Protein AF-A0A0M0K7Z6-F1 (afdb_monomer_lite)

InterPro domains:
  IPR002108 Actin-depolymerising factor homology domain [PF00241] (469-599)
  IPR002108 Actin-depolymerising factor homology domain [PS51263] (459-600)
  IPR015425 Formin, FH2 domain [PF02181] (33-412)
  IPR015425 Formin, FH2 domain [PS51444] (22-439)
  IPR015425 Formin, FH2 domain [SM00498] (22-480)
  IPR029006 ADF-H/Gelsolin-like domain superfamily [G3DSA:3.40.20.10] (464-608)
  IPR042201 Formin, FH2 domain superfamily [G3DSA:1.20.58.2220] (51-454)
  IPR051425 Formin Homology [PTHR45725] (33-463)

Secondary structure (DSSP, 8-state):
------------TTSTTTHHHHSTT--TT-EEPPP---PPPHHHHTTSHHHHHHHHHHHHHHHHHHHHHHHHHHHTEE--------GGGSS------SSS---TT-B--S-HHHHHHHHHHHHHH---HHHHHHHHHHT-TTTS-HHHHHHHGGGSPPHHHHHHHTT--S-GGGB-HHHHHHHHHTTSTTHHHHHHHHHHHHHHHHHHHHHHHHHHHHHHHHHHHHH-HHHHHHHHHHHHHHHHHTTTSTTSS-S---GGGGGGTTT-B----STTTTT-BHHHHHHHHHHHHSHHHHHHHHHHTTTHHHHTT--HHHHHHHHHHHHHHHHHHHHHHHHHHHHTTTS-S---HHHHHHHHHHHHHHHHHHHHHHHHHHHHHHHHHHHHTT--TTTT--HHHHHHHHHHHHHHHHHHHHHHHHHHHHHHHHHHHHHHHHHHHHHHHHHHHHHHHHHHHHHHHS-S-TTHHHHHHHHH-TTSS--EEEEEE-SS-TT-EEEEEEESSHHHHHHHHHHHTTTTTSEEEEEEEEEEEEEETTEEEEEEEEEEEEEE-TTS-HHHHHHHHHHHHHHHHHS-S-SEEEEESSTTS--HHHHHHHHHHHS-S---SEEE-STT-EEEGGG-

pLDDT: mean 80.2, std 18.27, range [29.61, 98.44]

Organism: NCBI:txid1460289

Radius of gyration: 56.37 Å; chains: 1; bounding box: 162×74×127 Å

Foldseek 3Di:
DDDDDDDDDPDPPPPPPVVVVVVVPPPPDKDFDDDDDDDDPPVCCCVDVNVVVVVVVVVCCVVCVVVVVVCRVVPTIDPDRPPPQPQVRQFADDDDDDQDPQHRRADDDDDNVLVVLLSVLVSVLVDDLQVVLLCLLQVPCVSCPLVSLVSCLSLDDDPVLLVRLVPDPDDLVRHDPSSNSSVSQNVPPPSNLSSLLSNLLNCLVVLLVVLVVLLVLLLLLLVLLVPQPLVVVLQVLVLVVQQVVQPPHPRHPDPADALLVLLCQQVAAFPDPDPVRVRDGSLLVSLVCCCVPVVPSSPVSLVSNVSLVVLLQHWPVVSVVSLVVLVVSLVSLVVVLVVLVVCVVPDDDRRNSNVVSVVSSVVSVVSSVVSVVSSVVSLVSVLVSCVVNVHDSVPPDTSNRVSNSVVSSSVVNVVSNVVVVVVVVVVVVVVVVVVVVVVVVVVVVVVVVVVVVVLVVLVVVAPDDPDLLVLLVLLVPPVHQWFKWKWFQDPVDNSDIDTQDIGNLFLVVVLVSCVVSPLQAAKMKMKGWKWQWAADPRDIDTDIAIEIEIRNHPNYPPVRVVVCVVCVVNVCVSSDDHQYYYYHRHSVCSDPVNVQVVSVVSDPPDHGQWMGRGNPDIGGPVHD

Sequence (624 aa):
GTKPARKDKAVDEASSSVDAADADAAEVGVERRRLFWVRVPDRLVDTTVYGTLSVRIEEVSAAASAAVEAMVTEHFVRAKEKRMLTEAERVGQEVGAIGGVLKEGSLTFLDQRRFNNLAIALTRLGLPNATLREAVLAGDERVLTPEVVELLVPCAPTADDIEAIAPYDGDPALLAQVERFFWEVHKVPHFTNRLLALRAKQTYAAQAAHAQRLLEQVNCACSAVLVSDAFEVLLALVLAAGNAINRGTARGGVRGYKLDVLVKLADVKSMAGGAKGRGATLLRLLVELAERALPESAARWTEDLECVGPASRISWDRITSELAQMKASIELCQRVHKAVKAKAKDSAAVDAFGATIGQWLEGAQRTLGMQQESLRSTQRLFRAVAQRLGEDASGGVGPETLFSLLERFRHQWCGASAALADASQQAAREVGRAQRKAERAAVIEAKRAAAHAAAAASAAALGDGDTSSTAWMRVRDHEHPNNWLLVGPSTHDANQVELIGEGAGGLSECRQRLVECGGATRVVYGGLRLVAVDTRRGIRSERPKFVFVMATGADVPIRAATRGMLERGAIAEVLQQTHISFEVEGVDELTAQTIAAKLLHSGGAHKPNAFDFGGGQVLEEEWY

Structure (mmCIF, N/CA/C/O backbone):
data_AF-A0A0M0K7Z6-F1
#
_entry.id   AF-A0A0M0K7Z6-F1
#
loop_
_atom_site.group_PDB
_atom_site.id
_atom_site.type_symbol
_atom_site.label_atom_id
_atom_site.label_alt_id
_atom_site.label_comp_id
_atom_site.label_asym_id
_atom_site.label_entity_id
_atom_site.label_seq_id
_atom_site.pdbx_PDB_ins_code
_atom_site.Cartn_x
_atom_site.Cartn_y
_atom_site.Cartn_z
_atom_site.occupancy
_atom_site.B_iso_or_equiv
_atom_site.auth_seq_id
_atom_site.auth_comp_id
_atom_site.auth_asym_id
_atom_site.auth_atom_id
_atom_site.pdbx_PDB_model_num
ATOM 1 N N . GLY A 1 1 ? -70.626 -12.394 18.111 1.00 33.72 1 GLY A N 1
ATOM 2 C CA . GLY A 1 1 ? -70.328 -13.829 18.224 1.00 33.72 1 GLY A CA 1
ATOM 3 C C . GLY A 1 1 ? -68.849 -14.007 18.472 1.00 33.72 1 GLY A C 1
ATOM 4 O O . GLY A 1 1 ? -68.067 -13.479 17.700 1.00 33.72 1 GLY A O 1
ATOM 5 N N . THR A 1 2 ? -68.526 -14.683 19.579 1.00 35.44 2 THR A N 1
ATOM 6 C CA . THR A 1 2 ? -67.291 -15.450 19.859 1.00 35.44 2 THR A CA 1
ATOM 7 C C . THR A 1 2 ? -65.922 -14.751 19.794 1.00 35.44 2 THR A C 1
ATOM 9 O O . THR A 1 2 ? -65.254 -14.721 18.765 1.00 35.44 2 THR A O 1
ATOM 12 N N . LYS A 1 3 ? -65.472 -14.306 20.981 1.00 33.16 3 LYS A N 1
ATOM 13 C CA . LYS A 1 3 ? -64.058 -14.202 21.399 1.00 33.16 3 LYS A CA 1
ATOM 14 C C . LYS A 1 3 ? -63.347 -15.565 21.303 1.00 33.16 3 LYS A C 1
ATOM 16 O O . LYS A 1 3 ? -63.999 -16.568 21.599 1.00 33.16 3 LYS A O 1
ATOM 21 N N . PRO A 1 4 ? -62.012 -15.595 21.136 1.00 35.81 4 PRO A N 1
ATOM 22 C CA . PRO A 1 4 ? -61.186 -16.654 21.691 1.00 35.81 4 PRO A CA 1
ATOM 23 C C . PRO A 1 4 ? -60.360 -16.195 22.911 1.00 35.81 4 PRO A C 1
ATOM 25 O O . PRO A 1 4 ? -59.953 -15.042 23.047 1.00 35.81 4 PRO A O 1
ATOM 28 N N . ALA A 1 5 ? -60.212 -17.175 23.799 1.00 32.59 5 ALA A N 1
ATOM 29 C CA . ALA A 1 5 ? -59.622 -17.285 25.129 1.00 32.59 5 ALA A CA 1
ATOM 30 C C . ALA A 1 5 ? -58.423 -16.400 25.541 1.00 32.59 5 ALA A C 1
ATOM 32 O O . ALA A 1 5 ? -57.430 -16.251 24.831 1.00 32.59 5 ALA A O 1
ATOM 33 N N . ARG A 1 6 ? -58.504 -15.950 26.807 1.00 31.95 6 ARG A N 1
ATOM 34 C CA . ARG A 1 6 ? -57.378 -15.639 27.704 1.00 31.95 6 ARG A CA 1
ATOM 35 C C . ARG A 1 6 ? -56.382 -16.807 27.696 1.00 31.95 6 ARG A C 1
ATOM 37 O O . ARG A 1 6 ? -56.780 -17.934 27.966 1.00 31.95 6 ARG A O 1
ATOM 44 N N . LYS A 1 7 ? -55.103 -16.523 27.446 1.00 30.34 7 LYS A N 1
ATOM 45 C CA . LYS A 1 7 ? -54.002 -17.388 27.883 1.00 30.34 7 LYS A CA 1
ATOM 46 C C . LYS A 1 7 ? -53.675 -17.021 29.324 1.00 30.34 7 LYS A C 1
ATOM 48 O O . LYS A 1 7 ? -53.222 -15.906 29.584 1.00 30.34 7 LYS A O 1
ATOM 53 N N . ASP A 1 8 ? -53.956 -17.944 30.230 1.00 29.77 8 ASP A N 1
ATOM 54 C CA . ASP A 1 8 ? -53.498 -17.883 31.607 1.00 29.77 8 ASP A CA 1
ATOM 55 C C . ASP A 1 8 ? -51.966 -17.927 31.647 1.00 29.77 8 ASP A C 1
ATOM 57 O O . ASP A 1 8 ? -51.315 -18.667 30.904 1.00 29.77 8 ASP A O 1
ATOM 61 N N . LYS A 1 9 ? -51.397 -17.072 32.500 1.00 31.64 9 LYS A N 1
ATOM 62 C CA . LYS A 1 9 ? -49.999 -17.130 32.918 1.00 31.64 9 LYS A CA 1
ATOM 63 C C . LYS A 1 9 ? -49.804 -18.436 33.689 1.00 31.64 9 LYS A C 1
ATOM 65 O O . LYS A 1 9 ? -50.212 -18.514 34.844 1.00 31.64 9 LYS A O 1
ATOM 70 N N . ALA A 1 10 ? -49.160 -19.420 33.071 1.00 29.61 10 ALA A N 1
ATOM 71 C CA . ALA A 1 10 ? -48.409 -20.407 33.830 1.00 29.61 10 ALA A CA 1
ATOM 72 C C . ALA A 1 10 ? -47.202 -19.669 34.424 1.00 29.61 10 ALA A C 1
ATOM 74 O O . ALA A 1 10 ? -46.361 -19.136 33.701 1.00 29.61 10 ALA A O 1
ATOM 75 N N . VAL A 1 11 ? -47.221 -19.519 35.742 1.00 33.72 11 VAL A N 1
ATOM 76 C CA . VAL A 1 11 ? -46.067 -19.131 36.543 1.00 33.72 11 VAL A CA 1
ATOM 77 C C . VAL A 1 11 ? -45.107 -20.315 36.466 1.00 33.72 11 VAL A C 1
ATOM 79 O O . VAL A 1 11 ? -45.475 -21.413 36.868 1.00 33.72 11 VAL A O 1
ATOM 82 N N . ASP A 1 12 ? -43.930 -20.111 35.876 1.00 32.06 12 ASP A N 1
ATOM 83 C CA 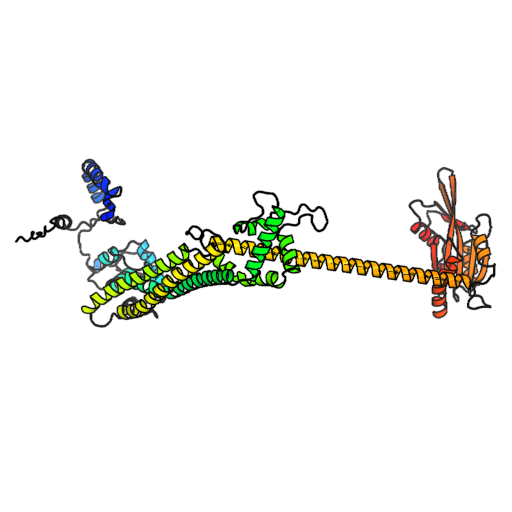. ASP A 1 12 ? -42.849 -21.096 35.890 1.00 32.06 12 ASP A CA 1
ATOM 84 C C . ASP A 1 12 ? -42.422 -21.336 37.347 1.00 32.06 12 ASP A C 1
ATOM 86 O O . ASP A 1 12 ? -41.691 -20.542 37.935 1.00 32.06 12 ASP A O 1
ATOM 90 N N . GLU A 1 13 ? -42.860 -22.455 37.924 1.00 31.19 13 GLU A N 1
ATOM 91 C CA . GLU A 1 13 ? -42.374 -23.026 39.192 1.00 31.19 13 GLU A CA 1
ATOM 92 C C . GLU A 1 13 ? -40.967 -23.655 39.058 1.00 31.19 13 GLU A C 1
ATOM 94 O O . GLU A 1 13 ? -40.556 -24.475 39.872 1.00 31.19 13 GLU A O 1
ATOM 99 N N . ALA A 1 14 ? -40.183 -23.271 38.045 1.00 33.50 14 ALA A N 1
ATOM 100 C CA . ALA A 1 14 ? -38.828 -23.785 37.827 1.00 33.50 14 ALA A CA 1
ATOM 101 C C . ALA A 1 14 ? -37.723 -22.910 38.451 1.00 33.50 14 ALA A C 1
ATOM 103 O O . ALA A 1 14 ? -36.548 -23.255 38.355 1.00 33.50 14 ALA A O 1
ATOM 104 N N . SER A 1 15 ? -38.068 -21.789 39.101 1.00 31.66 15 SER A N 1
ATOM 105 C CA . SER A 1 15 ? -37.092 -20.925 39.784 1.00 31.66 15 SER A CA 1
ATOM 106 C C . SER A 1 15 ? -36.969 -21.178 41.290 1.00 31.66 15 SER A C 1
ATOM 108 O O . SER A 1 15 ? -36.138 -20.540 41.922 1.00 31.66 15 SER A O 1
ATOM 110 N N . SER A 1 16 ? -37.758 -22.082 41.887 1.00 30.95 16 SER A N 1
ATOM 111 C CA . SER A 1 16 ? -37.729 -22.316 43.342 1.00 30.95 16 SER A CA 1
ATOM 112 C C . SER A 1 16 ? -36.829 -23.471 43.788 1.00 30.95 16 SER A C 1
ATOM 114 O O . SER A 1 16 ? -36.655 -23.661 44.988 1.00 30.95 16 SER A O 1
ATOM 116 N N . SER A 1 17 ? -36.267 -24.263 42.867 1.00 29.73 17 SER A N 1
ATOM 117 C CA . SER A 1 17 ? -35.412 -25.407 43.228 1.00 29.73 17 SER A CA 1
ATOM 118 C C . SER A 1 17 ? -33.923 -25.062 43.334 1.00 29.73 17 SER A C 1
ATOM 120 O O . SER A 1 17 ? -33.177 -25.832 43.930 1.00 29.73 17 SER A O 1
ATOM 122 N N . VAL A 1 18 ? -33.491 -23.908 42.806 1.00 33.00 18 VAL A N 1
ATOM 123 C CA . VAL A 1 18 ? -32.095 -23.438 42.909 1.00 33.00 18 VAL A CA 1
ATOM 124 C C . VAL A 1 18 ? -31.878 -22.649 44.206 1.00 33.00 18 VAL A C 1
ATOM 126 O O . VAL A 1 18 ? -30.883 -22.871 44.887 1.00 33.00 18 VAL A O 1
ATOM 129 N N . ASP A 1 19 ? -32.856 -21.839 44.624 1.00 29.94 19 ASP A N 1
ATOM 130 C CA . ASP A 1 19 ? -32.802 -21.108 45.903 1.00 29.94 19 ASP A CA 1
ATOM 131 C C . ASP A 1 19 ? -32.923 -22.036 47.131 1.00 29.94 19 ASP A C 1
ATOM 133 O O . ASP A 1 19 ? -32.478 -21.690 48.223 1.00 29.94 19 ASP A O 1
ATOM 137 N N . ALA A 1 20 ? -33.500 -23.233 46.966 1.00 29.64 20 ALA A N 1
ATOM 138 C CA . ALA A 1 20 ? -33.624 -24.215 48.044 1.00 29.64 20 ALA A CA 1
ATOM 139 C C . ALA A 1 20 ? -32.312 -24.971 48.329 1.00 29.64 20 ALA A C 1
ATOM 141 O O . ALA A 1 20 ? -32.102 -25.408 49.457 1.00 29.64 20 ALA A O 1
ATOM 142 N N . ALA A 1 21 ? -31.421 -25.104 47.338 1.00 31.98 21 ALA A N 1
ATOM 143 C CA . ALA A 1 21 ? -30.150 -25.816 47.494 1.00 31.98 21 ALA A CA 1
ATOM 144 C C . ALA A 1 21 ? -29.042 -24.943 48.117 1.00 31.98 21 ALA A C 1
ATOM 146 O O . ALA A 1 21 ? -28.181 -25.466 48.820 1.00 31.98 21 ALA A O 1
ATOM 147 N N . ASP A 1 22 ? -29.089 -23.618 47.924 1.00 32.12 22 ASP A N 1
ATOM 148 C CA . ASP A 1 22 ? -28.159 -22.672 48.568 1.00 32.12 22 ASP A CA 1
ATOM 149 C C . ASP A 1 22 ? -28.523 -22.375 50.037 1.00 32.12 22 ASP A C 1
ATOM 151 O O . ASP A 1 22 ? -27.682 -21.910 50.808 1.00 32.12 22 ASP A O 1
ATOM 155 N N . ALA A 1 23 ? -29.757 -22.673 50.461 1.00 32.12 23 ALA A N 1
ATOM 156 C CA . ALA A 1 23 ? -30.197 -22.478 51.844 1.00 32.12 23 ALA A CA 1
ATOM 157 C C . ALA A 1 23 ? -29.691 -23.569 52.812 1.00 32.12 23 ALA A C 1
ATOM 159 O O . ALA A 1 23 ? -29.542 -23.296 54.003 1.00 32.12 23 ALA A O 1
ATOM 160 N N . ASP A 1 24 ? -29.384 -24.772 52.315 1.00 31.69 24 ASP A N 1
ATOM 161 C CA . ASP A 1 24 ? -28.979 -25.923 53.144 1.00 31.69 24 ASP A CA 1
ATOM 162 C C . ASP A 1 24 ? -27.465 -25.948 53.451 1.00 31.69 24 ASP A C 1
ATOM 164 O O . ASP A 1 24 ? -27.017 -26.615 54.380 1.00 31.69 24 ASP A O 1
ATOM 168 N N . ALA A 1 25 ? -26.653 -25.159 52.735 1.00 35.75 25 ALA A N 1
ATOM 169 C CA . ALA A 1 25 ? -25.204 -25.054 52.954 1.00 35.75 25 ALA A CA 1
ATOM 170 C C . ALA A 1 25 ? -24.805 -24.030 54.040 1.00 35.75 25 ALA A C 1
ATOM 172 O O . ALA A 1 25 ? -23.622 -23.734 54.225 1.00 35.75 25 ALA A O 1
ATOM 173 N N . ALA A 1 26 ? -25.775 -23.498 54.789 1.00 36.91 26 ALA A N 1
ATOM 174 C CA . ALA A 1 26 ? -25.544 -22.643 55.952 1.00 36.91 26 ALA A CA 1
ATOM 175 C C . ALA A 1 26 ? -25.177 -23.438 57.227 1.00 36.91 26 ALA A C 1
ATOM 177 O O . ALA A 1 26 ? -25.372 -22.950 58.344 1.00 36.91 26 ALA A O 1
ATOM 178 N N . GLU A 1 27 ? -24.608 -24.643 57.095 1.00 38.38 27 GLU A N 1
ATOM 179 C CA . GLU A 1 27 ? -23.965 -25.338 58.210 1.00 38.38 27 GLU A CA 1
ATOM 180 C C . GLU A 1 27 ? -22.669 -24.615 58.616 1.00 38.38 27 GLU A C 1
ATOM 182 O O . GLU A 1 27 ? -21.616 -24.674 57.985 1.00 38.38 27 GLU A O 1
ATOM 187 N N . VAL A 1 28 ? -22.807 -23.851 59.697 1.00 42.81 28 VAL A N 1
ATOM 188 C CA . VAL A 1 28 ? -21.807 -23.437 60.687 1.00 42.81 28 VAL A CA 1
ATOM 189 C C . VAL A 1 28 ? -20.340 -23.801 60.365 1.00 42.81 28 VAL A C 1
ATOM 191 O O . VAL A 1 28 ? -19.836 -24.863 60.708 1.00 42.81 28 VAL A O 1
ATOM 194 N N . GLY A 1 29 ? -19.594 -22.815 59.856 1.00 49.75 29 GLY A N 1
ATOM 195 C CA . GLY A 1 29 ? -18.178 -22.620 60.207 1.00 49.75 29 GLY A CA 1
ATOM 196 C C . GLY A 1 29 ? -17.105 -23.298 59.350 1.00 49.75 29 GLY A C 1
ATOM 197 O O . GLY A 1 29 ? -15.931 -23.100 59.641 1.00 49.75 29 GLY A O 1
ATOM 198 N N . VAL A 1 30 ? -17.449 -24.031 58.292 1.00 52.16 30 VAL A N 1
ATOM 199 C CA . VAL A 1 30 ? -16.456 -24.765 57.487 1.00 52.16 30 VAL A CA 1
ATOM 200 C C . VAL A 1 30 ? -16.108 -24.007 56.196 1.00 52.16 30 VAL A C 1
ATOM 202 O O . VAL A 1 30 ? -16.885 -23.981 55.247 1.00 52.16 30 VAL A O 1
ATOM 205 N N . GLU A 1 31 ? -14.925 -23.381 56.137 1.00 53.50 31 GLU A N 1
ATOM 206 C CA . GLU A 1 31 ? -14.432 -22.680 54.937 1.00 53.50 31 GLU A CA 1
ATOM 207 C C . GLU A 1 31 ? -13.586 -23.624 54.059 1.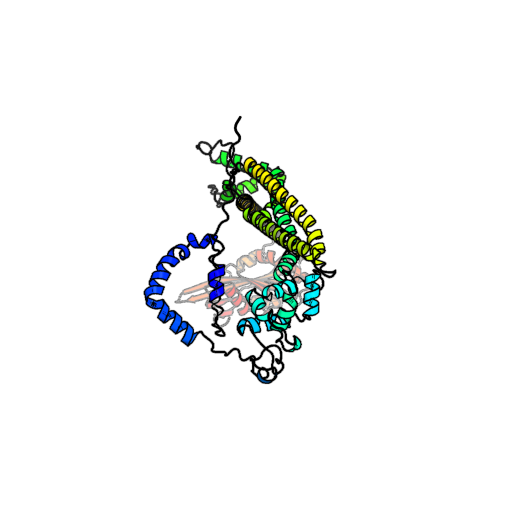00 53.50 31 GLU A C 1
ATOM 209 O O . GLU A 1 31 ? -12.582 -24.186 54.507 1.00 53.50 31 GLU A O 1
ATOM 214 N N . ARG A 1 32 ? -13.974 -23.802 52.789 1.00 65.19 32 ARG A N 1
ATOM 215 C CA . ARG A 1 32 ? -13.261 -24.636 51.800 1.00 65.19 32 ARG A CA 1
ATOM 216 C C . ARG A 1 32 ? -12.397 -23.773 50.879 1.00 65.19 32 ARG A C 1
ATOM 218 O O . ARG A 1 32 ? -12.817 -22.691 50.466 1.00 65.19 32 ARG A O 1
ATOM 225 N N . ARG A 1 33 ? -11.204 -24.251 50.497 1.00 58.38 33 ARG A N 1
ATOM 226 C CA . ARG A 1 33 ? -10.415 -23.614 49.424 1.00 58.38 33 ARG A CA 1
ATOM 227 C C . ARG A 1 33 ? -11.219 -23.640 48.121 1.00 58.38 33 ARG A C 1
ATOM 229 O O . ARG A 1 33 ? -11.588 -24.709 47.644 1.00 58.38 33 ARG A O 1
ATOM 236 N N . ARG A 1 34 ? -11.466 -22.458 47.548 1.00 64.69 34 ARG A N 1
ATOM 237 C CA . ARG A 1 34 ? -12.237 -22.297 46.308 1.00 64.69 34 ARG A CA 1
ATOM 238 C C . ARG A 1 34 ? -11.397 -22.674 45.087 1.00 64.69 34 ARG A C 1
ATOM 240 O O . ARG A 1 34 ? -10.197 -22.398 45.029 1.00 64.69 34 ARG A O 1
ATOM 247 N N . LEU A 1 35 ? -12.050 -23.279 44.102 1.00 63.25 35 LEU A N 1
ATOM 248 C CA . LEU A 1 35 ? -11.471 -23.589 42.802 1.00 63.25 35 LEU A CA 1
ATOM 249 C C . LEU A 1 35 ? -11.973 -22.558 41.781 1.00 63.25 35 LEU A C 1
ATOM 251 O O . LEU A 1 35 ? -13.174 -22.444 41.552 1.00 63.25 35 LEU A O 1
ATOM 255 N N . PHE A 1 36 ? -11.063 -21.781 41.191 1.00 60.34 36 PHE A N 1
ATOM 256 C CA . PHE A 1 36 ? -11.415 -20.670 40.298 1.00 60.34 36 PHE A CA 1
ATOM 257 C C . PHE A 1 36 ? -11.740 -21.160 38.882 1.00 60.34 36 PHE A C 1
ATOM 259 O O . PHE A 1 36 ? -10.871 -21.223 38.010 1.00 60.34 36 PHE A O 1
ATOM 266 N N . TRP A 1 37 ? -13.001 -21.521 38.652 1.00 66.81 37 TRP A N 1
ATOM 267 C CA . TRP A 1 37 ? -13.505 -21.917 37.337 1.00 66.81 37 TRP A CA 1
ATOM 268 C C . TRP A 1 37 ? -14.105 -20.745 36.563 1.00 66.81 37 TRP A C 1
ATOM 270 O O . TRP A 1 37 ? -14.830 -19.916 37.106 1.00 66.81 37 TRP A O 1
ATOM 280 N N . VAL A 1 38 ? -13.859 -20.714 35.251 1.00 68.81 38 VAL A N 1
ATOM 281 C CA . VAL A 1 38 ? -14.607 -19.849 34.331 1.00 68.81 38 VAL A CA 1
ATOM 282 C C . VAL A 1 38 ? -15.872 -20.594 33.915 1.00 68.81 38 VAL A C 1
ATOM 284 O O . VAL A 1 38 ? -15.797 -21.627 33.250 1.00 68.81 38 VAL A O 1
ATOM 287 N N . ARG A 1 39 ? -17.039 -20.085 34.323 1.00 79.69 39 ARG A N 1
ATOM 288 C CA . ARG A 1 39 ? -18.337 -20.726 34.071 1.00 79.69 39 ARG A CA 1
ATOM 289 C C . ARG A 1 39 ? -18.692 -20.719 32.581 1.00 79.69 39 ARG A C 1
ATOM 291 O O . ARG A 1 39 ? -18.647 -19.677 31.926 1.00 79.69 39 ARG A O 1
ATOM 298 N N . VAL A 1 40 ? -19.132 -21.868 32.069 1.00 79.38 40 VAL A N 1
ATOM 299 C CA . VAL A 1 40 ? -19.820 -21.957 30.774 1.00 79.38 40 VAL A CA 1
ATOM 300 C C . VAL A 1 40 ? -21.244 -21.417 30.959 1.00 79.38 40 VAL A C 1
ATOM 302 O O . VAL A 1 40 ? -21.941 -21.899 31.849 1.00 79.38 40 VAL A O 1
ATOM 305 N N . PRO A 1 41 ? -21.698 -20.420 30.175 1.00 81.69 41 PRO A N 1
ATOM 306 C CA . PRO A 1 41 ? -23.060 -19.900 30.292 1.00 81.69 41 PRO A CA 1
ATOM 307 C C . PRO A 1 41 ? -24.105 -21.008 30.123 1.00 81.69 41 PRO A C 1
ATOM 309 O O . PRO A 1 41 ? -24.029 -21.743 29.143 1.00 81.69 41 PRO A O 1
ATOM 312 N N . ASP A 1 42 ? -25.107 -21.069 31.004 1.00 79.75 42 ASP A N 1
ATOM 313 C CA . ASP A 1 42 ? -26.079 -22.179 31.080 1.00 79.75 42 ASP A CA 1
ATOM 314 C C . ASP A 1 42 ? -26.743 -22.501 29.738 1.00 79.75 42 ASP A C 1
ATOM 316 O O . ASP A 1 42 ? -26.831 -23.653 29.336 1.00 79.75 42 ASP A O 1
ATOM 320 N N . ARG A 1 43 ? -27.079 -21.469 28.957 1.00 81.62 43 ARG A N 1
ATOM 321 C CA . ARG A 1 43 ? -27.652 -21.607 27.605 1.00 81.62 43 ARG A CA 1
ATOM 322 C C . ARG A 1 43 ? -26.782 -22.383 26.602 1.00 81.62 43 ARG A C 1
ATOM 324 O O . ARG A 1 43 ? -27.260 -22.724 25.528 1.00 81.62 43 ARG A O 1
ATOM 331 N N . LEU A 1 44 ? -25.490 -22.547 26.885 1.00 78.50 44 LEU A N 1
ATOM 332 C CA . LEU A 1 44 ? -24.532 -23.280 26.056 1.00 78.50 44 LEU A CA 1
ATOM 333 C C . LEU A 1 44 ? -24.208 -24.657 26.642 1.00 78.50 44 LEU A C 1
ATOM 335 O O . LEU A 1 44 ? -23.697 -25.502 25.910 1.00 78.50 44 LEU A O 1
ATOM 339 N N . VAL A 1 45 ? -24.500 -24.892 27.925 1.00 85.56 45 VAL A N 1
ATOM 340 C CA . VAL A 1 45 ? -24.117 -26.108 28.657 1.00 85.56 45 VAL A CA 1
ATOM 341 C C . VAL A 1 45 ? -24.659 -27.352 27.957 1.00 85.56 45 VAL A C 1
ATOM 343 O O . VAL A 1 45 ? -23.866 -28.228 27.609 1.00 85.56 45 VAL A O 1
ATOM 346 N N . ASP A 1 46 ? -25.950 -27.362 27.617 1.00 83.75 46 ASP A N 1
ATOM 347 C CA . ASP A 1 46 ? -26.630 -28.498 26.975 1.00 83.75 46 ASP A CA 1
ATOM 348 C C . ASP A 1 46 ? -26.045 -28.877 25.604 1.00 83.75 46 ASP A C 1
ATOM 350 O O . ASP A 1 46 ? -26.118 -30.027 25.182 1.00 83.75 46 ASP A O 1
ATOM 354 N N . THR A 1 47 ? -25.426 -27.918 24.905 1.00 84.50 47 THR A N 1
ATOM 355 C CA . THR A 1 47 ? -24.813 -28.129 23.577 1.00 84.50 47 THR A CA 1
ATOM 356 C C . THR A 1 47 ? -23.351 -28.571 23.632 1.00 84.50 47 THR A C 1
ATOM 358 O O . THR A 1 47 ? -22.720 -28.790 22.599 1.00 84.50 47 THR A O 1
ATOM 361 N N . THR A 1 48 ? -22.786 -28.673 24.831 1.00 85.94 48 THR A N 1
ATOM 362 C CA . THR A 1 48 ? -21.383 -29.028 25.055 1.00 85.94 48 THR A CA 1
ATOM 363 C C . THR A 1 48 ? -21.278 -30.365 25.776 1.00 85.94 48 THR A C 1
ATOM 365 O O . THR A 1 48 ? -22.275 -30.961 26.176 1.00 85.94 48 THR A O 1
ATOM 368 N N . VAL A 1 49 ? -20.046 -30.825 26.009 1.00 84.12 49 VAL A N 1
ATOM 369 C CA . VAL A 1 49 ? -19.789 -32.022 26.822 1.00 84.12 49 VAL A CA 1
ATOM 370 C C . VAL A 1 49 ? -20.456 -31.943 28.207 1.00 84.12 49 VAL A C 1
ATOM 372 O O . VAL A 1 49 ? -20.863 -32.975 28.737 1.00 84.12 49 VAL A O 1
ATOM 375 N N . TYR A 1 50 ? -20.648 -30.734 28.755 1.00 84.56 50 TYR A N 1
ATOM 376 C CA . TYR A 1 50 ? -21.276 -30.504 30.058 1.00 84.56 50 TYR A CA 1
ATOM 377 C C . TYR A 1 50 ? -22.752 -30.925 30.121 1.00 84.56 50 TYR A C 1
ATOM 379 O O . TYR A 1 50 ? -23.177 -31.428 31.156 1.00 84.56 50 TYR A O 1
ATOM 387 N N . GLY A 1 51 ? -2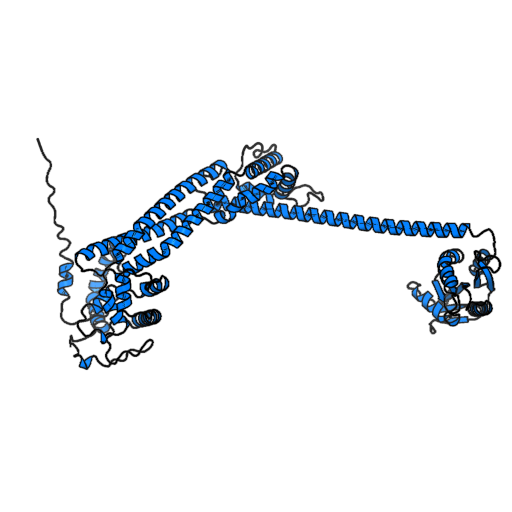3.494 -30.838 29.011 1.00 81.00 51 GLY A N 1
ATOM 388 C CA . GLY A 1 51 ? -24.878 -31.324 28.917 1.00 81.00 51 GLY A CA 1
ATOM 389 C C . GLY A 1 51 ? -25.008 -32.846 29.024 1.00 81.00 51 GLY A C 1
ATOM 390 O O . GLY A 1 51 ? -26.043 -33.357 29.431 1.00 81.00 51 GLY A O 1
ATOM 391 N N . THR A 1 52 ? -23.939 -33.579 28.697 1.00 81.19 52 THR A N 1
ATOM 392 C CA . THR A 1 52 ? -23.870 -35.049 28.826 1.00 81.19 52 THR A CA 1
ATOM 393 C C . THR A 1 52 ? -23.086 -35.518 30.055 1.00 81.19 52 THR A C 1
ATOM 395 O O . THR A 1 52 ? -23.167 -36.684 30.438 1.00 81.19 52 THR A O 1
ATOM 398 N N . LEU A 1 53 ? -22.307 -34.623 30.673 1.00 80.69 53 LEU A N 1
ATOM 399 C CA . LEU A 1 53 ? -21.509 -34.905 31.867 1.00 80.69 53 LEU A CA 1
ATOM 400 C C . LEU A 1 53 ? -22.367 -35.035 33.119 1.00 80.69 53 LEU A C 1
ATOM 402 O O . LEU A 1 53 ? -21.962 -35.777 33.999 1.00 80.69 53 LEU A O 1
ATOM 406 N N . SER A 1 54 ? -23.521 -34.372 33.200 1.00 67.69 54 SER A N 1
ATOM 407 C CA . SER A 1 54 ? -24.471 -34.518 34.315 1.00 67.69 54 SER A CA 1
ATOM 408 C C . SER A 1 54 ? -24.812 -35.991 34.582 1.00 67.69 54 SER A C 1
ATOM 410 O O . SER A 1 54 ? -24.673 -36.453 35.709 1.00 67.69 54 SER A O 1
ATOM 412 N N . VAL A 1 55 ? -25.098 -36.757 33.524 1.00 68.56 55 VAL A N 1
ATOM 413 C CA . VAL A 1 55 ? -25.372 -38.207 33.590 1.00 68.56 55 VAL A CA 1
ATOM 414 C C . VAL A 1 55 ? -24.152 -39.007 34.071 1.00 68.56 55 VAL A C 1
ATOM 416 O O . VAL A 1 55 ? -24.281 -39.957 34.833 1.00 68.56 55 VAL A O 1
ATOM 419 N N . ARG A 1 56 ? -22.937 -38.612 33.670 1.00 69.44 56 ARG A N 1
ATOM 420 C CA . ARG A 1 56 ? -21.691 -39.283 34.095 1.00 69.44 56 ARG A CA 1
ATOM 421 C C . ARG A 1 56 ? -21.239 -38.878 35.500 1.00 69.44 56 ARG A C 1
ATOM 423 O O . ARG A 1 56 ? -20.552 -39.644 36.167 1.00 69.44 56 ARG A O 1
ATOM 430 N N . ILE A 1 57 ? -21.594 -37.678 35.952 1.00 67.06 57 ILE A N 1
ATOM 431 C CA . ILE A 1 57 ? -21.341 -37.205 37.315 1.00 67.06 57 ILE A CA 1
ATOM 432 C C . ILE A 1 57 ? -22.160 -38.029 38.303 1.00 67.06 57 ILE A C 1
ATOM 434 O O . ILE A 1 57 ? -21.634 -38.341 39.362 1.00 67.06 57 ILE A O 1
ATOM 438 N N . GLU A 1 58 ? -23.380 -38.445 37.959 1.00 65.12 58 GLU A N 1
ATOM 439 C CA . GLU A 1 58 ? -24.168 -39.368 38.787 1.00 65.12 58 GLU A CA 1
ATOM 440 C C . GLU A 1 58 ? -23.480 -40.741 38.936 1.00 65.12 58 GLU A C 1
ATOM 442 O O . GLU A 1 58 ? -23.411 -41.273 40.044 1.00 65.12 58 GLU A O 1
ATOM 447 N N . GLU A 1 59 ? -22.867 -41.276 37.870 1.00 67.88 59 GLU A N 1
ATOM 448 C CA . GLU A 1 59 ? -22.068 -42.517 37.919 1.00 67.88 59 GLU A CA 1
ATOM 449 C C . GLU A 1 59 ? -20.807 -42.372 38.797 1.00 67.88 59 GLU A C 1
ATOM 451 O O . GLU A 1 59 ? -20.477 -43.263 39.584 1.00 67.88 59 GLU A O 1
ATOM 456 N N . VAL A 1 60 ? -20.110 -41.232 38.702 1.00 63.53 60 VAL A N 1
ATOM 457 C CA . VAL A 1 60 ? -18.943 -40.904 39.546 1.00 63.53 60 VAL A CA 1
ATOM 458 C C . VAL A 1 60 ? -19.363 -40.637 40.996 1.00 63.53 60 VAL A C 1
ATOM 460 O O . VAL A 1 60 ? -18.671 -41.046 41.927 1.00 63.53 60 VAL A O 1
ATOM 463 N N . SER A 1 61 ? -20.506 -39.989 41.208 1.00 61.47 61 SER A N 1
ATOM 464 C CA . SER A 1 61 ? -21.069 -39.672 42.520 1.00 61.47 61 SER A CA 1
ATOM 465 C C . SER A 1 61 ? -21.466 -40.947 43.271 1.00 61.47 61 SER A C 1
ATOM 467 O O . SER A 1 61 ? -21.069 -41.128 44.421 1.00 61.47 61 SER A O 1
ATOM 469 N N . ALA A 1 62 ? -22.123 -41.904 42.613 1.00 61.16 62 ALA A N 1
ATOM 470 C CA . ALA A 1 62 ? -22.500 -43.167 43.248 1.00 61.16 62 ALA A CA 1
ATOM 471 C C . ALA A 1 62 ? -21.288 -44.006 43.707 1.00 61.16 62 ALA A C 1
ATOM 473 O O . ALA A 1 62 ? -21.354 -44.666 44.743 1.00 61.16 62 ALA A O 1
ATOM 474 N N . ALA A 1 63 ? -20.173 -43.971 42.965 1.00 60.97 63 ALA A N 1
ATOM 475 C CA . ALA A 1 63 ? -18.969 -44.748 43.278 1.00 60.97 63 ALA A CA 1
ATOM 476 C C . ALA A 1 63 ? -17.953 -44.009 44.172 1.00 60.97 63 ALA A C 1
ATOM 478 O O . ALA A 1 63 ? -17.178 -44.654 44.878 1.00 60.97 63 ALA A O 1
ATOM 479 N N . ALA A 1 64 ? -17.923 -42.674 44.131 1.00 65.31 64 ALA A N 1
ATOM 480 C CA . ALA A 1 64 ? -16.840 -41.886 44.715 1.00 65.31 64 ALA A CA 1
ATOM 481 C C . ALA A 1 64 ? -17.287 -40.628 45.473 1.00 65.31 64 ALA A C 1
ATOM 483 O O . ALA A 1 64 ? -16.421 -39.972 46.040 1.00 65.31 64 ALA A O 1
ATOM 484 N N . SER A 1 65 ? -18.580 -40.279 45.561 1.00 69.31 65 SER A N 1
ATOM 485 C CA . SER A 1 65 ? -19.007 -39.030 46.228 1.00 69.31 65 SER A CA 1
ATOM 486 C C . SER A 1 65 ? -18.554 -38.965 47.684 1.00 69.31 65 SER A C 1
ATOM 488 O O . SER A 1 65 ? -18.056 -37.932 48.112 1.00 69.31 65 SER A O 1
ATOM 490 N N . ALA A 1 66 ? -18.645 -40.068 48.433 1.00 72.38 66 ALA A N 1
ATOM 491 C CA . ALA A 1 66 ? -18.158 -40.111 49.813 1.00 72.38 66 ALA A CA 1
ATOM 492 C C . ALA A 1 66 ? -16.628 -39.963 49.901 1.00 72.38 66 ALA A C 1
ATOM 494 O O . ALA A 1 66 ? -16.126 -39.308 50.808 1.00 72.38 66 ALA A O 1
ATOM 495 N N . ALA A 1 67 ? -15.881 -40.531 48.948 1.00 77.56 67 ALA A N 1
ATOM 496 C CA . ALA A 1 67 ? -14.423 -40.422 48.896 1.00 77.56 67 ALA A CA 1
ATOM 497 C C . ALA A 1 67 ? -13.962 -39.023 48.454 1.00 77.56 67 ALA A C 1
ATOM 499 O O . ALA A 1 67 ? -12.981 -38.509 48.982 1.00 77.56 67 ALA A O 1
ATOM 500 N N . VAL A 1 68 ? -14.680 -38.393 47.521 1.00 74.00 68 VAL A N 1
ATOM 501 C CA . VAL A 1 68 ? -14.448 -37.011 47.085 1.00 74.00 68 VAL A CA 1
ATOM 502 C C . VAL A 1 68 ? -14.770 -36.047 48.220 1.00 74.00 68 VAL A C 1
ATOM 504 O O . VAL A 1 68 ? -13.941 -35.198 48.517 1.00 74.00 68 VAL A O 1
ATOM 507 N N . GLU A 1 69 ? -15.905 -36.202 48.904 1.00 77.50 69 GLU A N 1
ATOM 508 C CA . GLU A 1 69 ? -16.241 -35.379 50.072 1.00 77.50 69 GLU A CA 1
ATOM 509 C C . GLU A 1 69 ? -15.251 -35.584 51.221 1.00 77.50 69 GLU A C 1
ATOM 511 O O . GLU A 1 69 ? -14.822 -34.606 51.831 1.00 77.50 69 GLU A O 1
ATOM 516 N N . ALA A 1 70 ? -14.802 -36.817 51.480 1.00 77.75 70 ALA A N 1
ATOM 517 C CA . ALA A 1 70 ? -13.748 -37.085 52.458 1.00 77.75 70 ALA A CA 1
ATOM 518 C C . ALA A 1 70 ? -12.422 -36.420 52.058 1.00 77.75 70 ALA A C 1
ATOM 520 O O . ALA A 1 70 ? -11.838 -35.713 52.868 1.00 77.75 70 ALA A O 1
ATOM 521 N N . MET A 1 71 ? -11.990 -36.551 50.799 1.00 81.19 71 MET A N 1
ATOM 522 C CA . MET A 1 71 ? -10.785 -35.899 50.267 1.00 81.19 71 MET A CA 1
ATOM 523 C C . MET A 1 71 ? -10.884 -34.366 50.346 1.00 81.19 71 MET A C 1
ATOM 525 O O . MET A 1 71 ? -9.921 -33.698 50.723 1.00 81.19 71 MET A O 1
ATOM 529 N N . VAL A 1 72 ? -12.041 -33.790 50.003 1.00 75.81 72 VAL A N 1
ATOM 530 C CA . VAL A 1 72 ? -12.314 -32.349 50.114 1.00 75.81 72 VAL A CA 1
ATOM 531 C C . VAL A 1 72 ? -12.276 -31.915 51.578 1.00 75.81 72 VAL A C 1
ATOM 533 O O . VAL A 1 72 ? -11.661 -30.900 51.900 1.00 75.81 72 VAL A O 1
ATOM 536 N N . THR A 1 73 ? -12.866 -32.697 52.476 1.00 76.44 73 THR A N 1
ATOM 537 C CA . THR A 1 73 ? -12.900 -32.402 53.912 1.00 76.44 73 THR A CA 1
ATOM 538 C C . THR A 1 73 ? -11.535 -32.579 54.582 1.00 76.44 73 THR A C 1
ATOM 540 O O . THR A 1 73 ? -11.189 -31.816 55.475 1.00 76.44 73 THR A O 1
ATOM 543 N N . GLU A 1 74 ? -10.717 -33.526 54.130 1.00 76.69 74 GLU A N 1
ATOM 544 C CA . GLU A 1 74 ? -9.390 -33.796 54.689 1.00 76.69 74 GLU A CA 1
ATOM 545 C C . GLU A 1 74 ? -8.333 -32.804 54.186 1.00 76.69 74 GLU A C 1
ATOM 547 O O . GLU A 1 74 ? -7.487 -32.345 54.954 1.00 76.69 74 GLU A O 1
ATOM 552 N N . HIS A 1 75 ? -8.372 -32.450 52.899 1.00 76.94 75 HIS A N 1
ATOM 553 C CA . HIS A 1 75 ? -7.290 -31.691 52.263 1.00 76.94 75 HIS A CA 1
ATOM 554 C C . HIS A 1 75 ? -7.656 -30.252 51.883 1.00 76.94 75 HIS A C 1
ATOM 556 O O . HIS A 1 75 ? -6.758 -29.428 51.689 1.00 76.94 75 HIS A O 1
ATOM 562 N N . PHE A 1 76 ? -8.946 -29.927 51.753 1.00 72.38 76 PHE A N 1
ATOM 563 C CA . PHE A 1 76 ? -9.400 -28.641 51.206 1.00 72.38 76 PHE A CA 1
ATOM 564 C C . PHE A 1 76 ? -10.301 -27.839 52.147 1.00 72.38 76 PHE A C 1
ATOM 566 O O . PHE A 1 76 ? -10.533 -26.655 51.890 1.00 72.38 76 PHE A O 1
ATOM 573 N N . VAL A 1 77 ? -10.757 -28.427 53.252 1.00 71.88 77 VAL A N 1
ATOM 574 C CA . VAL A 1 77 ? -11.376 -27.699 54.359 1.00 71.88 77 VAL A CA 1
ATOM 575 C C . VAL A 1 77 ? -10.289 -27.091 55.235 1.00 71.88 77 VAL A C 1
ATOM 577 O O . VAL A 1 77 ? -9.371 -27.761 55.703 1.00 71.88 77 VAL A O 1
ATOM 580 N N . ARG A 1 78 ? -10.412 -25.792 55.495 1.00 53.56 78 ARG A N 1
ATOM 581 C CA . ARG A 1 78 ? -9.642 -25.117 56.530 1.00 53.56 78 ARG A CA 1
ATOM 582 C C . ARG A 1 78 ? -10.503 -25.139 57.787 1.00 53.56 78 ARG A C 1
ATOM 584 O O . ARG A 1 78 ? -11.510 -24.439 57.849 1.00 53.56 78 ARG A O 1
ATOM 591 N N . ALA A 1 79 ? -10.113 -25.924 58.789 1.00 46.91 79 ALA A N 1
ATOM 592 C CA . ALA A 1 79 ? -10.695 -25.815 60.122 1.00 46.91 79 ALA A CA 1
ATOM 593 C C . ALA A 1 79 ? -10.291 -24.457 60.719 1.00 46.91 79 ALA A C 1
ATOM 595 O O . ALA A 1 79 ? -9.298 -24.324 61.428 1.00 46.91 79 ALA A O 1
ATOM 596 N N . LYS A 1 80 ? -11.030 -23.410 60.366 1.00 45.62 80 LYS A N 1
ATOM 597 C CA . LYS A 1 80 ? -11.174 -22.251 61.226 1.00 45.62 80 LYS A CA 1
ATOM 598 C C . LYS A 1 80 ? -12.455 -22.503 61.992 1.00 45.62 80 LYS A C 1
ATOM 600 O O . LYS A 1 80 ? -13.537 -22.372 61.435 1.00 45.62 80 LYS A O 1
ATOM 605 N N . GLU A 1 81 ? -12.344 -22.785 63.288 1.00 41.75 81 GLU A N 1
ATOM 606 C CA . GLU A 1 81 ? -13.381 -22.273 64.177 1.00 41.75 81 GLU A CA 1
ATOM 607 C C . GLU A 1 81 ? -13.624 -20.820 63.749 1.00 41.75 81 GLU A C 1
ATOM 609 O O . GLU A 1 81 ? -12.660 -20.071 63.535 1.00 41.75 81 GLU A O 1
ATOM 614 N N . LYS A 1 82 ? -14.885 -20.406 63.594 1.00 41.38 82 LYS A N 1
ATOM 615 C CA . LYS A 1 82 ? -15.245 -18.982 63.567 1.00 41.38 82 LYS A CA 1
ATOM 616 C C . LYS A 1 82 ? -14.944 -18.375 64.942 1.00 41.38 82 LYS A C 1
ATOM 618 O O . LYS A 1 82 ? -15.806 -17.845 65.627 1.00 41.38 82 LYS A O 1
ATOM 623 N N . ARG A 1 83 ? -13.689 -18.439 65.361 1.00 39.69 83 ARG A N 1
ATOM 624 C CA . ARG A 1 83 ? -13.117 -17.553 66.337 1.00 39.69 83 ARG A CA 1
ATOM 625 C C . ARG A 1 83 ? -12.838 -16.284 65.559 1.00 39.69 83 ARG A C 1
ATOM 627 O O . ARG A 1 83 ? -11.909 -16.213 64.754 1.00 39.69 83 ARG A O 1
ATOM 634 N N . MET A 1 84 ? -13.700 -15.289 65.751 1.00 38.31 84 MET A N 1
ATOM 635 C CA . MET A 1 84 ? -13.293 -13.922 65.485 1.00 38.31 84 MET A CA 1
ATOM 636 C C . MET A 1 84 ? -12.030 -13.698 66.310 1.00 38.31 84 MET A C 1
ATOM 638 O O . MET A 1 84 ? -12.105 -13.555 67.525 1.00 38.31 84 MET A O 1
ATOM 642 N N . LEU A 1 85 ? -10.866 -13.734 65.657 1.00 39.66 85 LEU A N 1
ATOM 643 C CA . LEU A 1 85 ? -9.636 -13.269 66.281 1.00 39.66 85 LEU A CA 1
ATOM 644 C C . LEU A 1 85 ? -9.920 -11.830 66.710 1.00 39.66 85 LEU A C 1
ATOM 646 O O . LEU A 1 85 ? -10.418 -11.045 65.895 1.00 39.66 85 LEU A O 1
ATOM 650 N N . THR A 1 86 ? -9.699 -11.514 67.975 1.00 44.19 86 THR A N 1
ATOM 651 C CA . THR A 1 86 ? -9.828 -10.130 68.448 1.00 44.19 86 THR A CA 1
ATOM 652 C C . THR A 1 86 ? -8.785 -9.253 67.743 1.00 44.19 86 THR A C 1
ATOM 654 O O . THR A 1 86 ? -7.819 -9.781 67.188 1.00 44.19 86 THR A O 1
ATOM 657 N N . GLU A 1 87 ? -8.961 -7.927 67.736 1.00 42.03 87 GLU A N 1
ATOM 658 C CA . GLU A 1 87 ? -7.998 -6.950 67.181 1.00 42.03 87 GLU A CA 1
ATOM 659 C C . GLU A 1 87 ? -6.535 -7.309 67.534 1.00 42.03 87 GLU A C 1
ATOM 661 O O . GLU A 1 87 ? -5.641 -7.239 66.697 1.00 42.03 87 GLU A O 1
ATOM 666 N N . ALA A 1 88 ? -6.318 -7.800 68.760 1.00 41.12 88 ALA A N 1
ATOM 667 C CA . ALA A 1 88 ? -5.021 -8.178 69.316 1.00 41.12 88 ALA A CA 1
ATOM 668 C C . ALA A 1 88 ? -4.413 -9.476 68.748 1.00 41.12 88 ALA A C 1
ATOM 670 O O . ALA A 1 88 ? -3.201 -9.653 68.805 1.00 41.12 88 ALA A O 1
ATOM 671 N N . GLU A 1 89 ? -5.216 -10.389 68.201 1.00 41.25 89 GLU A N 1
ATOM 672 C CA . GLU A 1 89 ? -4.747 -11.692 67.705 1.00 41.25 89 GLU A CA 1
ATOM 673 C C . GLU A 1 89 ? -4.517 -11.701 66.182 1.00 41.25 89 GLU A C 1
ATOM 675 O O . GLU A 1 89 ? -4.012 -12.679 65.632 1.00 41.25 89 GLU A O 1
ATOM 680 N N . ARG A 1 90 ? -4.903 -10.619 65.485 1.00 46.41 90 ARG A N 1
ATOM 681 C CA . ARG A 1 90 ? -4.721 -10.438 64.029 1.00 46.41 90 ARG A CA 1
ATOM 682 C C . ARG A 1 90 ? -3.496 -9.597 63.668 1.00 46.41 90 ARG A C 1
ATOM 684 O O . ARG A 1 90 ? -3.138 -9.509 62.495 1.00 46.41 90 ARG A O 1
ATOM 691 N N . VAL A 1 91 ? -2.838 -9.015 64.667 1.00 40.47 91 VAL A N 1
ATOM 692 C CA . VAL A 1 91 ? -1.551 -8.338 64.518 1.00 40.47 91 VAL A CA 1
ATOM 693 C C . VAL A 1 91 ? -0.435 -9.386 64.533 1.00 40.47 91 VAL A C 1
ATOM 695 O O . VAL A 1 91 ? -0.238 -10.040 65.550 1.00 40.47 91 VAL A O 1
ATOM 698 N N . GLY A 1 92 ? 0.289 -9.561 63.416 1.00 39.38 92 GLY A N 1
ATOM 699 C CA . GLY A 1 92 ? 1.583 -10.269 63.430 1.00 39.38 92 GLY A CA 1
ATOM 700 C C . GLY A 1 92 ? 1.794 -11.484 62.511 1.00 39.38 92 GLY A C 1
ATOM 701 O O . GLY A 1 92 ? 2.603 -12.339 62.857 1.00 39.38 92 GLY A O 1
ATOM 702 N N . GLN A 1 93 ? 1.142 -11.599 61.344 1.00 37.94 93 GLN A N 1
ATOM 703 C CA . GLN A 1 93 ? 1.611 -12.537 60.303 1.00 37.94 93 GLN A CA 1
ATOM 704 C C . GLN A 1 93 ? 2.415 -11.809 59.217 1.00 37.94 93 GLN A C 1
ATOM 706 O O . GLN A 1 93 ? 1.892 -10.939 58.524 1.00 37.94 93 GLN A O 1
ATOM 711 N N . GLU A 1 94 ? 3.696 -12.172 59.087 1.00 36.84 94 GLU A N 1
ATOM 712 C CA . GLU A 1 94 ? 4.611 -11.674 58.055 1.00 36.84 94 GLU A CA 1
ATOM 713 C C . GLU A 1 94 ? 4.133 -12.093 56.659 1.00 36.84 94 GLU A C 1
ATOM 715 O O . GLU A 1 94 ? 4.024 -13.282 56.353 1.00 36.84 94 GLU A O 1
ATOM 720 N N . VAL A 1 95 ? 3.890 -11.116 55.783 1.00 42.38 95 VAL A N 1
ATOM 721 C CA . VAL A 1 95 ? 3.652 -11.362 54.356 1.00 42.38 95 VAL A CA 1
ATOM 722 C C . VAL A 1 95 ? 4.821 -10.763 53.579 1.00 42.38 95 VAL A C 1
ATOM 724 O O . VAL A 1 95 ? 5.115 -9.572 53.683 1.00 42.38 95 VAL A O 1
ATOM 727 N N . GLY A 1 96 ? 5.528 -11.634 52.858 1.00 36.75 96 GLY A N 1
ATOM 728 C CA . GLY A 1 96 ? 6.791 -11.353 52.183 1.00 36.75 96 GLY A CA 1
ATOM 729 C C . GLY A 1 96 ? 6.748 -10.169 51.214 1.00 36.75 96 GLY A C 1
ATOM 730 O O . GLY A 1 96 ? 5.771 -9.933 50.504 1.00 36.75 96 GLY A O 1
ATOM 731 N N . ALA A 1 97 ? 7.865 -9.445 51.208 1.00 42.69 97 ALA A N 1
ATOM 732 C CA . ALA A 1 97 ? 8.109 -8.175 50.543 1.00 42.69 97 ALA A CA 1
ATOM 733 C C . ALA A 1 97 ? 7.937 -8.189 49.012 1.00 42.69 97 ALA A C 1
ATOM 735 O O . ALA A 1 97 ? 8.363 -9.122 48.335 1.00 42.69 97 ALA A O 1
ATOM 736 N N . ILE A 1 98 ? 7.396 -7.089 48.475 1.00 35.00 98 ILE A N 1
ATOM 737 C CA . ILE A 1 98 ? 8.066 -6.087 47.612 1.00 35.00 98 ILE A CA 1
ATOM 738 C C . ILE A 1 98 ? 6.998 -5.024 47.278 1.00 35.00 98 ILE A C 1
ATOM 740 O O . ILE A 1 98 ? 6.045 -5.309 46.559 1.00 35.00 98 ILE A O 1
ATOM 744 N N . GLY A 1 99 ? 7.144 -3.803 47.811 1.00 32.03 99 GLY A N 1
ATOM 745 C CA . GLY A 1 99 ? 6.266 -2.661 47.482 1.00 32.03 99 GLY A CA 1
ATOM 746 C C . GLY A 1 99 ? 5.848 -1.747 48.642 1.00 32.03 99 GLY A C 1
ATOM 747 O O . GLY A 1 99 ? 5.205 -0.733 48.408 1.00 32.03 99 GLY A O 1
ATOM 748 N N . GLY A 1 100 ? 6.235 -2.066 49.876 1.00 38.16 100 GLY A N 1
ATOM 749 C CA . GLY A 1 100 ? 5.967 -1.258 51.068 1.00 38.16 100 GLY A CA 1
ATOM 750 C C . GLY A 1 100 ? 5.841 -2.163 52.286 1.00 38.16 100 GLY A C 1
ATOM 751 O O . GLY A 1 100 ? 5.266 -3.244 52.183 1.00 38.16 100 GLY A O 1
ATOM 752 N N . VAL A 1 101 ? 6.416 -1.761 53.420 1.00 38.38 101 VAL A N 1
ATOM 753 C CA . VAL A 1 101 ? 6.252 -2.483 54.688 1.00 38.38 101 VAL A CA 1
ATOM 754 C C . VAL A 1 101 ? 4.759 -2.483 55.013 1.00 38.38 101 VAL A C 1
ATOM 756 O O . VAL A 1 101 ? 4.175 -1.424 55.254 1.00 38.38 101 VAL A O 1
ATOM 759 N N . LEU A 1 102 ? 4.123 -3.653 54.967 1.00 41.41 102 LEU A N 1
ATOM 760 C CA . LEU A 1 102 ? 2.823 -3.836 55.595 1.00 41.41 102 LEU A CA 1
ATOM 761 C C . LEU A 1 102 ? 2.993 -3.442 57.066 1.00 41.41 102 LEU A C 1
ATOM 763 O O . LEU A 1 102 ? 3.888 -3.960 57.732 1.00 41.41 102 LEU A O 1
ATOM 767 N N . LYS A 1 103 ? 2.195 -2.489 57.564 1.00 43.19 103 LYS A N 1
ATOM 768 C CA . LYS A 1 103 ? 2.142 -2.234 59.012 1.00 43.19 103 LYS A CA 1
ATOM 769 C C . LYS A 1 103 ? 1.871 -3.574 59.701 1.00 43.19 103 LYS A C 1
ATOM 771 O O . LYS A 1 103 ? 1.022 -4.324 59.216 1.00 43.19 103 LYS A O 1
ATOM 776 N N . GLU A 1 104 ? 2.573 -3.860 60.799 1.00 38.34 104 GLU A N 1
ATOM 777 C CA . GLU A 1 104 ? 2.270 -5.017 61.649 1.00 38.34 104 GLU A CA 1
ATOM 778 C C . GLU A 1 104 ? 0.750 -5.100 61.870 1.00 38.34 104 GLU A C 1
ATOM 780 O O . GLU A 1 104 ? 0.145 -4.168 62.397 1.00 38.34 104 GLU A O 1
ATOM 785 N N . GLY A 1 105 ? 0.133 -6.190 61.395 1.00 45.62 105 GLY A N 1
ATOM 786 C CA . GLY A 1 105 ? -1.308 -6.439 61.512 1.00 45.62 105 GLY A CA 1
ATOM 787 C C . GLY A 1 105 ? -2.200 -6.112 60.319 1.00 45.62 105 GLY A C 1
ATOM 788 O O . GLY A 1 105 ? -3.418 -6.076 60.478 1.00 45.62 105 GLY A O 1
ATOM 789 N N . SER A 1 106 ? -1.647 -5.930 59.120 1.00 44.97 106 SER A N 1
ATOM 790 C CA . SER A 1 106 ? -2.475 -5.797 57.918 1.00 44.97 106 SER A CA 1
ATOM 791 C C . SER A 1 106 ? -3.122 -7.116 57.471 1.00 44.97 106 SER A C 1
ATOM 793 O O . SER A 1 106 ? -2.433 -8.128 57.340 1.00 44.97 106 SER A O 1
ATOM 795 N N . LEU A 1 107 ? -4.418 -7.085 57.151 1.00 51.09 107 LEU A N 1
ATOM 796 C CA . LEU A 1 107 ? -5.185 -8.234 56.648 1.00 51.09 107 LEU A CA 1
ATOM 797 C C . LEU A 1 107 ? -5.064 -8.357 55.117 1.00 51.09 107 LEU A C 1
ATOM 799 O O . LEU A 1 107 ? -5.263 -7.364 54.414 1.00 51.09 107 LEU A O 1
ATOM 803 N N . THR A 1 108 ? -4.790 -9.564 54.605 1.00 55.41 108 THR A N 1
ATOM 804 C CA . THR A 1 108 ? -4.825 -9.878 53.164 1.00 55.41 108 THR A CA 1
ATOM 805 C C . THR A 1 108 ? -5.790 -11.028 52.876 1.00 55.41 108 THR A C 1
ATOM 807 O O . THR A 1 108 ? -5.819 -12.032 53.592 1.00 55.41 108 THR A O 1
ATOM 810 N N . PHE A 1 109 ? -6.602 -10.874 51.828 1.00 62.75 109 PHE A N 1
ATOM 811 C CA . PHE A 1 109 ? -7.637 -11.851 51.440 1.00 62.75 109 PHE A CA 1
ATOM 812 C C . PHE A 1 109 ? -7.412 -12.429 50.034 1.00 62.75 109 PHE A C 1
ATOM 814 O O . PHE A 1 109 ? -8.107 -13.355 49.620 1.00 62.75 109 PHE A O 1
ATOM 821 N N . LEU A 1 110 ? -6.425 -11.899 49.309 1.00 67.69 110 LEU A N 1
ATOM 822 C CA . LEU A 1 110 ? -6.093 -12.271 47.936 1.00 67.69 110 LEU A CA 1
ATOM 823 C C . LEU A 1 110 ? -4.973 -13.311 47.879 1.00 67.69 110 LEU A C 1
ATOM 825 O O . LEU A 1 110 ? -4.145 -13.417 48.786 1.00 67.69 110 LEU A O 1
ATOM 829 N N . ASP A 1 111 ? -4.894 -14.049 46.770 1.00 71.00 111 ASP A N 1
ATOM 830 C CA . ASP A 1 111 ? -3.723 -14.879 46.508 1.00 71.00 111 ASP A CA 1
ATOM 831 C C . ASP A 1 111 ? -2.466 -14.009 46.329 1.00 71.00 111 ASP A C 1
ATOM 833 O O . ASP A 1 111 ? -2.504 -12.917 45.755 1.00 71.00 111 ASP A O 1
ATOM 837 N N . GLN A 1 112 ? -1.323 -14.512 46.803 1.00 71.19 112 GLN A N 1
ATOM 838 C CA . GLN A 1 112 ? -0.067 -13.756 46.842 1.00 71.19 112 GLN A CA 1
ATOM 839 C C . GLN A 1 112 ? 0.356 -13.220 45.465 1.00 71.19 112 GLN A C 1
ATOM 841 O O . GLN A 1 112 ? 0.931 -12.137 45.366 1.00 71.19 112 GLN A O 1
ATOM 846 N N . ARG A 1 113 ? 0.089 -13.965 44.384 1.00 76.62 113 ARG A N 1
ATOM 847 C CA . ARG A 1 113 ? 0.504 -13.576 43.031 1.00 76.62 113 ARG A CA 1
ATOM 848 C C . ARG A 1 113 ? -0.344 -12.414 42.521 1.00 76.62 113 ARG A C 1
ATOM 850 O O . ARG A 1 113 ? 0.215 -11.457 41.985 1.00 76.62 113 ARG A O 1
ATOM 857 N N . ARG A 1 114 ? -1.667 -12.479 42.692 1.00 79.81 114 ARG A N 1
ATOM 858 C CA . ARG A 1 114 ? -2.592 -11.386 42.367 1.00 79.81 114 ARG A CA 1
ATOM 859 C C . ARG A 1 114 ? -2.282 -10.153 43.205 1.00 79.81 114 ARG A C 1
ATOM 861 O O . ARG A 1 114 ? -2.118 -9.083 42.625 1.00 79.81 114 ARG A O 1
ATOM 868 N N . PHE A 1 115 ? -2.099 -10.313 44.517 1.00 83.00 115 PHE A N 1
ATOM 869 C CA . PHE A 1 115 ? -1.717 -9.220 45.410 1.00 83.00 115 PHE A CA 1
ATOM 870 C C . PHE A 1 115 ? -0.426 -8.533 44.945 1.00 83.00 115 PHE A C 1
ATOM 872 O O . PHE A 1 115 ? -0.430 -7.327 44.720 1.00 83.00 115 PHE A O 1
ATOM 879 N N . ASN A 1 116 ? 0.656 -9.286 44.715 1.00 80.69 116 ASN A N 1
ATOM 880 C CA . ASN A 1 116 ? 1.942 -8.717 44.296 1.00 80.69 116 ASN A CA 1
ATOM 881 C C . ASN A 1 116 ? 1.834 -7.974 42.954 1.00 80.69 116 ASN A C 1
ATOM 883 O O . ASN A 1 116 ? 2.357 -6.870 42.809 1.00 80.69 116 ASN A O 1
ATOM 887 N N . ASN A 1 117 ? 1.130 -8.549 41.973 1.00 85.44 117 ASN A N 1
ATOM 888 C CA . ASN A 1 117 ? 0.934 -7.908 40.671 1.00 85.44 117 ASN A CA 1
ATOM 889 C C . ASN A 1 117 ? 0.159 -6.586 40.794 1.00 85.44 117 ASN A C 1
ATOM 891 O O . ASN A 1 117 ? 0.538 -5.589 40.176 1.00 85.44 117 ASN A O 1
ATOM 895 N N . LEU A 1 118 ? -0.899 -6.570 41.611 1.00 87.56 118 LEU A N 1
ATOM 896 C CA . LEU A 1 118 ? -1.707 -5.380 41.872 1.00 87.56 118 LEU A CA 1
ATOM 897 C C . LEU A 1 118 ? -0.926 -4.330 42.663 1.00 87.56 118 LEU A C 1
ATOM 899 O O . LEU A 1 118 ? -0.950 -3.162 42.296 1.00 87.56 118 LEU A O 1
ATOM 903 N N . ALA A 1 119 ? -0.181 -4.731 43.693 1.00 85.88 119 ALA A N 1
ATOM 904 C CA . ALA A 1 119 ? 0.646 -3.828 44.487 1.00 85.88 119 ALA A CA 1
ATOM 905 C C . ALA A 1 119 ? 1.692 -3.115 43.612 1.00 85.88 119 ALA A C 1
ATOM 907 O O . ALA A 1 119 ? 1.851 -1.895 43.698 1.00 85.88 119 ALA A O 1
ATOM 908 N N . ILE A 1 120 ? 2.346 -3.844 42.698 1.00 86.44 120 ILE A N 1
ATOM 909 C CA . ILE A 1 120 ? 3.291 -3.264 41.731 1.00 86.44 120 ILE A CA 1
ATOM 910 C C . ILE A 1 120 ? 2.583 -2.262 40.814 1.00 86.44 120 ILE A C 1
ATOM 912 O O . ILE A 1 120 ? 3.086 -1.156 40.605 1.00 86.44 120 ILE A O 1
ATOM 916 N N . ALA A 1 121 ? 1.426 -2.627 40.259 1.00 87.50 121 ALA A N 1
ATOM 917 C CA . ALA A 1 121 ? 0.679 -1.760 39.354 1.00 87.50 121 ALA A CA 1
ATOM 918 C C . ALA A 1 121 ? 0.168 -0.488 40.056 1.00 87.50 121 ALA A C 1
ATOM 920 O O . ALA A 1 121 ? 0.342 0.608 39.527 1.00 87.50 121 ALA A O 1
ATOM 921 N N . LEU A 1 122 ? -0.371 -0.605 41.273 1.00 88.19 122 LEU A N 1
ATOM 922 C CA . LEU A 1 122 ? -0.822 0.527 42.089 1.00 88.19 122 LEU A CA 1
ATOM 923 C C . LEU A 1 122 ? 0.341 1.436 42.511 1.00 88.19 122 LEU A C 1
ATOM 925 O O . LEU A 1 122 ? 0.203 2.657 42.498 1.00 88.19 122 LEU A O 1
ATOM 929 N N . THR A 1 123 ? 1.510 0.865 42.817 1.00 87.62 123 THR A N 1
ATOM 930 C CA . THR A 1 123 ? 2.721 1.646 43.123 1.00 87.62 123 THR A CA 1
ATOM 931 C C . THR A 1 123 ? 3.194 2.441 41.909 1.00 87.62 123 THR A C 1
ATOM 933 O O . THR A 1 123 ? 3.546 3.609 42.045 1.00 87.62 123 THR A O 1
ATOM 936 N N . ARG A 1 124 ? 3.164 1.842 40.710 1.00 87.94 124 ARG A N 1
ATOM 937 C CA . ARG A 1 124 ? 3.484 2.547 39.455 1.00 87.94 124 ARG A CA 1
ATOM 938 C C . ARG A 1 124 ? 2.486 3.657 39.143 1.00 87.94 124 ARG A C 1
ATOM 940 O O . ARG A 1 124 ? 2.877 4.676 38.591 1.00 87.94 124 ARG A O 1
ATOM 947 N N . LEU A 1 125 ? 1.216 3.439 39.479 1.00 89.06 125 LEU A N 1
ATOM 948 C CA . LEU A 1 125 ? 0.151 4.410 39.273 1.00 89.06 125 LEU A CA 1
ATOM 949 C C . LEU A 1 125 ? 0.329 5.631 40.188 1.00 89.06 125 LEU A C 1
ATOM 951 O O . LEU A 1 125 ? 0.107 6.751 39.745 1.00 89.06 125 LEU A O 1
ATOM 955 N N . GLY A 1 126 ? 0.761 5.431 41.439 1.00 86.94 126 GLY A N 1
ATOM 956 C CA . GLY A 1 126 ? 1.194 6.510 42.338 1.00 86.94 126 GLY A CA 1
ATOM 957 C C . GLY A 1 126 ? 0.104 7.512 42.749 1.00 86.94 126 GLY A C 1
ATOM 958 O O . GLY A 1 126 ? 0.413 8.519 43.383 1.00 86.94 126 GLY A O 1
ATOM 959 N N . LEU A 1 127 ? -1.163 7.257 42.404 1.00 87.88 127 LEU A N 1
ATOM 960 C CA . LEU A 1 127 ? -2.297 8.116 42.751 1.00 87.88 127 LEU A CA 1
ATOM 961 C C . LEU A 1 127 ? -2.949 7.666 44.067 1.00 87.88 127 LEU A C 1
ATOM 963 O O . LEU A 1 127 ? -3.125 6.465 44.286 1.00 87.88 127 LEU A O 1
ATOM 967 N N . PRO A 1 128 ? -3.388 8.606 44.923 1.00 90.25 128 PRO A N 1
ATOM 968 C CA . PRO A 1 128 ? -4.196 8.273 46.089 1.00 90.25 128 PRO A CA 1
ATOM 969 C C . PRO A 1 128 ? -5.533 7.627 45.695 1.00 90.25 128 PRO A C 1
ATOM 971 O O . PRO A 1 128 ? -6.211 8.092 44.776 1.00 90.25 128 PRO A O 1
ATOM 974 N N . ASN A 1 129 ? -5.969 6.607 46.445 1.00 88.31 129 ASN A N 1
ATOM 975 C CA . ASN A 1 129 ? -7.224 5.886 46.178 1.00 88.31 129 ASN A CA 1
ATOM 976 C C . ASN A 1 129 ? -8.452 6.816 46.134 1.00 88.31 129 ASN A C 1
ATOM 978 O O . ASN A 1 129 ? -9.328 6.634 45.292 1.00 88.31 129 ASN A O 1
ATOM 982 N N . ALA A 1 130 ? -8.501 7.835 47.002 1.00 86.81 130 ALA A N 1
ATOM 983 C CA . ALA A 1 130 ? -9.584 8.821 47.023 1.00 86.81 130 ALA A CA 1
ATOM 984 C C . ALA A 1 130 ? -9.636 9.652 45.730 1.00 86.81 130 ALA A C 1
ATOM 986 O O . ALA A 1 130 ? -10.700 9.790 45.129 1.00 86.81 130 ALA A O 1
ATOM 987 N N . THR A 1 131 ? -8.477 10.125 45.258 1.00 90.00 131 THR A N 1
ATOM 988 C CA . THR A 1 131 ? -8.345 10.852 43.989 1.00 90.00 131 THR A CA 1
ATOM 989 C C . THR A 1 131 ? -8.776 9.983 42.813 1.00 90.00 131 THR A C 1
ATOM 991 O O . THR A 1 131 ? -9.493 10.444 41.933 1.00 90.00 131 THR A O 1
ATOM 994 N N . LEU A 1 132 ? -8.393 8.705 42.814 1.00 90.94 132 LEU A N 1
ATOM 995 C CA . LEU A 1 132 ? -8.777 7.756 41.774 1.00 90.94 132 LEU A CA 1
ATOM 996 C C . LEU A 1 132 ? -10.287 7.489 41.767 1.00 90.94 132 LEU A C 1
ATOM 998 O O . LEU A 1 132 ? -10.915 7.518 40.710 1.00 90.94 132 LEU A O 1
ATOM 1002 N N . ARG A 1 133 ? -10.885 7.273 42.942 1.00 89.81 133 ARG A N 1
ATOM 1003 C CA . ARG A 1 133 ? -12.334 7.110 43.112 1.00 89.81 133 ARG A CA 1
ATOM 1004 C C . ARG A 1 133 ? -13.094 8.314 42.553 1.00 89.81 133 ARG A C 1
ATOM 1006 O O . ARG A 1 133 ? -14.020 8.141 41.763 1.00 89.81 133 ARG A O 1
ATOM 1013 N N . GLU A 1 134 ? -12.693 9.520 42.945 1.00 90.00 134 GLU A N 1
ATOM 1014 C CA . GLU A 1 134 ? -13.306 10.773 42.491 1.00 90.00 134 GLU A CA 1
ATOM 1015 C C . GLU A 1 134 ? -13.129 10.979 40.987 1.00 90.00 134 GLU A C 1
ATOM 1017 O O . GLU A 1 134 ? -14.101 11.280 40.296 1.00 90.00 134 GLU A O 1
ATOM 1022 N N . ALA A 1 135 ? -11.935 10.712 40.455 1.00 92.38 135 ALA A N 1
ATOM 1023 C CA . ALA A 1 135 ? -11.671 10.805 39.026 1.00 92.38 135 ALA A CA 1
ATOM 1024 C C . ALA A 1 135 ? -12.540 9.833 38.211 1.00 92.38 135 ALA A C 1
ATOM 1026 O O . ALA A 1 135 ? -13.060 10.214 37.163 1.00 92.38 135 ALA A O 1
ATOM 1027 N N . VAL A 1 136 ? -12.770 8.602 38.685 1.00 92.75 136 VAL A N 1
ATOM 1028 C CA . VAL A 1 136 ? -13.634 7.624 37.992 1.00 92.75 136 VAL A CA 1
ATOM 1029 C C . VAL A 1 136 ? -15.120 7.989 38.092 1.00 92.75 136 VAL A C 1
ATOM 1031 O O . VAL A 1 136 ? -15.863 7.795 37.125 1.00 92.75 136 VAL A O 1
ATOM 1034 N N . LEU A 1 137 ? -15.570 8.542 39.223 1.00 90.00 137 LEU A N 1
ATOM 1035 C CA . LEU A 1 137 ? -16.940 9.049 39.383 1.00 90.00 137 LEU A CA 1
ATOM 1036 C C . LEU A 1 137 ? -17.208 10.280 38.507 1.00 90.00 137 LEU A C 1
ATOM 1038 O O . LEU A 1 137 ? -18.282 10.399 37.922 1.00 90.00 137 LEU A O 1
ATOM 1042 N N . ALA A 1 138 ? -16.230 11.174 38.372 1.00 88.56 138 ALA A N 1
ATOM 1043 C CA . ALA A 1 138 ? -16.339 12.351 37.517 1.00 88.56 138 ALA A CA 1
ATOM 1044 C C . ALA A 1 138 ? -16.100 12.037 36.027 1.00 88.56 138 ALA A C 1
ATOM 1046 O O . ALA A 1 138 ? -16.591 12.754 35.155 1.00 88.56 138 ALA A O 1
ATOM 1047 N N . GLY A 1 139 ? -15.358 10.968 35.724 1.00 90.44 139 GLY A N 1
ATOM 1048 C CA . GLY A 1 139 ? -14.797 10.737 34.393 1.00 90.44 139 GLY A CA 1
ATOM 1049 C C . GLY A 1 139 ? -13.717 11.764 34.037 1.00 90.44 139 GLY A C 1
ATOM 1050 O O . GLY A 1 139 ? -13.697 12.250 32.910 1.00 90.44 139 GLY A O 1
ATOM 1051 N N . ASP A 1 140 ? -12.865 12.133 34.999 1.00 91.94 140 ASP A N 1
ATOM 1052 C CA . ASP A 1 140 ? -11.841 13.167 34.826 1.00 91.94 140 ASP A CA 1
ATOM 1053 C C . ASP A 1 140 ? -10.644 12.655 34.010 1.00 91.94 140 ASP A C 1
ATOM 1055 O O . ASP A 1 140 ? -9.747 11.984 34.520 1.00 91.94 140 ASP A O 1
ATOM 1059 N N . GLU A 1 141 ? -10.616 13.017 32.729 1.00 91.38 141 GLU A N 1
ATOM 1060 C CA . GLU A 1 141 ? -9.559 12.661 31.775 1.00 91.38 141 GLU A CA 1
ATOM 1061 C C . GLU A 1 141 ? -8.204 13.330 32.050 1.00 91.38 141 GLU A C 1
ATOM 1063 O O . GLU A 1 141 ? -7.208 12.930 31.451 1.00 91.38 141 GLU A O 1
ATOM 1068 N N . ARG A 1 142 ? -8.130 14.328 32.944 1.00 92.88 142 ARG A N 1
ATOM 1069 C CA . ARG A 1 142 ? -6.848 14.935 33.348 1.00 92.88 142 ARG A CA 1
ATOM 1070 C C . ARG A 1 142 ? -6.069 14.022 34.286 1.00 92.88 142 ARG A C 1
ATOM 1072 O O . ARG A 1 142 ? -4.844 14.001 34.236 1.00 92.88 142 ARG A O 1
ATOM 1079 N N . VAL A 1 143 ? -6.788 13.289 35.135 1.00 94.06 143 VAL A N 1
ATOM 1080 C CA . VAL A 1 143 ? -6.221 12.301 36.063 1.00 94.06 143 VAL A CA 1
ATOM 1081 C C . VAL A 1 143 ? -6.190 10.922 35.407 1.00 94.06 143 VAL A C 1
ATOM 1083 O O . VAL A 1 143 ? -5.185 10.219 35.472 1.00 94.06 143 VAL A O 1
ATOM 1086 N N . LEU A 1 144 ? -7.280 10.537 34.742 1.00 94.38 144 LEU A N 1
ATOM 1087 C CA . LEU A 1 144 ? -7.412 9.268 34.032 1.00 94.38 144 LEU A CA 1
ATOM 1088 C C . LEU A 1 144 ? -6.913 9.409 32.593 1.00 94.38 144 LEU A C 1
ATOM 1090 O O . LEU A 1 144 ? -7.696 9.296 31.650 1.00 94.38 144 LEU A O 1
ATOM 1094 N N . THR A 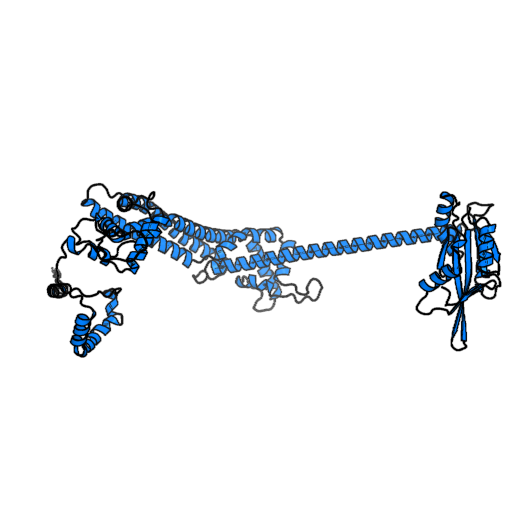1 145 ? -5.617 9.667 32.415 1.00 95.56 145 THR A N 1
ATOM 1095 C CA . THR A 1 145 ? -4.994 9.685 31.081 1.00 95.56 145 THR A CA 1
ATOM 1096 C C . THR A 1 145 ? -5.052 8.292 30.432 1.00 95.56 145 THR A C 1
ATOM 1098 O O . THR A 1 145 ? -5.255 7.301 31.142 1.00 95.56 145 THR A O 1
ATOM 1101 N N . PRO A 1 146 ? -4.859 8.161 29.105 1.00 94.69 146 PRO A N 1
ATOM 1102 C CA . PRO A 1 146 ? -4.848 6.855 28.441 1.00 94.69 146 PRO A CA 1
ATOM 1103 C C . PRO A 1 146 ? -3.890 5.847 29.093 1.00 94.69 146 PRO A C 1
ATOM 1105 O O . PRO A 1 146 ? -4.248 4.690 29.292 1.00 94.69 146 PRO A O 1
ATOM 1108 N N . GLU A 1 147 ? -2.703 6.294 29.505 1.00 93.56 147 GLU A N 1
ATOM 1109 C CA . GLU A 1 147 ? -1.694 5.463 30.170 1.00 93.56 147 GLU A CA 1
ATOM 1110 C C . GLU A 1 147 ? -2.176 4.982 31.543 1.00 93.56 147 GLU A C 1
ATOM 1112 O O . GLU A 1 147 ? -2.016 3.809 31.889 1.00 93.56 147 GLU A O 1
ATOM 1117 N N . VAL A 1 148 ? -2.805 5.876 32.315 1.00 94.56 148 VAL A N 1
ATOM 1118 C CA . VAL A 1 148 ? -3.379 5.547 33.625 1.00 94.56 148 VAL A CA 1
ATOM 1119 C C . VAL A 1 148 ? -4.528 4.556 33.467 1.00 94.56 148 VAL A C 1
ATOM 1121 O O . VAL A 1 148 ? -4.596 3.581 34.212 1.00 94.56 148 VAL A O 1
ATOM 1124 N N . VAL A 1 149 ? -5.413 4.759 32.489 1.00 94.94 149 VAL A N 1
ATOM 1125 C CA . VAL A 1 149 ? -6.550 3.864 32.237 1.00 94.94 149 VAL A CA 1
ATOM 1126 C C . VAL A 1 149 ? -6.077 2.472 31.812 1.00 94.94 149 VAL A C 1
ATOM 1128 O O . VAL A 1 149 ? -6.599 1.484 32.329 1.00 94.94 149 VAL A O 1
ATOM 1131 N N . GLU A 1 150 ? -5.072 2.359 30.939 1.00 93.25 150 GLU A N 1
ATOM 1132 C CA . GLU A 1 150 ? -4.516 1.054 30.547 1.00 93.25 150 GLU A CA 1
ATOM 1133 C C . GLU A 1 150 ? -3.850 0.315 31.712 1.00 93.25 150 GLU A C 1
ATOM 1135 O O . GLU A 1 150 ? -3.952 -0.908 31.800 1.00 93.25 150 GLU A O 1
ATOM 1140 N N . LEU A 1 151 ? -3.211 1.037 32.639 1.00 92.31 151 LEU A N 1
ATOM 1141 C CA . LEU A 1 151 ? -2.645 0.441 33.849 1.00 92.31 151 LEU A CA 1
ATOM 1142 C C . LEU A 1 151 ? -3.726 0.054 34.871 1.00 92.31 151 LEU A C 1
ATOM 1144 O O . LEU A 1 151 ? -3.567 -0.928 35.594 1.00 92.31 151 LEU A O 1
ATOM 1148 N N . LEU A 1 152 ? -4.821 0.812 34.935 1.00 92.50 152 LEU A N 1
ATOM 1149 C CA . LEU A 1 152 ? -5.865 0.659 35.946 1.00 92.50 152 LEU A CA 1
ATOM 1150 C C . LEU A 1 152 ? -6.925 -0.389 35.580 1.00 92.50 152 LEU A C 1
ATOM 1152 O O . LEU A 1 152 ? -7.462 -1.039 36.474 1.00 92.50 152 LEU A O 1
ATOM 1156 N N . VAL A 1 153 ? -7.222 -0.593 34.291 1.00 92.69 153 VAL A N 1
ATOM 1157 C CA . VAL A 1 153 ? -8.194 -1.610 33.841 1.00 92.69 153 VAL A CA 1
ATOM 1158 C C . VAL A 1 153 ? -7.841 -3.021 34.351 1.00 92.69 153 VAL A C 1
ATOM 1160 O O . VAL A 1 153 ? -8.732 -3.668 34.902 1.00 92.69 153 VAL A O 1
ATOM 1163 N N . PRO A 1 154 ? -6.587 -3.509 34.246 1.00 90.19 154 PRO A N 1
ATOM 1164 C CA . PRO A 1 154 ? -6.187 -4.803 34.809 1.00 90.19 154 PRO A CA 1
ATOM 1165 C C . PRO A 1 154 ? -6.263 -4.869 36.338 1.00 90.19 154 PRO A C 1
ATOM 1167 O O . PRO A 1 154 ? -6.363 -5.961 36.893 1.00 90.19 154 PRO A O 1
ATOM 1170 N N . CYS A 1 155 ? -6.209 -3.716 37.013 1.00 90.25 155 CYS A N 1
ATOM 1171 C CA . CYS A 1 155 ? -6.297 -3.618 38.467 1.00 90.25 155 CYS A CA 1
ATOM 1172 C C . CYS A 1 155 ? -7.733 -3.636 38.989 1.00 90.25 155 CYS A C 1
ATOM 1174 O O . CYS A 1 155 ? -7.931 -3.654 40.200 1.00 90.25 155 CYS A O 1
ATOM 1176 N N . ALA A 1 156 ? -8.738 -3.596 38.112 1.00 88.81 156 ALA A N 1
ATOM 1177 C CA . ALA A 1 156 ? -10.123 -3.571 38.540 1.00 88.81 156 ALA A CA 1
ATOM 1178 C C . ALA A 1 156 ? -10.490 -4.856 39.317 1.00 88.81 156 ALA A C 1
ATOM 1180 O O . ALA A 1 156 ? -10.140 -5.957 38.875 1.00 88.81 156 ALA A O 1
ATOM 1181 N N . PRO A 1 157 ? -11.199 -4.736 40.456 1.00 86.38 157 PRO A N 1
ATOM 1182 C CA . PRO A 1 157 ? -11.567 -5.890 41.265 1.00 86.38 157 PRO A CA 1
ATOM 1183 C C . PRO A 1 157 ? -12.542 -6.810 40.518 1.00 86.38 157 PRO A C 1
ATOM 1185 O O . PRO A 1 157 ? -13.412 -6.349 39.769 1.00 86.38 157 PRO A O 1
ATOM 1188 N N . THR A 1 158 ? -12.397 -8.119 40.723 1.00 84.25 158 THR A N 1
ATOM 1189 C CA . THR A 1 158 ? -13.371 -9.128 40.282 1.00 84.25 158 THR A CA 1
ATOM 1190 C C . THR A 1 158 ? -14.574 -9.163 41.226 1.00 84.25 158 THR A C 1
ATOM 1192 O O . THR A 1 158 ? -14.572 -8.536 42.283 1.00 84.25 158 THR A O 1
ATOM 1195 N N . ALA A 1 159 ? -15.623 -9.902 40.849 1.00 79.69 159 ALA A N 1
ATOM 1196 C CA . ALA A 1 159 ? -16.755 -10.140 41.744 1.00 79.69 159 ALA A CA 1
ATOM 1197 C C . ALA A 1 159 ? -16.296 -10.795 43.060 1.00 79.69 159 ALA A C 1
ATOM 1199 O O . ALA A 1 159 ? -16.668 -10.317 44.127 1.00 79.69 159 ALA A O 1
ATOM 1200 N N . ASP A 1 160 ? -15.412 -11.791 42.969 1.00 77.81 160 ASP A N 1
ATOM 1201 C CA . ASP A 1 160 ? -14.839 -12.493 44.121 1.00 77.81 160 ASP A CA 1
ATOM 1202 C C . ASP A 1 160 ? -14.033 -11.553 45.035 1.00 77.81 160 ASP A C 1
ATOM 1204 O O . ASP A 1 160 ? -14.162 -11.623 46.255 1.00 77.81 160 ASP A O 1
ATOM 1208 N N . ASP A 1 161 ? -13.237 -10.636 44.462 1.00 80.75 161 ASP A N 1
ATOM 1209 C CA . ASP A 1 161 ? -12.475 -9.650 45.245 1.00 80.75 161 ASP A CA 1
ATOM 1210 C C . ASP A 1 161 ? -13.411 -8.716 46.035 1.00 80.75 161 ASP A C 1
ATOM 1212 O O . ASP A 1 161 ? -13.129 -8.356 47.179 1.00 80.75 161 ASP A O 1
ATOM 1216 N N . ILE A 1 162 ? -14.527 -8.307 45.415 1.00 78.62 162 ILE A N 1
ATOM 1217 C CA . ILE A 1 162 ? -15.534 -7.448 46.050 1.00 78.62 162 ILE A CA 1
ATOM 1218 C C . ILE A 1 162 ? -16.272 -8.223 47.142 1.00 78.62 162 ILE A C 1
ATOM 1220 O O . ILE A 1 162 ? -16.452 -7.683 48.227 1.00 78.62 162 ILE A O 1
ATOM 1224 N N . GLU A 1 163 ? -16.673 -9.471 46.891 1.00 77.94 163 GLU A N 1
ATOM 1225 C CA . GLU A 1 163 ? -17.344 -10.332 47.878 1.00 77.94 163 GLU A CA 1
ATOM 1226 C C . GLU A 1 163 ? -16.460 -10.585 49.106 1.00 77.94 163 GLU A C 1
ATOM 1228 O O . GLU A 1 163 ? -16.954 -10.571 50.230 1.00 77.94 163 GLU A O 1
ATOM 1233 N N . ALA A 1 164 ? -15.148 -10.749 48.911 1.00 72.75 164 ALA A N 1
ATOM 1234 C CA . ALA A 1 164 ? -14.202 -10.956 50.005 1.00 72.75 164 ALA A CA 1
ATOM 1235 C C . ALA A 1 164 ? -14.050 -9.725 50.918 1.00 72.75 164 ALA A C 1
ATOM 1237 O O . ALA A 1 164 ? -13.794 -9.872 52.112 1.00 72.75 164 ALA A O 1
ATOM 1238 N N . ILE A 1 165 ? -14.196 -8.516 50.367 1.00 74.38 165 ILE A N 1
ATOM 1239 C CA . ILE A 1 165 ? -13.944 -7.253 51.080 1.00 74.38 165 ILE A CA 1
ATOM 1240 C C . ILE A 1 165 ? -15.232 -6.580 51.563 1.00 74.38 165 ILE A C 1
ATOM 1242 O O . ILE A 1 165 ? -15.213 -5.910 52.591 1.00 74.38 165 ILE A O 1
ATOM 1246 N N . ALA A 1 166 ? -16.356 -6.766 50.871 1.00 71.06 166 ALA A N 1
ATOM 1247 C CA . ALA A 1 166 ? -17.629 -6.118 51.191 1.00 71.06 166 ALA A CA 1
ATOM 1248 C C . ALA A 1 166 ? -18.133 -6.335 52.638 1.00 71.06 166 ALA A C 1
ATOM 1250 O O . ALA A 1 166 ? -18.725 -5.399 53.175 1.00 71.06 166 ALA A O 1
ATOM 1251 N N . PRO A 1 167 ? -17.914 -7.495 53.295 1.00 73.31 167 PRO A N 1
ATOM 1252 C CA . PRO A 1 167 ? -18.322 -7.711 54.685 1.00 73.31 167 PRO A CA 1
ATOM 1253 C C . PRO A 1 167 ? -17.411 -7.052 55.730 1.00 73.31 167 PRO A C 1
ATOM 1255 O O . PRO A 1 167 ? -17.711 -7.146 56.917 1.00 73.31 167 PRO A O 1
ATOM 1258 N N . TYR A 1 168 ? -16.279 -6.460 55.333 1.00 72.50 168 TYR A N 1
ATOM 1259 C CA . TYR A 1 168 ? -15.349 -5.832 56.269 1.00 72.50 168 TYR A CA 1
ATOM 1260 C C . TYR A 1 168 ? -15.985 -4.594 56.916 1.00 72.50 168 TYR A C 1
ATOM 1262 O O . TYR A 1 168 ? -16.413 -3.679 56.223 1.00 72.50 168 TYR A O 1
ATOM 1270 N N . ASP A 1 169 ? -16.031 -4.553 58.244 1.00 72.00 169 ASP A N 1
ATOM 1271 C CA . ASP A 1 169 ? -16.627 -3.472 59.042 1.00 72.00 169 ASP A CA 1
ATOM 1272 C C . ASP A 1 169 ? -15.614 -2.765 59.969 1.00 72.00 169 ASP A C 1
ATOM 1274 O O . ASP A 1 169 ? -15.982 -1.857 60.715 1.00 72.00 169 ASP A O 1
ATOM 1278 N N . GLY A 1 170 ? -14.336 -3.158 59.903 1.00 74.06 170 GLY A N 1
ATOM 1279 C CA . GLY A 1 170 ? -13.238 -2.586 60.690 1.00 74.06 170 GLY A CA 1
ATOM 1280 C C . GLY A 1 170 ? -12.641 -1.294 60.112 1.00 74.06 170 GLY A C 1
ATOM 1281 O O . GLY A 1 170 ? -13.113 -0.760 59.108 1.00 74.06 170 GLY A O 1
ATOM 1282 N N . ASP A 1 171 ? -11.570 -0.788 60.739 1.00 75.19 171 ASP A N 1
ATOM 1283 C CA . ASP A 1 171 ? -10.866 0.423 60.286 1.00 75.19 171 ASP A CA 1
ATOM 1284 C C . ASP A 1 171 ? -10.119 0.194 58.950 1.00 75.19 171 ASP A C 1
ATOM 1286 O O . ASP A 1 171 ? -9.117 -0.529 58.917 1.00 75.19 171 ASP A O 1
ATOM 1290 N N . PRO A 1 172 ? -10.505 0.869 57.846 1.00 74.75 172 PRO A N 1
ATOM 1291 C CA . PRO A 1 172 ? -9.842 0.730 56.549 1.00 74.75 172 PRO A CA 1
ATOM 1292 C C . PRO A 1 172 ? -8.335 1.030 56.562 1.00 74.75 172 PRO A C 1
ATOM 1294 O O . PRO A 1 172 ? -7.621 0.580 55.663 1.00 74.75 172 PRO A O 1
ATOM 1297 N N . ALA A 1 173 ? -7.816 1.770 57.549 1.00 73.88 173 ALA A N 1
ATOM 1298 C CA . ALA A 1 173 ? -6.377 1.998 57.694 1.00 73.88 173 ALA A CA 1
ATOM 1299 C C . ALA A 1 173 ? -5.577 0.719 58.011 1.00 73.88 173 ALA A C 1
ATOM 1301 O O . ALA A 1 173 ? -4.364 0.696 57.769 1.00 73.88 173 ALA A O 1
ATOM 1302 N N . LEU A 1 174 ? -6.238 -0.338 58.493 1.00 73.12 174 LEU A N 1
ATOM 1303 C CA . LEU A 1 174 ? -5.638 -1.639 58.803 1.00 73.12 174 LEU A CA 1
ATOM 1304 C C . LEU A 1 174 ? -5.577 -2.585 57.595 1.00 73.12 174 LEU A C 1
ATOM 1306 O O . LEU A 1 174 ? -4.891 -3.602 57.640 1.00 73.12 174 LEU A O 1
ATOM 1310 N N . LEU A 1 175 ? -6.252 -2.272 56.489 1.00 76.69 175 LEU A N 1
ATOM 1311 C CA . LEU A 1 175 ? -6.170 -3.082 55.273 1.00 76.69 175 LEU A CA 1
ATOM 1312 C C . LEU A 1 175 ? -4.787 -2.929 54.606 1.00 76.69 175 LEU A C 1
ATOM 1314 O O . LEU A 1 175 ? -4.114 -1.899 54.733 1.00 76.69 175 LEU A O 1
ATOM 1318 N N . ALA A 1 176 ? -4.332 -3.938 53.864 1.00 77.00 176 ALA A N 1
ATOM 1319 C CA . ALA A 1 176 ? -3.154 -3.796 53.006 1.00 77.00 176 ALA A CA 1
ATOM 1320 C C . ALA A 1 176 ? -3.443 -2.862 51.805 1.00 77.00 176 ALA A C 1
ATOM 1322 O O . ALA A 1 176 ? -4.581 -2.463 51.566 1.00 77.00 176 ALA A O 1
ATOM 1323 N N . GLN A 1 177 ? -2.407 -2.423 51.077 1.00 81.44 177 GLN A N 1
ATOM 1324 C CA . GLN A 1 177 ? -2.541 -1.387 50.033 1.00 81.44 177 GLN A CA 1
ATOM 1325 C C . GLN A 1 177 ? -3.569 -1.755 48.946 1.00 81.44 177 GLN A C 1
ATOM 1327 O O . GLN A 1 177 ? -4.347 -0.897 48.525 1.00 81.44 177 GLN A O 1
ATOM 1332 N N . VAL A 1 178 ? -3.572 -3.017 48.508 1.00 84.06 178 VAL A N 1
ATOM 1333 C CA . VAL A 1 178 ? -4.465 -3.528 47.457 1.00 84.06 178 VAL A CA 1
ATOM 1334 C C . VAL A 1 178 ? -5.902 -3.635 47.971 1.00 84.06 178 VAL A C 1
ATOM 1336 O O . VAL A 1 178 ? -6.831 -3.166 47.321 1.00 84.06 178 VAL A O 1
ATOM 1339 N N . GLU A 1 179 ? -6.092 -4.164 49.175 1.00 83.88 179 GLU A N 1
ATOM 1340 C CA . GLU A 1 179 ? -7.391 -4.293 49.829 1.00 83.88 179 GLU A CA 1
ATOM 1341 C C . GLU A 1 179 ? -7.991 -2.918 50.154 1.00 83.88 179 GLU A C 1
ATOM 1343 O O . GLU A 1 179 ? -9.186 -2.715 49.957 1.00 83.88 179 GLU A O 1
ATOM 1348 N N . ARG A 1 180 ? -7.174 -1.929 50.549 1.00 84.75 180 ARG A N 1
ATOM 1349 C CA . ARG A 1 180 ? -7.604 -0.521 50.670 1.00 84.75 180 ARG A CA 1
ATOM 1350 C C . ARG A 1 180 ? -8.072 0.054 49.343 1.00 84.75 180 ARG A C 1
ATOM 1352 O O . ARG A 1 180 ? -9.006 0.853 49.317 1.00 84.75 180 ARG A O 1
ATOM 1359 N N . PHE A 1 181 ? -7.394 -0.290 48.251 1.00 88.81 181 PHE A N 1
ATOM 1360 C CA . PHE A 1 181 ? -7.811 0.132 46.920 1.00 88.81 181 PHE A CA 1
ATOM 1361 C C . PHE A 1 181 ? -9.174 -0.477 46.578 1.00 88.81 181 PHE A C 1
ATOM 1363 O O . PHE A 1 181 ? -10.091 0.272 46.251 1.00 88.81 181 PHE A O 1
ATOM 1370 N N . PHE A 1 182 ? -9.354 -1.788 46.759 1.00 88.00 182 PHE A N 1
ATOM 1371 C CA . PHE A 1 182 ? -10.637 -2.472 46.556 1.00 88.00 182 PHE A CA 1
ATOM 1372 C C . PHE A 1 182 ? -11.760 -1.925 47.449 1.00 88.00 182 PHE A C 1
ATOM 1374 O O . PHE A 1 182 ? -12.860 -1.688 46.947 1.00 88.00 182 PHE A O 1
ATOM 1381 N N . TRP A 1 183 ? -11.467 -1.633 48.720 1.00 83.50 183 TRP A N 1
ATOM 1382 C CA . TRP A 1 183 ? -12.378 -0.960 49.653 1.00 83.50 183 TRP A CA 1
ATOM 1383 C C . TRP A 1 183 ? -12.872 0.394 49.125 1.00 83.50 183 TRP A C 1
ATOM 1385 O O . TRP A 1 183 ? -14.052 0.728 49.199 1.00 83.50 183 TRP A O 1
ATOM 1395 N N . GLU A 1 184 ? -11.986 1.203 48.547 1.00 84.94 184 GLU A N 1
ATOM 1396 C CA . GLU A 1 184 ? -12.386 2.492 47.980 1.00 84.94 184 GLU A CA 1
ATOM 1397 C C . GLU A 1 184 ? -13.138 2.351 46.652 1.00 84.94 184 GLU A C 1
ATOM 1399 O O . GLU A 1 184 ? -14.112 3.074 46.421 1.00 84.94 184 GLU A O 1
ATOM 1404 N N . VAL A 1 185 ? -12.734 1.423 45.779 1.00 86.81 185 VAL A N 1
ATOM 1405 C CA . VAL A 1 185 ? -13.332 1.310 44.442 1.00 86.81 185 VAL A CA 1
ATOM 1406 C C . VAL A 1 185 ? -14.642 0.527 44.405 1.00 86.81 185 VAL A C 1
ATOM 1408 O O . VAL A 1 185 ? -15.458 0.808 43.529 1.00 86.81 185 VAL A O 1
ATOM 1411 N N . HIS A 1 186 ? -14.923 -0.384 45.349 1.00 82.50 186 HIS A N 1
ATOM 1412 C CA . HIS A 1 186 ? -16.227 -1.071 45.389 1.00 82.50 186 HIS A CA 1
ATOM 1413 C C . HIS A 1 186 ? -17.386 -0.096 45.652 1.00 82.50 186 HIS A C 1
ATOM 1415 O O . HIS A 1 186 ? -18.538 -0.380 45.324 1.00 82.50 186 HIS A O 1
ATOM 1421 N N . LYS A 1 187 ? -17.086 1.073 46.235 1.00 82.44 187 LYS A N 1
ATOM 1422 C CA . LYS A 1 187 ? -18.043 2.168 46.450 1.00 82.44 187 LYS A CA 1
ATOM 1423 C C . LYS A 1 187 ? -18.441 2.841 45.134 1.00 82.44 187 LYS A C 1
ATOM 1425 O O . LYS A 1 187 ? -19.449 3.540 45.095 1.00 82.44 187 LYS A O 1
ATOM 1430 N N . VAL A 1 188 ? -17.678 2.634 44.057 1.00 87.38 188 VAL A N 1
ATOM 1431 C CA . VAL A 1 188 ? -17.950 3.176 42.722 1.00 87.38 188 VAL A CA 1
ATOM 1432 C C . VAL A 1 188 ? -18.800 2.184 41.922 1.00 87.38 188 VAL A C 1
ATOM 1434 O O . VAL A 1 188 ? -18.310 1.131 41.503 1.00 87.38 188 VAL A O 1
ATOM 1437 N N . PRO A 1 189 ? -20.070 2.506 41.614 1.00 85.69 189 PRO A N 1
ATOM 1438 C CA . PRO A 1 189 ? -20.912 1.609 40.838 1.00 85.69 189 PRO A CA 1
ATOM 1439 C C . PRO A 1 189 ? -20.352 1.402 39.431 1.00 85.69 189 PRO A C 1
ATOM 1441 O O . PRO A 1 189 ? -20.060 2.369 38.724 1.00 85.69 189 PRO A O 1
ATOM 1444 N N . HIS A 1 190 ? -20.273 0.143 38.999 1.00 88.12 190 HIS A N 1
ATOM 1445 C CA . HIS A 1 190 ? -19.781 -0.237 37.671 1.00 88.12 190 HIS A CA 1
ATOM 1446 C C . HIS A 1 190 ? -18.344 0.235 37.375 1.00 88.12 190 HIS A C 1
ATOM 1448 O O . HIS A 1 190 ? -18.038 0.535 36.221 1.00 88.12 190 HIS A O 1
ATOM 1454 N N . PHE A 1 191 ? -17.471 0.284 38.390 1.00 90.56 191 PHE A N 1
ATOM 1455 C CA . PHE A 1 191 ? -16.078 0.741 38.291 1.00 90.56 191 PHE A CA 1
ATOM 1456 C C . PHE A 1 191 ? -15.345 0.241 37.032 1.00 90.56 191 PHE A C 1
ATOM 1458 O O . PHE A 1 191 ? -14.937 1.044 36.193 1.00 90.56 191 PHE A O 1
ATOM 1465 N N . THR A 1 192 ? -15.271 -1.080 36.831 1.00 91.31 192 THR A N 1
ATOM 1466 C CA . THR A 1 192 ? -14.599 -1.691 35.671 1.00 91.31 192 THR A CA 1
ATOM 1467 C C . THR A 1 192 ? -15.185 -1.205 34.348 1.00 91.31 192 THR A C 1
ATOM 1469 O O . THR A 1 192 ? -14.461 -0.821 33.433 1.00 91.31 192 THR A O 1
ATOM 1472 N N . ASN A 1 193 ? -16.514 -1.156 34.246 1.00 92.50 193 ASN A N 1
ATOM 1473 C CA . ASN A 1 193 ? -17.183 -0.733 33.021 1.00 92.50 193 ASN A CA 1
ATOM 1474 C C . ASN A 1 193 ? -16.971 0.759 32.726 1.00 92.50 193 ASN A C 1
ATOM 1476 O O . ASN A 1 193 ? -16.863 1.125 31.558 1.00 92.50 193 ASN A O 1
ATOM 1480 N N . ARG A 1 194 ? -16.875 1.618 33.752 1.00 94.56 194 ARG A N 1
ATOM 1481 C CA . ARG A 1 194 ? -16.536 3.041 33.579 1.00 94.56 194 ARG A CA 1
ATOM 1482 C C . ARG A 1 194 ? -15.149 3.214 32.975 1.00 94.56 194 ARG A C 1
ATOM 1484 O O . ARG A 1 194 ? -15.007 3.971 32.021 1.00 94.56 194 ARG A O 1
ATOM 1491 N N . LEU A 1 195 ? -14.160 2.466 33.466 1.00 95.12 195 LEU A N 1
ATOM 1492 C CA . LEU A 1 195 ? -12.804 2.482 32.910 1.00 95.12 195 LEU A CA 1
ATOM 1493 C C . LEU A 1 195 ? -12.775 1.986 31.462 1.00 95.12 195 LEU A C 1
ATOM 1495 O O . LEU A 1 195 ? -12.177 2.628 30.603 1.00 95.12 195 LEU A O 1
ATOM 1499 N N . LEU A 1 196 ? -13.473 0.886 31.163 1.00 95.50 196 LEU A N 1
ATOM 1500 C CA . LEU A 1 196 ? -13.559 0.362 29.797 1.00 95.50 196 LEU A CA 1
ATOM 1501 C C . LEU A 1 196 ? -14.255 1.346 28.841 1.00 95.50 196 LEU A C 1
ATOM 1503 O O . LEU A 1 196 ? -13.811 1.506 27.705 1.00 95.50 196 LEU A O 1
ATOM 1507 N N . ALA A 1 197 ? -15.314 2.023 29.293 1.00 96.19 197 ALA A N 1
ATOM 1508 C CA . ALA A 1 197 ? -15.995 3.058 28.517 1.00 96.19 197 ALA A CA 1
ATOM 1509 C C . ALA A 1 197 ? -15.115 4.302 28.311 1.00 96.19 197 ALA A C 1
ATOM 1511 O O . ALA A 1 197 ? -15.091 4.867 27.217 1.00 96.19 197 ALA A O 1
ATOM 1512 N N . LEU A 1 198 ? -14.344 4.707 29.324 1.00 95.81 198 LEU A N 1
ATOM 1513 C CA . LEU A 1 198 ? -13.403 5.816 29.199 1.00 95.81 198 LEU A CA 1
ATOM 1514 C C . LEU A 1 198 ? -12.277 5.489 28.209 1.00 95.81 198 LEU A C 1
ATOM 1516 O O . LEU A 1 198 ? -12.009 6.283 27.311 1.00 95.81 198 LEU A O 1
ATOM 1520 N N . ARG A 1 199 ? -11.702 4.282 28.287 1.00 96.00 199 ARG A N 1
ATOM 1521 C CA . ARG A 1 199 ? -10.717 3.788 27.313 1.00 96.00 199 ARG A CA 1
ATOM 1522 C C . ARG A 1 199 ? -11.270 3.789 25.889 1.00 96.00 199 ARG A C 1
ATOM 1524 O O . ARG A 1 199 ? -10.605 4.234 24.953 1.00 96.00 199 ARG A O 1
ATOM 1531 N N . ALA A 1 200 ? -12.500 3.304 25.719 1.00 96.38 200 ALA A N 1
ATOM 1532 C CA . ALA A 1 200 ? -13.188 3.316 24.434 1.00 96.38 200 ALA A CA 1
ATOM 1533 C C . ALA A 1 200 ? -13.349 4.749 23.898 1.00 96.38 200 ALA A C 1
ATOM 1535 O O . ALA A 1 200 ? -13.045 4.999 22.735 1.00 96.38 200 ALA A O 1
ATOM 1536 N N . LYS A 1 201 ? -13.744 5.706 24.748 1.00 96.00 201 LYS A N 1
ATOM 1537 C CA . LYS A 1 201 ? -13.823 7.130 24.388 1.00 96.00 201 LYS A CA 1
ATOM 1538 C C . LYS A 1 201 ? -12.468 7.709 23.967 1.00 96.00 201 LYS A C 1
ATOM 1540 O O . LYS A 1 201 ? -12.396 8.377 22.936 1.00 96.00 201 LYS A O 1
ATOM 1545 N N . GLN A 1 202 ? -11.410 7.442 24.731 1.00 95.56 202 GLN A N 1
ATOM 1546 C CA . GLN A 1 202 ? -10.064 7.981 24.494 1.00 95.56 202 GLN A CA 1
ATOM 1547 C C . GLN A 1 202 ? -9.432 7.457 23.198 1.00 95.56 202 GLN A C 1
ATOM 1549 O O . GLN A 1 202 ? -8.768 8.203 22.483 1.00 95.56 202 GLN A O 1
ATOM 1554 N N . THR A 1 203 ? -9.670 6.190 22.857 1.00 95.50 203 THR A N 1
ATOM 1555 C CA . THR A 1 203 ? -9.095 5.556 21.656 1.00 95.50 203 THR A CA 1
ATOM 1556 C C . THR A 1 203 ? -9.919 5.785 20.385 1.00 95.50 203 THR A C 1
ATOM 1558 O O . THR A 1 203 ? -9.385 5.690 19.276 1.00 95.50 203 THR A O 1
ATOM 1561 N N . TYR A 1 204 ? -11.199 6.148 20.516 1.00 97.31 204 TYR A N 1
ATOM 1562 C CA . TYR A 1 204 ? -12.130 6.278 19.393 1.00 97.31 204 TYR A CA 1
ATOM 1563 C C . TYR A 1 204 ? -11.678 7.263 18.314 1.00 97.31 204 TYR A C 1
ATOM 1565 O O . TYR A 1 204 ? -11.808 6.973 17.130 1.00 97.31 204 TYR A O 1
ATOM 1573 N N . ALA A 1 205 ? -11.150 8.431 18.693 1.00 96.31 205 ALA A N 1
ATOM 1574 C CA . ALA A 1 205 ? -10.766 9.456 17.721 1.00 96.31 205 ALA A CA 1
ATOM 1575 C C . ALA A 1 205 ? -9.650 8.963 16.783 1.00 96.31 205 ALA A C 1
ATOM 1577 O O . ALA A 1 205 ? -9.714 9.180 15.573 1.00 96.31 205 ALA A O 1
ATOM 1578 N N . ALA A 1 206 ? -8.663 8.243 17.328 1.00 97.31 206 ALA A N 1
ATOM 1579 C CA . ALA A 1 206 ? -7.586 7.646 16.546 1.00 97.31 206 ALA A CA 1
ATOM 1580 C C . ALA A 1 206 ? -8.104 6.529 15.623 1.00 97.31 206 ALA A C 1
ATOM 1582 O O . ALA A 1 206 ? -7.717 6.482 14.454 1.00 97.31 206 ALA A O 1
ATOM 1583 N N . GLN A 1 207 ? -9.013 5.681 16.121 1.00 97.62 207 GLN A N 1
ATOM 1584 C CA . GLN A 1 207 ? -9.672 4.633 15.330 1.00 97.62 207 GLN A CA 1
ATOM 1585 C C . GLN A 1 207 ? -10.495 5.227 14.181 1.00 97.62 207 GLN A C 1
ATOM 1587 O O . GLN A 1 207 ? -10.312 4.843 13.029 1.00 97.62 207 GLN A O 1
ATOM 1592 N N . ALA A 1 208 ? -11.329 6.229 14.468 1.00 98.00 208 ALA A N 1
ATOM 1593 C CA . ALA A 1 208 ? -12.130 6.923 13.468 1.00 98.00 208 ALA A CA 1
ATOM 1594 C C . ALA A 1 208 ? -11.244 7.584 12.405 1.00 98.00 208 ALA A C 1
ATOM 1596 O O . ALA A 1 208 ? -11.476 7.405 11.212 1.00 98.00 208 ALA A O 1
ATOM 1597 N N . ALA A 1 209 ? -10.189 8.296 12.810 1.00 98.38 209 ALA A N 1
ATOM 1598 C CA . ALA A 1 209 ? -9.253 8.898 11.866 1.00 98.38 209 ALA A CA 1
ATOM 1599 C C . ALA A 1 209 ? -8.539 7.841 11.006 1.00 98.38 209 ALA A C 1
ATOM 1601 O O . ALA A 1 209 ? -8.276 8.083 9.830 1.00 98.38 209 ALA A O 1
ATOM 1602 N N . HIS A 1 210 ? -8.226 6.669 11.566 1.00 98.06 210 HIS A N 1
ATOM 1603 C CA . HIS A 1 210 ? -7.619 5.583 10.801 1.00 98.06 210 HIS A CA 1
ATOM 1604 C C . HIS A 1 210 ? -8.576 5.006 9.757 1.00 98.06 210 HIS A C 1
ATOM 1606 O O . HIS A 1 210 ? -8.216 4.981 8.580 1.00 98.06 210 HIS A O 1
ATOM 1612 N N . ALA A 1 211 ? -9.796 4.645 10.160 1.00 98.12 211 ALA A N 1
ATOM 1613 C CA . ALA A 1 211 ? -10.820 4.123 9.260 1.00 98.12 211 ALA A CA 1
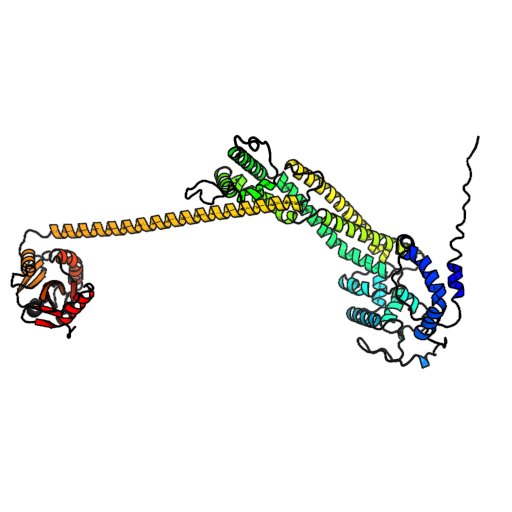ATOM 1614 C C . ALA A 1 211 ? -11.142 5.113 8.127 1.00 98.12 211 ALA A C 1
ATOM 1616 O O . ALA A 1 211 ? -11.279 4.716 6.970 1.00 98.12 211 ALA A O 1
ATOM 1617 N N . GLN A 1 212 ? -11.184 6.415 8.439 1.00 98.12 212 GLN A N 1
ATOM 1618 C CA . GLN A 1 212 ? -11.384 7.468 7.443 1.00 98.12 212 GLN A CA 1
ATOM 1619 C C . GLN A 1 212 ? -10.267 7.483 6.394 1.00 98.12 212 GLN A C 1
ATOM 1621 O O . GLN A 1 212 ? -10.555 7.482 5.200 1.00 98.12 212 GLN A O 1
ATOM 1626 N N . ARG A 1 213 ? -8.998 7.433 6.824 1.00 98.31 213 ARG A N 1
ATOM 1627 C CA . ARG A 1 213 ? -7.853 7.404 5.900 1.00 98.31 213 ARG A CA 1
ATOM 1628 C C . ARG A 1 213 ? -7.886 6.188 4.978 1.00 98.31 213 ARG A C 1
ATOM 1630 O O . ARG A 1 213 ? -7.582 6.321 3.798 1.00 98.31 213 ARG A O 1
ATOM 1637 N N . LEU A 1 214 ? -8.265 5.017 5.494 1.00 98.31 214 LEU A N 1
ATOM 1638 C CA . LEU A 1 214 ? -8.380 3.807 4.672 1.00 98.31 214 LEU A CA 1
ATOM 1639 C C . LEU A 1 214 ? -9.442 3.978 3.575 1.00 98.31 214 LEU A C 1
ATOM 1641 O O . LEU A 1 214 ? -9.197 3.638 2.418 1.00 98.31 214 LEU A O 1
ATOM 1645 N N . LEU A 1 215 ? -10.600 4.550 3.918 1.00 98.44 215 LEU A N 1
ATOM 1646 C CA . LEU A 1 215 ? -11.670 4.846 2.960 1.00 98.44 215 LEU A CA 1
ATOM 1647 C C . LEU A 1 215 ? -11.236 5.870 1.904 1.00 98.44 215 LEU A C 1
ATOM 1649 O O . LEU A 1 215 ? -11.496 5.680 0.717 1.00 98.44 215 LEU A O 1
ATOM 1653 N N . GLU A 1 216 ? -10.551 6.936 2.317 1.00 98.06 216 GLU A N 1
ATOM 1654 C CA . GLU A 1 216 ? -10.026 7.972 1.420 1.00 98.06 216 GLU A CA 1
ATOM 1655 C C . GLU A 1 216 ? -8.988 7.421 0.443 1.00 98.06 216 GLU A C 1
ATOM 1657 O O . GLU A 1 216 ? -9.051 7.735 -0.743 1.00 98.06 216 GLU A O 1
ATOM 1662 N N . GLN A 1 217 ? -8.084 6.551 0.900 1.00 98.31 217 GLN A N 1
ATOM 1663 C CA . GLN A 1 217 ? -7.089 5.904 0.041 1.00 98.31 217 GLN A CA 1
ATOM 1664 C C . GLN A 1 217 ? -7.748 5.052 -1.050 1.00 98.31 217 GLN A C 1
ATOM 1666 O O . GLN A 1 217 ? -7.396 5.172 -2.223 1.00 98.31 217 GLN A O 1
ATOM 1671 N N . VAL A 1 218 ? -8.748 4.240 -0.690 1.00 98.19 218 VAL A N 1
ATOM 1672 C CA . VAL A 1 218 ? -9.491 3.425 -1.664 1.00 98.19 218 VAL A CA 1
ATOM 1673 C C . VAL A 1 218 ? -10.305 4.305 -2.617 1.00 98.19 218 VAL A C 1
ATOM 1675 O O . VAL A 1 218 ? -10.291 4.061 -3.822 1.00 98.19 218 VAL A O 1
ATOM 1678 N N . ASN A 1 219 ? -10.976 5.348 -2.115 1.00 97.62 219 ASN A N 1
ATOM 1679 C CA . ASN A 1 219 ? -11.702 6.306 -2.956 1.00 97.62 219 ASN A CA 1
ATOM 1680 C C . ASN A 1 219 ? -10.771 7.014 -3.949 1.00 97.62 219 ASN A C 1
ATOM 1682 O O . ASN A 1 219 ? -11.112 7.134 -5.126 1.00 97.62 219 ASN A O 1
ATOM 1686 N N . CYS A 1 220 ? -9.605 7.471 -3.488 1.00 97.69 220 CYS A N 1
ATOM 1687 C CA . CYS A 1 220 ? -8.613 8.155 -4.311 1.00 97.69 220 CYS A CA 1
ATOM 1688 C C . CYS A 1 220 ? -8.128 7.246 -5.445 1.00 97.69 220 CYS A C 1
ATOM 1690 O O . CYS A 1 220 ? -8.217 7.639 -6.606 1.00 97.69 220 CYS A O 1
ATOM 1692 N N . ALA A 1 221 ? -7.750 6.002 -5.130 1.00 98.06 221 ALA A N 1
ATOM 1693 C CA . ALA A 1 221 ? -7.354 5.009 -6.127 1.00 98.06 221 ALA A CA 1
ATOM 1694 C C . ALA A 1 221 ? -8.476 4.699 -7.132 1.00 98.06 221 ALA A C 1
ATOM 1696 O O . ALA A 1 221 ? -8.237 4.657 -8.336 1.00 98.06 221 ALA A O 1
ATOM 1697 N N . CYS A 1 222 ? -9.721 4.540 -6.665 1.00 97.56 222 CYS A N 1
ATOM 1698 C CA . CYS A 1 222 ? -10.867 4.355 -7.558 1.00 97.56 222 CYS A CA 1
ATOM 1699 C C . CYS A 1 222 ? -11.045 5.544 -8.514 1.00 97.56 222 CYS A C 1
ATOM 1701 O O . CYS A 1 222 ? -11.281 5.357 -9.704 1.00 97.56 222 CYS A O 1
ATOM 1703 N N . SER A 1 223 ? -10.939 6.764 -7.987 1.00 96.62 223 SER A N 1
ATOM 1704 C CA . SER A 1 223 ? -11.161 7.996 -8.748 1.00 96.62 223 SER A CA 1
ATOM 1705 C C . SER A 1 223 ? -10.055 8.214 -9.778 1.00 96.62 223 SER A C 1
ATOM 1707 O O . SER A 1 223 ? -10.352 8.501 -10.933 1.00 96.62 223 SER A O 1
ATOM 1709 N N . ALA A 1 224 ? -8.797 7.990 -9.394 1.00 96.88 224 ALA A N 1
ATOM 1710 C CA . ALA A 1 224 ? -7.645 8.045 -10.286 1.00 96.88 224 ALA A CA 1
ATOM 1711 C C . ALA A 1 224 ? -7.796 7.101 -11.485 1.00 96.88 224 ALA A C 1
ATOM 1713 O O . ALA A 1 224 ? -7.666 7.522 -12.633 1.00 96.88 224 ALA A O 1
ATOM 1714 N N . VAL A 1 225 ? -8.165 5.842 -11.232 1.00 96.31 225 VAL A N 1
ATOM 1715 C CA . VAL A 1 225 ? -8.363 4.849 -12.297 1.00 96.31 225 VAL A CA 1
ATOM 1716 C C . VAL A 1 225 ? -9.543 5.206 -13.209 1.00 96.31 225 VAL A C 1
ATOM 1718 O O . VAL A 1 225 ? -9.513 4.893 -14.395 1.00 96.31 225 VAL A O 1
ATOM 1721 N N . LEU A 1 226 ? -10.589 5.860 -12.691 1.00 93.44 226 LEU A N 1
ATOM 1722 C CA . LEU A 1 226 ? -11.729 6.286 -13.509 1.00 93.44 226 LEU A CA 1
ATOM 1723 C C . LEU A 1 226 ? -11.443 7.527 -14.357 1.00 93.44 226 LEU A C 1
ATOM 1725 O O . LEU A 1 226 ? -12.035 7.669 -15.423 1.00 93.44 226 LEU A O 1
ATOM 1729 N N . VAL A 1 227 ? -10.607 8.442 -13.882 1.00 94.00 227 VAL A N 1
ATOM 1730 C CA . VAL A 1 227 ? -10.412 9.741 -14.542 1.00 94.00 227 VAL A CA 1
ATOM 1731 C C . VAL A 1 227 ? -9.180 9.750 -15.453 1.00 94.00 227 VAL A C 1
ATOM 1733 O O . VAL A 1 227 ? -9.113 10.591 -16.345 1.00 94.00 227 VAL A O 1
ATOM 1736 N N . SER A 1 228 ? -8.235 8.816 -15.288 1.00 96.69 228 SER A N 1
ATOM 1737 C CA . SER A 1 228 ? -7.026 8.755 -16.121 1.00 96.69 228 SER A CA 1
ATOM 1738 C C . SER A 1 228 ? -7.324 8.297 -17.555 1.00 96.69 228 SER A C 1
ATOM 1740 O O . SER A 1 228 ? -7.372 7.106 -17.870 1.00 96.69 228 SER A O 1
ATOM 1742 N N . ASP A 1 229 ? -7.452 9.272 -18.450 1.00 94.19 229 ASP A N 1
ATOM 1743 C CA . ASP A 1 229 ? -7.498 9.087 -19.900 1.00 94.19 229 ASP A CA 1
ATOM 1744 C C . ASP A 1 229 ? -6.194 8.478 -20.441 1.00 94.19 229 ASP A C 1
ATOM 1746 O O . ASP A 1 229 ? -6.205 7.617 -21.324 1.00 94.19 229 ASP A O 1
ATOM 1750 N N . ALA A 1 230 ? -5.060 8.866 -19.855 1.00 94.75 230 ALA A N 1
ATOM 1751 C CA . ALA A 1 230 ? -3.746 8.326 -20.173 1.00 94.75 230 ALA A CA 1
ATOM 1752 C C . ALA A 1 230 ? -3.664 6.804 -19.941 1.00 94.75 230 ALA A C 1
ATOM 1754 O O . ALA A 1 230 ? -3.113 6.077 -20.776 1.00 94.75 230 ALA A O 1
ATOM 1755 N N . PHE A 1 231 ? -4.253 6.301 -18.850 1.00 96.56 231 PHE A N 1
ATOM 1756 C CA . PHE A 1 231 ? -4.318 4.865 -18.584 1.00 96.56 231 PHE A CA 1
ATOM 1757 C C . PHE A 1 231 ? -5.202 4.128 -19.603 1.00 96.56 231 PHE A C 1
ATOM 1759 O O . PHE A 1 231 ? -4.823 3.058 -20.083 1.00 96.56 231 PHE A O 1
ATOM 1766 N N . GLU A 1 232 ? -6.335 4.705 -20.012 1.00 94.19 232 GLU A N 1
ATOM 1767 C CA . GLU A 1 232 ? -7.201 4.120 -21.048 1.00 94.19 232 GLU A CA 1
ATOM 1768 C C . GLU A 1 232 ? -6.493 3.992 -22.401 1.00 94.19 232 GLU A C 1
ATOM 1770 O O . GLU A 1 232 ? -6.576 2.947 -23.056 1.00 94.19 232 GLU A O 1
ATOM 1775 N N . VAL A 1 233 ? -5.739 5.021 -22.798 1.00 93.06 233 VAL A N 1
ATOM 1776 C CA . VAL A 1 233 ? -4.902 4.997 -24.006 1.00 93.06 233 VAL A CA 1
ATOM 1777 C C . VAL A 1 233 ? -3.875 3.863 -23.935 1.00 93.06 233 VAL A C 1
ATOM 1779 O O . VAL A 1 233 ? -3.662 3.152 -24.922 1.00 93.06 233 VAL A O 1
ATOM 1782 N N . LEU A 1 234 ? -3.273 3.635 -22.765 1.00 95.00 234 LEU A N 1
ATOM 1783 C CA . LEU A 1 234 ? -2.333 2.535 -22.579 1.00 95.00 234 LEU A CA 1
ATOM 1784 C C . LEU A 1 234 ? -3.010 1.158 -22.681 1.00 95.00 234 LEU A C 1
ATOM 1786 O O . LEU A 1 234 ? -2.478 0.261 -23.339 1.00 95.00 234 LEU A O 1
ATOM 1790 N N . LEU A 1 235 ? -4.197 0.980 -22.096 1.00 95.12 235 LEU A N 1
ATOM 1791 C CA . LEU A 1 235 ? -4.964 -0.261 -22.258 1.00 95.12 235 LEU A CA 1
ATOM 1792 C C . LEU A 1 235 ? -5.298 -0.524 -23.737 1.00 95.12 235 LEU A C 1
ATOM 1794 O O . LEU A 1 235 ? -5.188 -1.657 -24.215 1.00 95.12 235 LEU A O 1
ATOM 1798 N N . ALA A 1 236 ? -5.634 0.523 -24.496 1.00 93.56 236 ALA A N 1
ATOM 1799 C CA . ALA A 1 236 ? -5.870 0.421 -25.934 1.00 93.56 236 ALA A CA 1
ATOM 1800 C C . ALA A 1 236 ? -4.602 0.018 -26.709 1.00 93.56 236 ALA A C 1
ATOM 1802 O O . ALA A 1 236 ? -4.673 -0.821 -27.612 1.00 93.56 236 ALA A O 1
ATOM 1803 N N . LEU A 1 237 ? -3.435 0.553 -26.334 1.00 93.06 237 LEU A N 1
ATOM 1804 C CA . LEU A 1 237 ? -2.148 0.173 -26.922 1.00 93.06 237 LEU A CA 1
ATOM 1805 C C . LEU A 1 237 ? -1.842 -1.317 -26.694 1.00 93.06 237 LEU A C 1
ATOM 1807 O O . LEU A 1 237 ? -1.462 -2.024 -27.632 1.00 93.06 237 LEU A O 1
ATOM 1811 N N . VAL A 1 238 ? -2.051 -1.811 -25.470 1.00 95.19 238 VAL A N 1
ATOM 1812 C CA . VAL A 1 238 ? -1.871 -3.232 -25.132 1.00 95.19 238 VAL A CA 1
ATOM 1813 C C . VAL A 1 238 ? -2.845 -4.108 -25.925 1.00 95.19 238 VAL A C 1
ATOM 1815 O O . VAL A 1 238 ? -2.425 -5.121 -26.490 1.00 95.19 238 VAL A O 1
ATOM 1818 N N . LEU A 1 239 ? -4.119 -3.709 -26.040 1.00 92.62 239 LEU A N 1
ATOM 1819 C CA . LEU A 1 239 ? -5.116 -4.420 -26.847 1.00 92.62 239 LEU A CA 1
ATOM 1820 C C . LEU A 1 239 ? -4.695 -4.504 -28.321 1.00 92.62 239 LEU A C 1
ATOM 1822 O O . LEU A 1 239 ? -4.761 -5.577 -28.927 1.00 92.62 239 LEU A O 1
ATOM 1826 N N . ALA A 1 240 ? -4.249 -3.387 -28.901 1.00 91.94 240 ALA A N 1
ATOM 1827 C CA . ALA A 1 240 ? -3.811 -3.320 -30.291 1.00 91.94 240 ALA A CA 1
ATOM 1828 C C . ALA A 1 240 ? -2.602 -4.231 -30.546 1.00 91.94 240 ALA A C 1
ATOM 1830 O O . ALA A 1 240 ? -2.600 -5.006 -31.506 1.00 91.94 240 ALA A O 1
ATOM 1831 N N . ALA A 1 241 ? -1.605 -4.197 -29.658 1.00 91.12 241 ALA A N 1
ATOM 1832 C CA . ALA A 1 241 ? -0.429 -5.053 -29.754 1.00 91.12 241 ALA A CA 1
ATOM 1833 C C . ALA A 1 241 ? -0.774 -6.539 -29.588 1.00 91.12 241 ALA A C 1
ATOM 1835 O O . ALA A 1 241 ? -0.339 -7.365 -30.391 1.00 91.12 241 ALA A O 1
ATOM 1836 N N . GLY A 1 242 ? -1.610 -6.883 -28.604 1.00 90.88 242 GLY A N 1
ATOM 1837 C CA . GLY A 1 242 ? -2.084 -8.251 -28.394 1.00 90.88 242 GLY A CA 1
ATOM 1838 C C . GLY A 1 242 ? -2.835 -8.799 -29.611 1.00 90.88 242 GLY A C 1
ATOM 1839 O O . GLY A 1 242 ? -2.556 -9.909 -30.064 1.00 90.88 242 GLY A O 1
ATOM 1840 N N . ASN A 1 243 ? -3.729 -8.002 -30.203 1.00 90.25 243 ASN A N 1
ATOM 1841 C CA . ASN A 1 243 ? -4.451 -8.371 -31.423 1.00 90.25 243 ASN A CA 1
ATOM 1842 C C . ASN A 1 243 ? -3.532 -8.523 -32.641 1.00 90.25 243 ASN A C 1
ATOM 1844 O O . ASN A 1 243 ? -3.765 -9.403 -33.472 1.00 90.25 243 ASN A O 1
ATOM 1848 N N . ALA A 1 244 ? -2.493 -7.692 -32.757 1.00 90.69 244 ALA A N 1
ATOM 1849 C CA . ALA A 1 244 ? -1.516 -7.799 -33.834 1.00 90.69 244 ALA A CA 1
ATOM 1850 C C . ALA A 1 244 ? -0.685 -9.087 -33.726 1.00 90.69 244 ALA A C 1
ATOM 1852 O O . ALA A 1 244 ? -0.511 -9.775 -34.731 1.00 90.69 244 ALA A O 1
ATOM 1853 N N . ILE A 1 245 ? -0.225 -9.432 -32.519 1.00 89.12 245 ILE A N 1
ATOM 1854 C CA . ILE A 1 245 ? 0.574 -10.640 -32.257 1.00 89.12 245 ILE A CA 1
ATOM 1855 C C . ILE A 1 245 ? -0.268 -11.909 -32.439 1.00 89.12 245 ILE A C 1
ATOM 1857 O O . ILE A 1 245 ? 0.199 -12.878 -33.028 1.00 89.12 245 ILE A O 1
ATOM 1861 N N . ASN A 1 246 ? -1.523 -11.899 -31.987 1.00 90.94 246 ASN A N 1
ATOM 1862 C CA . ASN A 1 246 ? -2.409 -13.066 -32.038 1.00 90.94 246 ASN A CA 1
ATOM 1863 C C . ASN A 1 246 ? -3.207 -13.185 -33.350 1.00 90.94 246 ASN A C 1
ATOM 1865 O O . ASN A 1 246 ? -4.174 -13.954 -33.416 1.00 90.94 246 ASN A O 1
ATOM 1869 N N . ARG A 1 247 ? -2.846 -12.429 -34.394 1.00 92.19 247 ARG A N 1
ATOM 1870 C CA . ARG A 1 247 ? -3.557 -12.421 -35.679 1.00 92.19 247 ARG A CA 1
ATOM 1871 C C . ARG A 1 247 ? -3.638 -13.830 -36.277 1.00 92.19 247 ARG A C 1
ATOM 1873 O O . ARG A 1 247 ? -2.644 -14.541 -36.345 1.00 92.19 247 ARG A O 1
ATOM 1880 N N . GLY A 1 248 ? -4.830 -14.218 -36.734 1.00 88.56 248 GLY A N 1
ATOM 1881 C CA . GLY A 1 248 ? -5.071 -15.537 -37.336 1.00 88.56 248 GLY A CA 1
ATOM 1882 C C . GLY A 1 248 ? -5.231 -16.682 -36.328 1.00 88.56 248 GLY A C 1
ATOM 1883 O O . GLY A 1 248 ? -5.409 -17.824 -36.737 1.00 88.56 248 GLY A O 1
ATOM 1884 N N . THR A 1 249 ? -5.205 -16.396 -35.022 1.00 93.81 249 THR A N 1
ATOM 1885 C CA . THR A 1 249 ? -5.503 -17.370 -33.961 1.00 93.81 249 THR A CA 1
ATOM 1886 C C . THR A 1 249 ? -6.862 -17.079 -33.322 1.00 93.81 249 THR A C 1
ATOM 1888 O O . THR A 1 249 ? -7.361 -15.958 -33.399 1.00 93.81 249 THR A O 1
ATOM 1891 N N . ALA A 1 250 ? -7.422 -18.048 -32.591 1.00 87.00 250 ALA A N 1
ATOM 1892 C CA . ALA A 1 250 ? -8.642 -17.852 -31.796 1.00 87.00 250 ALA A CA 1
ATOM 1893 C C . ALA A 1 250 ? -8.501 -16.792 -30.678 1.00 87.00 250 ALA A C 1
ATOM 1895 O O . ALA A 1 250 ? -9.492 -16.409 -30.064 1.00 87.00 250 ALA A O 1
ATOM 1896 N N . ARG A 1 251 ? -7.272 -16.332 -30.392 1.00 87.19 251 ARG A N 1
ATOM 1897 C CA . ARG A 1 251 ? -6.961 -15.305 -29.384 1.00 87.19 251 ARG A CA 1
ATOM 1898 C C . ARG A 1 251 ? -6.796 -13.899 -29.984 1.00 87.19 251 ARG A C 1
ATOM 1900 O O . ARG A 1 251 ? -6.509 -12.964 -29.242 1.00 87.19 251 ARG A O 1
ATOM 1907 N N . GLY A 1 252 ? -6.917 -13.745 -31.304 1.00 88.81 252 GLY A N 1
ATOM 1908 C CA . GLY A 1 252 ? -6.847 -12.456 -31.999 1.00 88.81 252 GLY A CA 1
ATOM 1909 C C . GLY A 1 252 ? -8.227 -11.877 -32.318 1.00 88.81 252 GLY A C 1
ATOM 1910 O O . GLY A 1 252 ? -9.222 -12.593 -32.334 1.00 88.81 252 GLY A O 1
ATOM 1911 N N . GLY A 1 253 ? -8.288 -10.571 -32.595 1.00 87.88 253 GLY A N 1
ATOM 1912 C CA . GLY A 1 253 ? -9.536 -9.876 -32.942 1.00 87.88 253 GLY A CA 1
ATOM 1913 C C . GLY A 1 253 ? -10.490 -9.676 -31.759 1.00 87.88 253 GLY A C 1
ATOM 1914 O O . GLY A 1 253 ? -11.692 -9.505 -31.958 1.00 87.88 253 GLY A O 1
ATOM 1915 N N . VAL A 1 254 ? -9.974 -9.707 -30.530 1.00 93.56 254 VAL A N 1
ATOM 1916 C CA . VAL A 1 254 ? -10.770 -9.499 -29.315 1.00 93.56 254 VAL A CA 1
ATOM 1917 C C . VAL A 1 254 ? -11.028 -8.009 -29.078 1.00 93.56 254 VAL A C 1
ATOM 1919 O O . VAL A 1 254 ? -10.262 -7.153 -29.522 1.00 93.56 254 VAL A O 1
ATOM 1922 N N . ARG A 1 255 ? -12.109 -7.695 -28.353 1.00 92.62 255 ARG A N 1
ATOM 1923 C CA . ARG A 1 255 ? -12.493 -6.312 -27.997 1.00 92.62 255 ARG A CA 1
ATOM 1924 C C . ARG A 1 255 ? -12.043 -5.878 -26.599 1.00 92.62 255 ARG A C 1
ATOM 1926 O O . ARG A 1 255 ? -12.247 -4.732 -26.230 1.00 92.62 255 ARG A O 1
ATOM 1933 N N . GLY A 1 256 ? -11.473 -6.793 -25.822 1.00 91.88 256 GLY A N 1
ATOM 1934 C CA . GLY A 1 256 ? -11.037 -6.553 -24.451 1.00 91.88 256 GLY A CA 1
ATOM 1935 C C . GLY A 1 256 ? -10.290 -7.761 -23.897 1.00 91.88 256 GLY A C 1
ATOM 1936 O O . GLY A 1 256 ? -10.296 -8.836 -24.502 1.00 91.88 256 GLY A O 1
ATOM 1937 N N . TYR A 1 257 ? -9.636 -7.569 -22.758 1.00 93.38 257 TYR A N 1
ATOM 1938 C CA . TYR A 1 257 ? -8.840 -8.580 -22.070 1.00 93.38 257 TYR A CA 1
ATOM 1939 C C . TYR A 1 257 ? -8.928 -8.366 -20.552 1.00 93.38 257 TYR A C 1
ATOM 1941 O O . TYR A 1 257 ? -9.282 -7.281 -20.099 1.00 93.38 257 TYR A O 1
ATOM 1949 N N . LYS A 1 258 ? -8.627 -9.410 -19.774 1.00 93.12 258 LYS A N 1
ATOM 1950 C CA . LYS A 1 258 ? -8.540 -9.342 -18.308 1.00 93.12 258 LYS A CA 1
ATOM 1951 C C . LYS A 1 258 ? -7.229 -8.688 -17.876 1.00 93.12 258 LYS A C 1
ATOM 1953 O O . LYS A 1 258 ? -6.196 -8.910 -18.511 1.00 93.12 258 LYS A O 1
ATOM 1958 N N . LEU A 1 259 ? -7.241 -7.898 -16.802 1.00 94.12 259 LEU A N 1
ATOM 1959 C CA . LEU A 1 259 ? -6.086 -7.074 -16.433 1.00 94.12 259 LEU A CA 1
ATOM 1960 C C . LEU A 1 259 ? -4.855 -7.897 -16.036 1.00 94.12 259 LEU A C 1
ATOM 1962 O O . LEU A 1 259 ? -3.738 -7.388 -16.103 1.00 94.12 259 LEU A O 1
ATOM 1966 N N . ASP A 1 260 ? -5.011 -9.178 -15.690 1.00 93.25 260 ASP A N 1
ATOM 1967 C CA . ASP A 1 260 ? -3.902 -10.081 -15.354 1.00 93.25 260 ASP A CA 1
ATOM 1968 C C . ASP A 1 260 ? -2.871 -10.230 -16.486 1.00 93.25 260 ASP A C 1
ATOM 1970 O O . ASP A 1 260 ? -1.723 -10.595 -16.234 1.00 93.25 260 ASP A O 1
ATOM 1974 N N . VAL A 1 261 ? -3.247 -9.903 -17.725 1.00 95.38 261 VAL A N 1
ATOM 1975 C CA . VAL A 1 261 ? -2.328 -9.835 -18.868 1.00 95.38 261 VAL A CA 1
ATOM 1976 C C . VAL A 1 261 ? -1.268 -8.745 -18.690 1.00 95.38 261 VAL A C 1
ATOM 1978 O O . VAL A 1 261 ? -0.129 -8.954 -19.106 1.00 95.38 261 VAL A O 1
ATOM 1981 N N . LEU A 1 262 ? -1.595 -7.614 -18.054 1.00 97.25 262 LEU A N 1
ATOM 1982 C CA . LEU A 1 262 ? -0.692 -6.463 -17.922 1.00 97.25 262 LEU A CA 1
ATOM 1983 C C . LEU A 1 262 ? 0.628 -6.842 -17.243 1.00 97.25 262 LEU A C 1
ATOM 1985 O O . LEU A 1 262 ? 1.704 -6.513 -17.738 1.00 97.25 262 LEU A O 1
ATOM 1989 N N . VAL A 1 263 ? 0.552 -7.617 -16.159 1.00 96.06 263 VAL A N 1
ATOM 1990 C CA . VAL A 1 263 ? 1.735 -8.050 -15.398 1.00 96.06 263 VAL A CA 1
ATOM 1991 C C . VAL A 1 263 ? 2.543 -9.156 -16.087 1.00 96.06 263 VAL A C 1
ATOM 1993 O O . VAL A 1 263 ? 3.670 -9.426 -15.680 1.00 96.06 263 VAL A O 1
ATOM 1996 N N . LYS A 1 264 ? 1.987 -9.782 -17.135 1.00 95.81 264 LYS A N 1
ATOM 1997 C CA . LYS A 1 264 ? 2.626 -10.841 -17.939 1.00 95.81 264 LYS A CA 1
ATOM 1998 C C . LYS A 1 264 ? 3.369 -10.289 -19.157 1.00 95.81 264 LYS A C 1
ATOM 2000 O O . LYS A 1 264 ? 4.103 -11.022 -19.817 1.00 95.81 264 LYS A O 1
ATOM 2005 N N . LEU A 1 265 ? 3.213 -9.001 -19.478 1.00 95.38 265 LEU A N 1
ATOM 2006 C CA . LEU A 1 265 ? 3.878 -8.376 -20.630 1.00 95.38 265 LEU A CA 1
ATOM 2007 C C . LEU A 1 265 ? 5.410 -8.419 -20.516 1.00 95.38 265 LEU A C 1
ATOM 2009 O O . LEU A 1 265 ? 6.106 -8.442 -21.534 1.00 95.38 265 LEU A O 1
ATOM 2013 N N . ALA A 1 266 ? 5.936 -8.451 -19.289 1.00 93.00 266 ALA A N 1
ATOM 2014 C CA . ALA A 1 266 ? 7.361 -8.603 -19.019 1.00 93.00 266 ALA A CA 1
ATOM 2015 C C . ALA A 1 266 ? 7.896 -10.006 -19.371 1.00 93.00 266 ALA A C 1
ATOM 2017 O O . ALA A 1 266 ? 9.081 -10.146 -19.665 1.00 93.00 266 ALA A O 1
ATOM 2018 N N . ASP A 1 267 ? 7.040 -11.029 -19.407 1.00 91.62 267 ASP A N 1
ATOM 2019 C CA . ASP A 1 267 ? 7.451 -12.416 -19.658 1.00 91.62 267 ASP A CA 1
ATOM 2020 C C . ASP A 1 267 ? 7.476 -12.761 -21.154 1.00 91.62 267 ASP A C 1
ATOM 2022 O O . ASP A 1 267 ? 8.175 -13.681 -21.588 1.00 91.62 267 ASP A O 1
ATOM 2026 N N . VAL A 1 268 ? 6.731 -12.012 -21.969 1.00 90.62 268 VAL A N 1
ATOM 2027 C CA . VAL A 1 268 ? 6.657 -12.226 -23.418 1.00 90.62 268 VAL A CA 1
ATOM 2028 C C . VAL A 1 268 ? 7.916 -11.667 -24.074 1.00 90.62 268 VAL A C 1
ATOM 2030 O O . VAL A 1 268 ? 8.090 -10.455 -24.162 1.00 90.62 268 VAL A O 1
ATOM 2033 N N . LYS A 1 269 ? 8.805 -12.539 -24.552 1.00 89.38 269 LYS A N 1
ATOM 2034 C CA . LYS A 1 269 ? 10.072 -12.145 -25.188 1.00 89.38 269 LYS A CA 1
ATOM 2035 C C . LYS A 1 269 ? 9.932 -11.979 -26.701 1.00 89.38 269 LYS A C 1
ATOM 2037 O O . LYS A 1 269 ? 9.203 -12.712 -27.362 1.00 89.38 269 LYS A O 1
ATOM 2042 N N . SER A 1 270 ? 10.682 -11.032 -27.250 1.00 85.00 270 SER A N 1
ATOM 2043 C CA . SER A 1 270 ? 10.852 -10.843 -28.686 1.00 85.00 270 SER A CA 1
ATOM 2044 C C . SER A 1 270 ? 11.686 -11.972 -29.288 1.00 85.00 270 SER A C 1
ATOM 2046 O O . SER A 1 270 ? 12.709 -12.369 -28.729 1.00 85.00 270 SER A O 1
ATOM 2048 N N . MET A 1 271 ? 11.276 -12.438 -30.469 1.00 82.81 271 MET A N 1
ATOM 2049 C CA . MET A 1 271 ? 12.018 -13.423 -31.268 1.00 82.81 271 MET A CA 1
ATOM 2050 C C . MET A 1 271 ? 13.038 -12.764 -32.213 1.00 82.81 271 MET A C 1
ATOM 2052 O O . MET A 1 271 ? 13.746 -13.452 -32.946 1.00 82.81 271 MET A O 1
ATOM 2056 N N . ALA A 1 272 ? 13.119 -11.428 -32.235 1.00 75.00 272 ALA A N 1
ATOM 2057 C CA . ALA A 1 272 ? 14.019 -10.709 -33.129 1.00 75.00 272 ALA A CA 1
ATOM 2058 C C . ALA A 1 272 ? 15.492 -10.888 -32.706 1.00 75.00 272 ALA A C 1
ATOM 2060 O O . ALA A 1 272 ? 15.893 -10.491 -31.615 1.00 75.00 272 ALA A O 1
ATOM 2061 N N . GLY A 1 273 ? 16.321 -11.447 -33.596 1.00 54.56 273 GLY A N 1
ATOM 2062 C CA . GLY A 1 273 ? 17.727 -11.795 -33.323 1.00 54.56 273 GLY A CA 1
ATOM 2063 C C . GLY A 1 273 ? 18.759 -10.660 -33.442 1.00 54.56 273 GLY A C 1
ATOM 2064 O O . GLY A 1 273 ? 19.951 -10.912 -33.275 1.00 54.56 273 GLY A O 1
ATOM 2065 N N . GLY A 1 274 ? 18.340 -9.426 -33.746 1.00 62.84 274 GLY A N 1
ATOM 2066 C CA . GLY A 1 274 ? 19.237 -8.269 -33.891 1.00 62.84 274 GLY A CA 1
ATOM 2067 C C . GLY A 1 274 ? 19.639 -7.621 -32.559 1.00 62.84 274 GLY A C 1
ATOM 2068 O O . GLY A 1 274 ? 19.026 -7.880 -31.524 1.00 62.84 274 GLY A O 1
ATOM 2069 N N . ALA A 1 275 ? 20.621 -6.710 -32.587 1.00 59.94 275 ALA A N 1
ATOM 2070 C CA . ALA A 1 275 ? 21.120 -6.000 -31.397 1.00 59.94 275 ALA A CA 1
ATOM 2071 C C . ALA A 1 275 ? 20.024 -5.251 -30.604 1.00 59.94 275 ALA A C 1
ATOM 2073 O O . ALA A 1 275 ? 20.111 -5.159 -29.387 1.00 59.94 275 ALA A O 1
ATOM 2074 N N . LYS A 1 276 ? 18.959 -4.778 -31.275 1.00 56.84 276 LYS A N 1
ATOM 2075 C CA . LYS A 1 276 ? 17.783 -4.144 -30.640 1.00 56.84 276 LYS A CA 1
ATOM 2076 C C . LYS A 1 276 ? 16.714 -5.135 -30.137 1.00 56.84 276 LYS A C 1
ATOM 2078 O O . LYS A 1 276 ? 15.826 -4.744 -29.384 1.00 56.84 276 LYS A O 1
ATOM 2083 N N . GLY A 1 277 ? 16.749 -6.393 -30.582 1.00 57.56 277 GLY A N 1
ATOM 2084 C CA . GLY A 1 277 ? 15.702 -7.395 -30.334 1.00 57.56 277 GLY A CA 1
ATOM 2085 C C . GLY A 1 277 ? 16.085 -8.490 -29.338 1.00 57.56 277 GLY A C 1
ATOM 2086 O O . GLY A 1 277 ? 15.212 -9.013 -28.644 1.00 57.56 277 GLY A O 1
ATOM 2087 N N . ARG A 1 278 ? 17.381 -8.809 -29.220 1.00 62.66 278 ARG A N 1
ATOM 2088 C CA . ARG A 1 278 ? 17.868 -9.894 -28.361 1.00 62.66 278 ARG A CA 1
ATOM 2089 C C . ARG A 1 278 ? 17.550 -9.600 -26.890 1.00 62.66 278 ARG A C 1
ATOM 2091 O O . ARG A 1 278 ? 18.110 -8.688 -26.297 1.00 62.66 278 ARG A O 1
ATOM 2098 N N . GLY A 1 279 ? 16.650 -10.395 -26.310 1.00 68.44 279 GLY A N 1
ATOM 2099 C CA . GLY A 1 279 ? 16.252 -10.293 -24.900 1.00 68.44 279 GLY A CA 1
ATOM 2100 C C . GLY A 1 279 ? 15.203 -9.218 -24.590 1.00 68.44 279 GLY A C 1
ATOM 2101 O O . GLY A 1 279 ? 14.844 -9.055 -23.428 1.00 68.44 279 GLY A O 1
ATOM 2102 N N . ALA A 1 280 ? 14.683 -8.507 -25.597 1.00 83.19 280 ALA A N 1
ATOM 2103 C CA . ALA A 1 280 ? 13.628 -7.516 -25.400 1.00 83.19 280 ALA A CA 1
ATOM 2104 C C . ALA A 1 280 ? 12.296 -8.179 -25.024 1.00 83.19 280 ALA A C 1
ATOM 2106 O O . ALA A 1 280 ? 11.922 -9.183 -25.623 1.00 83.19 280 ALA A O 1
ATOM 2107 N N . THR A 1 281 ? 11.562 -7.600 -24.077 1.00 91.94 281 THR A N 1
ATOM 2108 C CA . THR A 1 281 ? 10.217 -8.052 -23.690 1.00 91.94 281 THR A CA 1
ATOM 2109 C C . THR A 1 281 ? 9.147 -7.231 -24.410 1.00 91.94 281 THR A C 1
ATOM 2111 O O . THR A 1 281 ? 9.419 -6.120 -24.870 1.00 91.94 281 THR A O 1
ATOM 2114 N N . LEU A 1 282 ? 7.921 -7.750 -24.511 1.00 93.06 282 LEU A N 1
ATOM 2115 C CA . LEU A 1 282 ? 6.787 -7.023 -25.078 1.00 93.06 282 LEU A CA 1
ATOM 2116 C C . LEU A 1 282 ? 6.519 -5.748 -24.279 1.00 93.06 282 LEU A C 1
ATOM 2118 O O . LEU A 1 282 ? 6.308 -4.703 -24.882 1.00 93.06 282 LEU A O 1
ATOM 2122 N N . LEU A 1 283 ? 6.622 -5.809 -22.946 1.00 95.75 283 LEU A N 1
ATOM 2123 C CA . LEU A 1 283 ? 6.548 -4.624 -22.094 1.00 95.75 283 LEU A CA 1
ATOM 2124 C C . LEU A 1 283 ? 7.556 -3.552 -22.524 1.00 95.75 283 LEU A C 1
ATOM 2126 O O . LEU A 1 283 ? 7.159 -2.418 -22.762 1.00 95.75 283 LEU A O 1
ATOM 2130 N N . ARG A 1 284 ? 8.840 -3.909 -22.687 1.00 93.19 284 ARG A N 1
ATOM 2131 C CA . ARG A 1 284 ? 9.879 -2.954 -23.108 1.00 93.19 284 ARG A CA 1
ATOM 2132 C C . ARG A 1 284 ? 9.534 -2.299 -24.447 1.00 93.19 284 ARG A C 1
ATOM 2134 O O . ARG A 1 284 ? 9.701 -1.095 -24.602 1.00 93.19 284 ARG A O 1
ATOM 2141 N N . LEU A 1 285 ? 9.059 -3.090 -25.410 1.00 92.44 285 LEU A N 1
ATOM 2142 C CA . LEU A 1 285 ? 8.685 -2.595 -26.737 1.00 92.44 285 LEU A CA 1
ATOM 2143 C C . LEU A 1 285 ? 7.457 -1.676 -26.691 1.00 92.44 285 LEU A C 1
ATOM 2145 O O . LEU A 1 285 ? 7.398 -0.705 -27.439 1.00 92.44 285 LEU A O 1
ATOM 2149 N N . LEU A 1 286 ? 6.489 -1.970 -25.821 1.00 94.88 286 LEU A N 1
ATOM 2150 C CA . LEU A 1 286 ? 5.307 -1.134 -25.620 1.00 94.88 286 LEU A CA 1
ATOM 2151 C C . LEU A 1 286 ? 5.652 0.190 -24.945 1.00 94.88 286 LEU A C 1
ATOM 2153 O O . LEU A 1 286 ? 5.130 1.212 -25.373 1.00 94.88 286 LEU A O 1
ATOM 2157 N N . VAL A 1 287 ? 6.549 0.181 -23.957 1.00 96.00 287 VAL A N 1
ATOM 2158 C CA . VAL A 1 287 ? 7.069 1.400 -23.320 1.00 96.00 287 VAL A CA 1
ATOM 2159 C C . VAL A 1 287 ? 7.773 2.279 -24.350 1.00 96.00 287 VAL A C 1
ATOM 2161 O O . VAL A 1 287 ? 7.400 3.434 -24.520 1.00 96.00 287 VAL A O 1
ATOM 2164 N N . GLU A 1 288 ? 8.712 1.712 -25.116 1.00 93.38 288 GLU A N 1
ATOM 2165 C CA . GLU A 1 288 ? 9.434 2.432 -26.177 1.00 93.38 288 GLU A CA 1
ATOM 2166 C C . GLU A 1 288 ? 8.477 3.009 -27.234 1.00 93.38 288 GLU A C 1
ATOM 2168 O O . GLU A 1 288 ? 8.643 4.136 -27.706 1.00 93.38 288 GLU A O 1
ATOM 2173 N N . LEU A 1 289 ? 7.445 2.247 -27.613 1.00 91.94 289 LEU A N 1
ATOM 2174 C CA . LEU A 1 289 ? 6.432 2.711 -28.553 1.00 91.94 289 LEU A CA 1
ATOM 2175 C C . LEU A 1 289 ? 5.562 3.822 -27.956 1.00 91.94 289 LEU A C 1
ATOM 2177 O O . LEU A 1 289 ? 5.286 4.793 -28.656 1.00 91.94 289 LEU A O 1
ATOM 2181 N N . ALA A 1 290 ? 5.145 3.691 -26.698 1.00 93.56 290 ALA A N 1
ATOM 2182 C CA . ALA A 1 290 ? 4.322 4.675 -26.010 1.00 93.56 290 ALA A CA 1
ATOM 2183 C C . ALA A 1 290 ? 5.074 5.995 -25.818 1.00 93.56 290 ALA A C 1
ATOM 2185 O O . ALA A 1 290 ? 4.553 7.033 -26.198 1.00 93.56 290 ALA A O 1
ATOM 2186 N N . GLU A 1 291 ? 6.319 5.977 -25.341 1.00 94.00 291 GLU A N 1
ATOM 2187 C CA . GLU A 1 291 ? 7.128 7.195 -25.176 1.00 94.00 291 GLU A CA 1
ATOM 2188 C C . GLU A 1 291 ? 7.369 7.921 -26.506 1.00 94.00 291 GLU A C 1
ATOM 2190 O O . GLU A 1 291 ? 7.452 9.146 -26.549 1.00 94.00 291 GLU A O 1
ATOM 2195 N N . ARG A 1 292 ? 7.445 7.179 -27.616 1.00 92.38 292 ARG A N 1
ATOM 2196 C CA . ARG A 1 292 ? 7.659 7.759 -28.945 1.00 92.38 292 ARG A CA 1
ATOM 2197 C C . ARG A 1 292 ? 6.377 8.256 -29.614 1.00 92.38 292 ARG A C 1
ATOM 2199 O O . ARG A 1 292 ? 6.411 9.278 -30.292 1.00 92.38 292 ARG A O 1
ATOM 2206 N N . ALA A 1 293 ? 5.285 7.501 -29.517 1.00 91.94 293 ALA A N 1
ATOM 2207 C CA . ALA A 1 293 ? 4.050 7.759 -30.266 1.00 91.94 293 ALA A CA 1
ATOM 2208 C C . ALA A 1 293 ? 2.958 8.444 -29.431 1.00 91.94 293 ALA A C 1
ATOM 2210 O O . ALA A 1 293 ? 2.073 9.077 -29.997 1.00 91.94 293 ALA A O 1
ATOM 2211 N N . LEU A 1 294 ? 3.009 8.297 -28.107 1.00 93.25 294 LEU A N 1
ATOM 2212 C CA . LEU A 1 294 ? 2.015 8.757 -27.133 1.00 93.25 294 LEU A CA 1
ATOM 2213 C C . LEU A 1 294 ? 2.715 9.371 -25.892 1.00 93.25 294 LEU A C 1
ATOM 2215 O O . LEU A 1 294 ? 2.415 8.966 -24.766 1.00 93.25 294 LEU A O 1
ATOM 2219 N N . PRO A 1 295 ? 3.670 10.312 -26.065 1.00 91.50 295 PRO A N 1
ATOM 2220 C CA . PRO A 1 295 ? 4.572 10.756 -24.995 1.00 91.50 295 PRO A CA 1
ATOM 2221 C C . PRO A 1 295 ? 3.845 11.327 -23.773 1.00 91.50 295 PRO A C 1
ATOM 2223 O O . PRO A 1 295 ? 4.240 11.055 -22.643 1.00 91.50 295 PRO A O 1
ATOM 2226 N N . GLU A 1 296 ? 2.763 12.081 -23.986 1.00 90.62 296 GLU A N 1
ATOM 2227 C CA . GLU A 1 296 ? 1.972 12.657 -22.895 1.00 90.62 296 GLU A CA 1
ATOM 2228 C C . GLU A 1 296 ? 1.307 11.565 -22.045 1.00 90.62 296 GLU A C 1
ATOM 2230 O O . GLU A 1 296 ? 1.467 11.546 -20.825 1.00 90.62 296 GLU A O 1
ATOM 2235 N N . SER A 1 297 ? 0.610 10.617 -22.682 1.00 91.75 297 SER A N 1
ATOM 2236 C CA . SER A 1 297 ? -0.044 9.516 -21.970 1.00 91.75 297 SER A CA 1
ATOM 2237 C C . SER A 1 297 ? 0.973 8.605 -21.285 1.00 91.75 297 SER A C 1
ATOM 2239 O O . SER A 1 297 ? 0.734 8.174 -20.161 1.00 91.75 297 SER A O 1
ATOM 2241 N N . ALA A 1 298 ? 2.113 8.338 -21.932 1.00 90.62 298 ALA A N 1
ATOM 2242 C CA . ALA A 1 298 ? 3.181 7.498 -21.394 1.00 90.62 298 ALA A CA 1
ATOM 2243 C C . ALA A 1 298 ? 3.794 8.066 -20.104 1.00 90.62 298 ALA A C 1
ATOM 2245 O O . ALA A 1 298 ? 4.121 7.282 -19.213 1.00 90.62 298 ALA A O 1
ATOM 2246 N N . ALA A 1 299 ? 3.916 9.394 -20.003 1.00 89.62 299 ALA A N 1
ATOM 2247 C CA . ALA A 1 299 ? 4.414 10.076 -18.811 1.00 89.62 299 ALA A CA 1
ATOM 2248 C C . ALA A 1 299 ? 3.342 10.204 -17.714 1.00 89.62 299 ALA A C 1
ATOM 2250 O O . ALA A 1 299 ? 3.605 9.899 -16.554 1.00 89.62 299 ALA A O 1
ATOM 2251 N N . ARG A 1 300 ? 2.118 10.612 -18.078 1.00 94.88 300 ARG A N 1
ATOM 2252 C CA . ARG A 1 300 ? 1.069 10.956 -17.103 1.00 94.88 300 ARG A CA 1
ATOM 2253 C C . ARG A 1 300 ? 0.438 9.753 -16.411 1.00 94.88 300 ARG A C 1
ATOM 2255 O O . ARG A 1 300 ? 0.162 9.827 -15.220 1.00 94.88 300 ARG A O 1
ATOM 2262 N N . TRP A 1 301 ? 0.217 8.630 -17.102 1.00 95.88 301 TRP A N 1
ATOM 2263 C CA . TRP A 1 301 ? -0.594 7.543 -16.527 1.00 95.88 301 TRP A CA 1
ATOM 2264 C C . TRP A 1 301 ? 0.009 6.949 -15.241 1.00 95.88 301 TRP A C 1
ATOM 2266 O O . TRP A 1 301 ? -0.724 6.528 -14.347 1.00 95.88 301 TRP A O 1
ATOM 2276 N N . THR A 1 302 ? 1.343 6.905 -15.133 1.00 95.62 302 THR A N 1
ATOM 2277 C CA . THR A 1 302 ? 2.022 6.398 -13.932 1.00 95.62 302 THR A CA 1
ATOM 2278 C C . THR A 1 302 ? 1.921 7.352 -12.750 1.00 95.62 302 THR A C 1
ATOM 2280 O O . THR A 1 302 ? 1.977 6.890 -11.612 1.00 95.62 302 THR A O 1
ATOM 2283 N N . GLU A 1 303 ? 1.786 8.652 -13.017 1.00 95.38 303 GLU A N 1
ATOM 2284 C CA . GLU A 1 303 ? 1.576 9.695 -12.009 1.00 95.38 303 GLU A CA 1
ATOM 2285 C C . GLU A 1 303 ? 0.109 9.706 -11.570 1.00 95.38 303 GLU A C 1
ATOM 2287 O O . GLU A 1 303 ? -0.178 9.632 -10.376 1.00 95.38 303 GLU A O 1
ATOM 2292 N N . ASP A 1 304 ? -0.820 9.669 -12.532 1.00 96.38 304 ASP A N 1
ATOM 2293 C CA . ASP A 1 304 ? -2.262 9.607 -12.279 1.00 96.38 304 ASP A CA 1
ATOM 2294 C C . ASP A 1 304 ? -2.616 8.456 -11.320 1.00 96.38 304 ASP A C 1
ATOM 2296 O O . ASP A 1 304 ? -3.458 8.608 -10.437 1.00 96.38 304 ASP A O 1
ATOM 2300 N N . LEU A 1 305 ? -1.962 7.298 -11.480 1.00 97.19 305 LEU A N 1
ATOM 2301 C CA . LEU A 1 305 ? -2.221 6.084 -10.702 1.00 97.19 305 LEU A CA 1
ATOM 2302 C C . LEU A 1 305 ? -1.272 5.893 -9.501 1.00 97.19 305 LEU A C 1
ATOM 2304 O O . LEU A 1 305 ? -1.288 4.826 -8.890 1.00 97.19 305 LEU A O 1
ATOM 2308 N N . GLU A 1 306 ? -0.470 6.883 -9.101 1.00 95.50 306 GLU A N 1
ATOM 2309 C CA . GLU A 1 306 ? 0.447 6.746 -7.952 1.00 95.50 306 GLU A CA 1
ATOM 2310 C C . GLU A 1 306 ? -0.295 6.396 -6.643 1.00 95.50 306 GLU A C 1
ATOM 2312 O O . GLU A 1 306 ? 0.156 5.572 -5.840 1.00 95.50 306 GLU A O 1
ATOM 2317 N N . CYS A 1 307 ? -1.496 6.951 -6.452 1.00 93.69 307 CYS A N 1
ATOM 2318 C CA . CYS A 1 307 ? -2.324 6.724 -5.264 1.00 93.69 307 CYS A CA 1
ATOM 2319 C C . CYS A 1 307 ? -2.893 5.294 -5.148 1.00 93.69 307 CYS A C 1
ATOM 2321 O O . CYS A 1 307 ? -3.437 4.926 -4.102 1.00 93.69 307 CYS A O 1
ATOM 2323 N N . VAL A 1 308 ? -2.735 4.463 -6.183 1.00 96.62 308 VAL A N 1
ATOM 2324 C CA . VAL A 1 308 ? -3.099 3.040 -6.169 1.00 96.62 308 VAL A CA 1
ATOM 2325 C C . VAL A 1 308 ? -2.194 2.246 -5.217 1.00 96.62 308 VAL A C 1
ATOM 2327 O O . VAL A 1 308 ? -2.654 1.296 -4.577 1.00 96.62 308 VAL A O 1
ATOM 2330 N N . GLY A 1 309 ? -0.935 2.663 -5.049 1.00 96.25 309 GLY A N 1
ATOM 2331 C CA . GLY A 1 309 ? 0.046 1.992 -4.194 1.00 96.25 309 GLY A CA 1
ATOM 2332 C C . GLY A 1 309 ? -0.429 1.797 -2.748 1.00 96.25 309 GLY A C 1
ATOM 2333 O O . GLY A 1 309 ? -0.511 0.651 -2.293 1.00 96.25 309 GLY A O 1
ATOM 2334 N N . PRO A 1 310 ? -0.807 2.857 -2.010 1.00 96.00 310 PRO A N 1
ATOM 2335 C CA . PRO A 1 310 ? -1.369 2.730 -0.663 1.00 96.00 310 PRO A CA 1
ATOM 2336 C C . PRO A 1 310 ? -2.639 1.868 -0.593 1.00 96.00 310 PRO A C 1
ATOM 2338 O O . PRO A 1 310 ? -2.798 1.087 0.347 1.00 96.00 310 PRO A O 1
ATOM 2341 N N . ALA A 1 311 ? -3.519 1.961 -1.596 1.00 97.19 311 ALA A N 1
ATOM 2342 C CA . ALA A 1 311 ? -4.774 1.209 -1.638 1.00 97.19 311 ALA A CA 1
ATOM 2343 C C . ALA A 1 311 ? -4.576 -0.297 -1.899 1.00 97.19 311 ALA A C 1
ATOM 2345 O O . ALA A 1 311 ? -5.409 -1.105 -1.491 1.00 97.19 311 ALA A O 1
ATOM 2346 N N . SER A 1 312 ? -3.448 -0.695 -2.500 1.00 96.75 312 SER A N 1
ATOM 2347 C CA . SER A 1 312 ? -3.122 -2.093 -2.835 1.00 96.75 312 SER A CA 1
ATOM 2348 C C . SER A 1 312 ? -3.024 -3.055 -1.645 1.00 96.75 312 SER A C 1
ATOM 2350 O O . SER A 1 312 ? -2.961 -4.266 -1.841 1.00 96.75 312 SER A O 1
ATOM 2352 N N . ARG A 1 313 ? -2.998 -2.540 -0.411 1.00 95.69 313 ARG A N 1
ATOM 2353 C CA . ARG A 1 313 ? -2.859 -3.332 0.824 1.00 95.69 313 ARG A CA 1
ATOM 2354 C C . ARG A 1 313 ? -4.100 -3.278 1.717 1.00 95.69 313 ARG A C 1
ATOM 2356 O O . ARG A 1 313 ? -4.054 -3.741 2.856 1.00 95.69 313 ARG A O 1
ATOM 2363 N N . ILE A 1 314 ? -5.177 -2.656 1.243 1.00 97.12 314 ILE A N 1
ATOM 2364 C CA . ILE A 1 314 ? -6.389 -2.408 2.024 1.00 97.12 314 ILE A CA 1
ATOM 2365 C C . ILE A 1 314 ? -7.465 -3.398 1.597 1.00 97.12 314 ILE A C 1
ATOM 2367 O O . ILE A 1 314 ? -7.808 -3.451 0.421 1.00 97.12 314 ILE A O 1
ATOM 2371 N N . SER A 1 315 ? -8.028 -4.125 2.563 1.00 96.06 315 SER A N 1
ATOM 2372 C CA . SER A 1 315 ? -9.162 -5.023 2.341 1.00 96.06 315 SER A CA 1
ATOM 2373 C C . SER A 1 315 ? -10.453 -4.488 2.949 1.00 96.06 315 SER A C 1
ATOM 2375 O O . SER A 1 315 ? -10.447 -3.735 3.931 1.00 96.06 315 SER A O 1
ATOM 2377 N N . TRP A 1 316 ? -11.587 -4.914 2.387 1.00 95.50 316 TRP A N 1
ATOM 2378 C CA . TRP A 1 316 ? -12.902 -4.594 2.946 1.00 95.50 316 TRP A CA 1
ATOM 2379 C C . TRP A 1 316 ? -13.083 -5.149 4.355 1.00 95.50 316 TRP A C 1
ATOM 2381 O O . TRP A 1 316 ? -13.668 -4.469 5.197 1.00 95.50 316 TRP A O 1
ATOM 2391 N N . ASP A 1 317 ? -12.551 -6.340 4.624 1.00 95.25 317 ASP A N 1
ATOM 2392 C CA . ASP A 1 317 ? -12.634 -6.980 5.937 1.00 95.25 317 ASP A CA 1
ATOM 2393 C C . ASP A 1 317 ? -11.932 -6.152 7.008 1.00 95.25 317 ASP A C 1
ATOM 2395 O O . ASP A 1 317 ? -12.470 -5.979 8.101 1.00 95.25 317 ASP A O 1
ATOM 2399 N N . ARG A 1 318 ? -10.777 -5.556 6.682 1.00 96.06 318 ARG A N 1
ATOM 2400 C CA . ARG A 1 318 ? -10.062 -4.665 7.600 1.00 96.06 318 ARG A CA 1
ATOM 2401 C C . ARG A 1 318 ? -10.916 -3.460 7.984 1.00 96.06 318 ARG A C 1
ATOM 2403 O O . ARG A 1 318 ? -11.131 -3.224 9.169 1.00 96.06 318 ARG A O 1
ATOM 2410 N N . ILE A 1 319 ? -11.438 -2.728 6.996 1.00 97.31 319 ILE A N 1
ATOM 2411 C CA . ILE A 1 319 ? -12.265 -1.537 7.255 1.00 97.31 319 ILE A CA 1
ATOM 2412 C C . ILE A 1 319 ? -13.538 -1.934 8.016 1.00 97.31 319 ILE A C 1
ATOM 2414 O O . ILE A 1 319 ? -13.923 -1.280 8.983 1.00 97.31 319 ILE A O 1
ATOM 2418 N N . THR A 1 320 ? -14.174 -3.037 7.619 1.00 97.00 320 THR A N 1
ATOM 2419 C CA . THR A 1 320 ? -15.403 -3.531 8.255 1.00 97.00 320 THR A CA 1
ATOM 2420 C C . THR A 1 320 ? -15.158 -3.925 9.710 1.00 97.00 320 THR A C 1
ATOM 2422 O O . THR A 1 320 ? -15.954 -3.568 10.578 1.00 97.00 320 THR A O 1
ATOM 2425 N N . SER A 1 321 ? -14.043 -4.602 9.998 1.00 97.12 321 SER A N 1
ATOM 2426 C CA . SER A 1 321 ? -13.641 -4.974 11.355 1.00 97.12 321 SER A CA 1
ATOM 2427 C C . SER A 1 321 ? -13.351 -3.749 12.225 1.00 97.12 321 SER A C 1
ATOM 2429 O O . SER A 1 321 ? -13.789 -3.707 13.373 1.00 97.12 321 SER A O 1
ATOM 2431 N N . GLU A 1 322 ? -12.665 -2.731 11.694 1.00 97.19 322 GLU A N 1
ATOM 2432 C CA . GLU A 1 322 ? -12.399 -1.482 12.425 1.00 97.19 322 GLU A CA 1
ATOM 2433 C C . GLU A 1 322 ? -13.706 -0.751 12.778 1.00 97.19 322 GLU A C 1
ATOM 2435 O O . GLU A 1 322 ? -13.934 -0.405 13.940 1.00 97.19 322 GLU A O 1
ATOM 2440 N N . LEU A 1 323 ? -14.629 -0.604 11.819 1.00 98.31 323 LEU A N 1
ATOM 2441 C CA . LEU A 1 323 ? -15.939 0.005 12.078 1.00 98.31 323 LEU A CA 1
ATOM 2442 C C . LEU A 1 323 ? -16.798 -0.833 13.042 1.00 98.31 323 LEU A C 1
ATOM 2444 O O . LEU A 1 323 ? -17.550 -0.274 13.844 1.00 98.31 323 LEU A O 1
ATOM 2448 N N . ALA A 1 324 ? -16.694 -2.164 12.998 1.00 97.81 324 ALA A N 1
ATOM 2449 C CA . ALA A 1 324 ? -17.383 -3.053 13.934 1.00 97.81 324 ALA A CA 1
ATOM 2450 C C . ALA A 1 324 ? -16.840 -2.909 15.364 1.00 97.81 324 ALA A C 1
ATOM 2452 O O . ALA A 1 324 ? -17.624 -2.835 16.312 1.00 97.81 324 ALA A O 1
ATOM 2453 N N . GLN A 1 325 ? -15.519 -2.795 15.527 1.00 96.31 325 GLN A N 1
ATOM 2454 C CA . GLN A 1 325 ? -14.894 -2.524 16.821 1.00 96.31 325 GLN A CA 1
ATOM 2455 C C . GLN A 1 325 ? -15.333 -1.162 17.372 1.00 96.31 325 GLN A C 1
ATOM 2457 O O . GLN A 1 325 ? -15.721 -1.063 18.537 1.00 96.31 325 GLN A O 1
ATOM 2462 N N . MET A 1 326 ? -15.353 -0.125 16.532 1.00 97.88 326 MET A N 1
ATOM 2463 C CA . MET A 1 326 ? -15.856 1.200 16.906 1.00 97.88 326 MET A CA 1
ATOM 2464 C C . MET A 1 326 ? -17.324 1.154 17.345 1.00 97.88 326 MET A C 1
ATOM 2466 O O . MET A 1 326 ? -17.695 1.763 18.351 1.00 97.88 326 MET A O 1
ATOM 2470 N N . LYS A 1 327 ? -18.164 0.390 16.636 1.00 98.19 327 LYS A N 1
ATOM 2471 C CA . LYS A 1 327 ? -19.563 0.167 17.017 1.00 98.19 327 LYS A CA 1
ATOM 2472 C C . LYS A 1 327 ? -19.672 -0.504 18.387 1.00 98.19 327 LYS A C 1
ATOM 2474 O O . LYS A 1 327 ? -20.415 -0.017 19.235 1.00 98.19 327 LYS A O 1
ATOM 2479 N N . ALA A 1 328 ? -18.906 -1.566 18.628 1.00 96.38 328 ALA A N 1
ATOM 2480 C CA . ALA A 1 328 ? -18.894 -2.268 19.911 1.00 96.38 328 ALA A CA 1
ATOM 2481 C C . ALA A 1 328 ? -18.447 -1.354 21.070 1.00 96.38 328 ALA A C 1
ATOM 2483 O O . ALA A 1 328 ? -19.043 -1.388 22.149 1.00 96.38 328 ALA A O 1
ATOM 2484 N N . SER A 1 329 ? -17.453 -0.491 20.831 1.00 95.38 329 SER A N 1
ATOM 2485 C CA . SER A 1 329 ? -17.010 0.550 21.768 1.00 95.38 329 SER A CA 1
ATOM 2486 C C . SER A 1 329 ? -18.132 1.536 22.110 1.00 95.38 329 SER A C 1
ATOM 2488 O O . SER A 1 329 ? -18.369 1.825 23.283 1.00 95.38 329 SER A O 1
ATOM 2490 N N . ILE A 1 330 ? -18.875 2.014 21.107 1.00 97.81 330 ILE A N 1
ATOM 2491 C CA . ILE A 1 330 ? -20.033 2.897 21.318 1.00 97.81 330 ILE A CA 1
ATOM 2492 C C . ILE A 1 330 ? -21.128 2.180 22.116 1.00 97.81 330 ILE A C 1
ATOM 2494 O O . ILE A 1 330 ? -21.649 2.746 23.077 1.00 97.81 330 ILE A O 1
ATOM 2498 N N . GLU A 1 331 ? -21.467 0.940 21.763 1.00 97.00 331 GLU A N 1
ATOM 2499 C CA . GLU A 1 331 ? -22.493 0.152 22.459 1.00 97.00 331 GLU A CA 1
ATOM 2500 C C . GLU A 1 331 ? -22.124 -0.114 23.924 1.00 97.00 331 GLU A C 1
ATOM 2502 O O . GLU A 1 331 ? -22.985 -0.063 24.806 1.00 97.00 331 GLU A O 1
ATOM 2507 N N . LEU A 1 332 ? -20.842 -0.361 24.212 1.00 94.75 332 LEU A N 1
ATOM 2508 C CA . LEU A 1 332 ? -20.340 -0.441 25.580 1.00 94.75 332 LEU A CA 1
ATOM 2509 C C . LEU A 1 332 ? -20.602 0.869 26.327 1.00 94.75 332 LEU A C 1
ATOM 2511 O O . LEU A 1 332 ? -21.248 0.851 27.375 1.00 94.75 332 LEU A O 1
ATOM 2515 N N . CYS A 1 333 ? -20.168 2.002 25.775 1.00 96.00 333 CYS A N 1
ATOM 2516 C CA . CYS A 1 333 ? -20.372 3.311 26.388 1.00 96.00 333 CYS A CA 1
ATOM 2517 C C . CYS A 1 333 ? -21.860 3.640 26.595 1.00 96.00 333 CYS A C 1
ATOM 2519 O O . CYS A 1 333 ? -22.218 4.192 27.633 1.00 96.00 333 CYS A O 1
ATOM 2521 N N . GLN A 1 334 ? -22.745 3.250 25.671 1.00 95.88 334 GLN A N 1
ATOM 2522 C CA . GLN A 1 334 ? -24.200 3.392 25.823 1.00 95.88 334 GLN A CA 1
ATOM 2523 C C . GLN A 1 334 ? -24.742 2.575 27.003 1.00 95.88 334 GLN A C 1
ATOM 2525 O O . GLN A 1 334 ? -25.532 3.094 27.798 1.00 95.88 334 GLN A O 1
ATOM 2530 N N . ARG A 1 335 ? -24.322 1.307 27.143 1.00 94.62 335 ARG A N 1
ATOM 2531 C CA . ARG A 1 335 ? -24.726 0.454 28.275 1.00 94.62 335 ARG A CA 1
ATOM 2532 C C . ARG A 1 335 ? -24.291 1.065 29.603 1.00 94.62 335 ARG A C 1
ATOM 2534 O O . ARG A 1 335 ? -25.099 1.136 30.527 1.00 94.62 335 ARG A O 1
ATOM 2541 N N . VAL A 1 336 ? -23.051 1.552 29.678 1.00 92.44 336 VAL A N 1
ATOM 2542 C CA . VAL A 1 336 ? -22.525 2.207 30.883 1.00 92.44 336 VAL A CA 1
ATOM 2543 C C . VAL A 1 336 ? -23.269 3.503 31.171 1.00 92.44 336 VAL A C 1
ATOM 2545 O O . VAL A 1 336 ? -23.750 3.678 32.284 1.00 92.44 336 VAL A O 1
ATOM 2548 N N . HIS A 1 337 ? -23.459 4.369 30.175 1.00 92.19 337 HIS A N 1
ATOM 2549 C CA . HIS A 1 337 ? -24.221 5.608 30.327 1.00 92.19 337 HIS A CA 1
ATOM 2550 C C . HIS A 1 337 ? -25.634 5.346 30.875 1.00 92.19 337 HIS A C 1
ATOM 2552 O O . HIS A 1 337 ? -26.066 6.012 31.817 1.00 92.19 337 HIS A O 1
ATOM 2558 N N . LYS A 1 338 ? -26.338 4.331 30.350 1.00 90.81 338 LYS A N 1
ATOM 2559 C CA . LYS A 1 338 ? -27.667 3.934 30.840 1.00 90.81 338 LYS A CA 1
ATOM 2560 C C . LYS A 1 338 ? -27.628 3.449 32.294 1.00 90.81 338 LYS A C 1
ATOM 2562 O O . LYS A 1 338 ? -28.487 3.847 33.077 1.00 90.81 338 LYS A O 1
ATOM 2567 N N . ALA A 1 339 ? -26.650 2.616 32.650 1.00 89.19 339 ALA A N 1
ATOM 2568 C CA . ALA A 1 339 ? -26.499 2.081 34.004 1.00 89.19 339 ALA A CA 1
ATOM 2569 C C . ALA A 1 339 ? -26.184 3.184 35.032 1.00 89.19 339 ALA A C 1
ATOM 2571 O O . ALA A 1 339 ? -26.816 3.248 36.085 1.00 89.19 339 ALA A O 1
ATOM 2572 N N . VAL A 1 340 ? -25.277 4.105 34.691 1.00 86.94 340 VAL A N 1
ATOM 2573 C CA . VAL A 1 340 ? -24.926 5.262 35.531 1.00 86.94 340 VAL A CA 1
ATOM 2574 C C . VAL A 1 340 ? -26.128 6.192 35.713 1.00 86.94 340 VAL A C 1
ATOM 2576 O O . VAL A 1 340 ? -26.463 6.563 36.835 1.00 86.94 340 VAL A O 1
ATOM 2579 N N . LYS A 1 341 ? -26.853 6.500 34.630 1.00 83.25 341 LYS A N 1
ATOM 2580 C CA . LYS A 1 341 ? -28.050 7.354 34.679 1.00 83.25 341 LYS A CA 1
ATOM 2581 C C . LYS A 1 341 ? -29.183 6.756 35.521 1.00 83.25 341 LYS A C 1
ATOM 2583 O O . LYS A 1 341 ? -29.939 7.508 36.129 1.00 83.25 341 LYS A O 1
ATOM 2588 N N . ALA A 1 342 ? -29.318 5.428 35.555 1.00 81.44 342 ALA A N 1
ATOM 2589 C CA . ALA A 1 342 ? -30.323 4.761 36.380 1.00 81.44 342 ALA A CA 1
ATOM 2590 C C . ALA A 1 342 ? -30.051 4.951 37.883 1.00 81.44 342 ALA A C 1
ATOM 2592 O O . ALA A 1 342 ? -30.981 5.275 38.612 1.00 81.44 342 ALA A O 1
ATOM 2593 N N . LYS A 1 343 ? -28.787 4.835 38.321 1.00 70.75 343 LYS A N 1
ATOM 2594 C CA . LYS A 1 343 ? -28.383 5.037 39.727 1.00 70.75 343 LYS A CA 1
ATOM 2595 C C . LYS A 1 343 ? -28.281 6.501 40.158 1.00 70.75 343 LYS A C 1
ATOM 2597 O O . LYS A 1 343 ? -28.417 6.792 41.341 1.00 70.75 343 LYS A O 1
ATOM 2602 N N . ALA A 1 344 ? -28.081 7.432 39.224 1.00 65.00 344 ALA A N 1
ATOM 2603 C CA . ALA A 1 344 ? -28.031 8.866 39.525 1.00 65.00 344 ALA A CA 1
ATOM 2604 C C . ALA A 1 344 ? -29.351 9.424 40.098 1.00 65.00 344 ALA A C 1
ATOM 2606 O O . ALA A 1 344 ? -29.356 10.511 40.666 1.00 65.00 344 ALA A O 1
ATOM 2607 N N . LYS A 1 345 ? -30.469 8.692 39.975 1.00 55.69 345 LYS A N 1
ATOM 2608 C CA . LYS A 1 345 ? -31.742 9.053 40.618 1.00 55.69 345 LYS A CA 1
ATOM 2609 C C . LYS A 1 345 ? -31.742 8.851 42.140 1.00 55.69 345 LYS A C 1
ATOM 2611 O O . LYS A 1 345 ? -32.546 9.493 42.806 1.00 55.69 345 LYS A O 1
ATOM 2616 N N . ASP A 1 346 ? -30.831 8.029 42.667 1.00 54.31 346 ASP A N 1
ATOM 2617 C CA . ASP A 1 346 ? -30.814 7.599 44.073 1.00 54.31 346 ASP A CA 1
ATOM 2618 C C . ASP A 1 346 ? -29.656 8.213 44.890 1.00 54.31 346 ASP A C 1
ATOM 2620 O O . ASP A 1 346 ? -29.583 8.013 46.099 1.00 54.31 346 ASP A O 1
ATOM 2624 N N . SER A 1 347 ? -28.733 8.957 44.260 1.00 52.94 347 SER A N 1
ATOM 2625 C CA . SER A 1 347 ? -27.510 9.470 44.901 1.00 52.94 347 SER A CA 1
ATOM 2626 C C . SER A 1 347 ? -27.276 10.954 44.614 1.00 52.94 347 SER A C 1
ATOM 2628 O O . SER A 1 347 ? -27.281 11.389 43.463 1.00 52.94 347 SER A O 1
ATOM 2630 N N . ALA A 1 348 ? -27.000 11.731 45.663 1.00 49.97 348 ALA A N 1
ATOM 2631 C CA . ALA A 1 348 ? -26.727 13.160 45.567 1.00 49.97 348 ALA A CA 1
ATOM 2632 C C . ALA A 1 348 ? -25.351 13.463 44.920 1.00 49.97 348 ALA A C 1
ATOM 2634 O O . ALA A 1 348 ? -24.296 13.112 45.438 1.00 49.97 348 ALA A O 1
ATOM 2635 N N . ALA A 1 349 ? -25.398 14.169 43.788 1.00 55.50 349 ALA A N 1
ATOM 2636 C CA . ALA A 1 349 ? -24.501 15.256 43.367 1.00 55.50 349 ALA A CA 1
ATOM 2637 C C . ALA A 1 349 ? -23.010 15.045 42.973 1.00 55.50 349 ALA A C 1
ATOM 2639 O O . ALA A 1 349 ? -22.414 16.037 42.565 1.00 55.50 349 ALA A O 1
ATOM 2640 N N . VAL A 1 350 ? -22.391 13.852 42.982 1.00 62.72 350 VAL A N 1
ATOM 2641 C CA . VAL A 1 350 ? -20.929 13.731 42.659 1.00 62.72 350 VAL A CA 1
ATOM 2642 C C . VAL A 1 350 ? -20.591 12.935 41.377 1.00 62.72 350 VAL A C 1
ATOM 2644 O O . VAL A 1 350 ? -19.445 12.905 40.936 1.00 62.72 350 VAL A O 1
ATOM 2647 N N . ASP A 1 351 ? -21.568 12.317 40.711 1.00 78.69 351 ASP A N 1
ATOM 2648 C CA . ASP A 1 351 ? -21.321 11.444 39.548 1.00 78.69 351 ASP A CA 1
ATOM 2649 C C . ASP A 1 351 ? -21.533 12.167 38.202 1.00 78.69 351 ASP A C 1
ATOM 2651 O O . ASP A 1 351 ? -22.625 12.152 37.627 1.00 78.69 351 ASP A O 1
ATOM 2655 N N . ALA A 1 352 ? -20.480 12.819 37.697 1.00 85.62 352 ALA A N 1
ATOM 2656 C CA . ALA A 1 352 ? -20.506 13.545 36.419 1.00 85.62 352 ALA A CA 1
ATOM 2657 C C . ALA A 1 352 ? -20.226 12.657 35.188 1.00 85.62 352 ALA A C 1
ATOM 2659 O O . ALA A 1 352 ? -20.454 13.086 34.052 1.00 85.62 352 ALA A O 1
ATOM 2660 N N . PHE A 1 353 ? -19.801 11.403 35.384 1.00 89.00 353 PHE A N 1
ATOM 2661 C CA . PHE A 1 353 ? -19.407 10.487 34.306 1.00 89.00 353 PHE A CA 1
ATOM 2662 C C . PHE A 1 353 ? -20.484 10.331 33.224 1.00 89.00 353 PHE A C 1
ATOM 2664 O O . PHE A 1 353 ? -20.194 10.306 32.024 1.00 89.00 353 PHE A O 1
ATOM 2671 N N . GLY A 1 354 ? -21.751 10.234 33.646 1.00 87.06 354 GLY A N 1
ATOM 2672 C CA . GLY A 1 354 ? -22.887 10.080 32.742 1.00 87.06 354 GLY A CA 1
ATOM 2673 C C . GLY A 1 354 ? -23.006 11.232 31.741 1.00 87.06 354 GLY A C 1
ATOM 2674 O O . GLY A 1 354 ? -23.265 10.977 30.564 1.00 87.06 354 GLY A O 1
ATOM 2675 N N . ALA A 1 355 ? -22.773 12.473 32.177 1.00 86.25 355 ALA A N 1
ATOM 2676 C CA . ALA A 1 355 ? -22.815 13.651 31.314 1.00 86.25 355 ALA A CA 1
ATOM 2677 C C . ALA A 1 355 ? -21.645 13.658 30.317 1.00 86.25 355 ALA A C 1
ATOM 2679 O O . ALA A 1 355 ? -21.874 13.799 29.114 1.00 86.25 355 ALA A O 1
ATOM 2680 N N . THR A 1 356 ? -20.422 13.401 30.796 1.00 86.75 356 THR A N 1
ATOM 2681 C CA . THR A 1 356 ? -19.195 13.357 29.979 1.00 86.75 356 THR A CA 1
ATOM 2682 C C . THR A 1 356 ? -19.290 12.331 28.846 1.00 86.75 356 THR A C 1
ATOM 2684 O O . THR A 1 356 ? -19.031 12.646 27.683 1.00 86.75 356 THR A O 1
ATOM 2687 N N . ILE A 1 357 ? -19.707 11.098 29.156 1.00 92.00 357 ILE A N 1
ATOM 2688 C CA . ILE A 1 357 ? -19.886 10.050 28.140 1.00 92.00 357 ILE A CA 1
ATOM 2689 C C . ILE A 1 357 ? -21.098 10.340 27.250 1.00 92.00 357 ILE A C 1
ATOM 2691 O O . ILE A 1 357 ? -21.027 10.128 26.040 1.00 92.00 357 ILE A O 1
ATOM 2695 N N . GLY A 1 358 ? -22.198 10.838 27.823 1.00 90.56 358 GLY A N 1
ATOM 2696 C CA . GLY A 1 358 ? -23.430 11.140 27.093 1.00 90.56 358 GLY A CA 1
ATOM 2697 C C . GLY A 1 358 ? -23.218 12.155 25.968 1.00 90.56 358 GLY A C 1
ATOM 2698 O O . GLY A 1 358 ? -23.598 11.887 24.831 1.00 90.56 358 GLY A O 1
ATOM 2699 N N . GLN A 1 359 ? -22.540 13.270 26.257 1.00 89.06 359 GLN A N 1
ATOM 2700 C CA . GLN A 1 359 ? -22.235 14.306 25.264 1.00 89.06 359 GLN A CA 1
ATOM 2701 C C . GLN A 1 359 ? -21.346 13.776 24.127 1.00 89.06 359 GLN A C 1
ATOM 2703 O O . GLN A 1 359 ? -21.550 14.096 22.956 1.00 89.06 359 GLN A O 1
ATOM 2708 N N . TRP A 1 360 ? -20.360 12.939 24.458 1.00 95.06 360 TRP A N 1
ATOM 2709 C CA . TRP A 1 360 ? -19.457 12.346 23.472 1.00 95.06 360 TRP A CA 1
ATOM 2710 C C . TRP A 1 360 ? -20.149 11.304 22.574 1.00 95.06 360 TRP A C 1
ATOM 2712 O O . TRP A 1 360 ? -19.873 11.250 21.372 1.00 95.06 360 TRP A O 1
ATOM 2722 N N . LEU A 1 361 ? -21.074 10.508 23.127 1.00 96.25 361 LEU A N 1
ATOM 2723 C CA . LEU A 1 361 ? -21.764 9.423 22.417 1.00 96.25 361 LEU A CA 1
ATOM 2724 C C . LEU A 1 361 ? -22.485 9.894 21.148 1.00 96.25 361 LEU A C 1
ATOM 2726 O O . LEU A 1 361 ? -22.443 9.195 20.134 1.00 96.25 361 LEU A O 1
ATOM 2730 N N . GLU A 1 362 ? -23.125 11.064 21.182 1.00 92.31 362 GLU A N 1
ATOM 2731 C CA . GLU A 1 362 ? -23.830 11.629 20.023 1.00 92.31 362 GLU A CA 1
ATOM 2732 C C . GLU A 1 362 ? -22.873 11.988 18.878 1.00 92.31 362 GLU A C 1
ATOM 2734 O O . GLU A 1 362 ? -23.186 11.794 17.701 1.00 92.31 362 GLU A O 1
ATOM 2739 N N . GLY A 1 363 ? -21.690 12.516 19.205 1.00 96.25 363 GLY A N 1
ATOM 2740 C CA . GLY A 1 363 ? -20.635 12.783 18.228 1.00 96.25 363 GLY A CA 1
ATOM 2741 C C . GLY A 1 363 ? -20.088 11.490 17.630 1.00 96.25 363 GLY A C 1
ATOM 2742 O O . GLY A 1 363 ? -20.039 11.347 16.410 1.00 96.25 363 GLY A O 1
ATOM 2743 N N . ALA A 1 364 ? -19.760 10.517 18.483 1.00 97.75 364 ALA A N 1
ATOM 2744 C CA . ALA A 1 364 ? -19.229 9.227 18.056 1.00 97.75 364 ALA A CA 1
ATOM 2745 C C . ALA A 1 364 ? -20.199 8.487 17.116 1.00 97.75 364 ALA A C 1
ATOM 2747 O O . ALA A 1 364 ? -19.806 8.075 16.027 1.00 97.75 364 ALA A O 1
ATOM 2748 N N . GLN A 1 365 ? -21.483 8.391 17.472 1.00 97.62 365 GLN A N 1
ATOM 2749 C CA . GLN A 1 365 ? -22.499 7.735 16.636 1.00 97.62 365 GLN A CA 1
ATOM 2750 C C . GLN A 1 365 ? -22.655 8.393 15.264 1.00 97.62 365 GLN A C 1
ATOM 2752 O O . GLN A 1 365 ? -22.749 7.688 14.259 1.00 97.62 365 GLN A O 1
ATOM 2757 N N . ARG A 1 366 ? -22.650 9.732 15.206 1.00 97.69 366 ARG A N 1
ATOM 2758 C CA . ARG A 1 366 ? -22.707 10.463 13.933 1.00 97.69 366 ARG A CA 1
ATOM 2759 C C . ARG A 1 366 ? -21.497 10.152 13.059 1.00 97.69 366 ARG A C 1
ATOM 2761 O O . ARG A 1 366 ? -21.683 9.810 11.894 1.00 97.69 366 ARG A O 1
ATOM 2768 N N . THR A 1 367 ? -20.288 10.200 13.620 1.00 98.19 367 THR A N 1
ATOM 2769 C CA . THR A 1 367 ? -19.060 9.865 12.884 1.00 98.19 367 THR A CA 1
ATOM 2770 C C . THR A 1 367 ? -19.090 8.430 12.364 1.00 98.19 367 THR A C 1
ATOM 2772 O O . THR A 1 367 ? -18.832 8.213 11.183 1.00 98.19 367 THR A O 1
ATOM 2775 N N . LEU A 1 368 ? -19.474 7.454 13.196 1.00 98.38 368 LEU A N 1
ATOM 2776 C CA . LEU A 1 368 ? -19.582 6.058 12.765 1.00 98.38 368 LEU A CA 1
ATOM 2777 C C . LEU A 1 368 ? -20.600 5.902 11.626 1.00 98.38 368 LEU A C 1
ATOM 2779 O O . LEU A 1 368 ? -20.315 5.226 10.640 1.00 98.38 368 LEU A O 1
ATOM 2783 N N . GLY A 1 369 ? -21.766 6.547 11.733 1.00 98.38 369 GLY A N 1
ATOM 2784 C CA . GLY A 1 369 ? -22.788 6.522 10.686 1.00 98.38 369 GLY A CA 1
ATOM 2785 C C . GLY A 1 369 ? -22.292 7.109 9.360 1.00 98.38 369 GLY A C 1
ATOM 2786 O O . GLY A 1 369 ? -22.501 6.509 8.306 1.00 98.38 369 GLY A O 1
ATOM 2787 N N . MET A 1 370 ? -21.570 8.235 9.408 1.00 98.38 370 MET A N 1
ATOM 2788 C CA . MET A 1 370 ? -20.940 8.836 8.226 1.00 98.38 370 MET A CA 1
ATOM 2789 C C . MET A 1 370 ? -19.909 7.897 7.589 1.00 98.38 370 MET A C 1
ATOM 2791 O O . MET A 1 370 ? -19.890 7.747 6.370 1.00 98.38 370 MET A O 1
ATOM 2795 N N . GLN A 1 371 ? -19.084 7.222 8.390 1.00 98.25 371 GLN A N 1
ATOM 2796 C CA . GLN A 1 371 ? -18.068 6.296 7.883 1.00 98.25 371 GLN A CA 1
ATOM 2797 C C . GLN A 1 371 ? -18.659 5.003 7.320 1.00 98.25 371 GLN A C 1
ATOM 2799 O O . GLN A 1 371 ? -18.165 4.493 6.318 1.00 98.25 371 GLN A O 1
ATOM 2804 N N . GLN A 1 372 ? -19.742 4.493 7.908 1.00 98.44 372 GLN A N 1
ATOM 2805 C CA . GLN A 1 372 ? -20.486 3.363 7.351 1.00 98.44 372 GLN A CA 1
ATOM 2806 C C . GLN A 1 372 ? -21.113 3.713 5.996 1.00 98.44 372 GLN A C 1
ATOM 2808 O O . GLN A 1 372 ? -21.074 2.898 5.075 1.00 98.44 372 GLN A O 1
ATOM 2813 N N . GLU A 1 373 ? -21.655 4.925 5.839 1.00 98.31 373 GLU A N 1
ATOM 2814 C CA . GLU A 1 373 ? -22.146 5.384 4.537 1.00 98.31 373 GLU A CA 1
ATOM 2815 C C . GLU A 1 373 ? -21.006 5.600 3.538 1.00 98.31 373 GLU A C 1
ATOM 2817 O O . GLU A 1 373 ? -21.112 5.172 2.389 1.00 98.31 373 GLU A O 1
ATOM 2822 N N . SER A 1 374 ? -19.890 6.183 3.985 1.00 98.06 374 SER A N 1
ATOM 2823 C CA . SER A 1 374 ? -18.676 6.331 3.179 1.00 98.06 374 SER A CA 1
ATOM 2824 C C . SER A 1 374 ? -18.183 4.972 2.673 1.00 98.06 374 SER A C 1
ATOM 2826 O O . SER A 1 374 ? -18.014 4.812 1.470 1.00 98.06 374 SER A O 1
ATOM 2828 N N . LEU A 1 375 ? -18.112 3.944 3.530 1.00 98.00 375 LEU A N 1
ATOM 2829 C CA . LEU A 1 375 ? -17.791 2.569 3.127 1.00 98.00 375 LEU A CA 1
ATOM 2830 C C . LEU A 1 375 ? -18.736 2.046 2.040 1.00 98.00 375 LEU A C 1
ATOM 2832 O O . LEU A 1 375 ? -18.273 1.534 1.020 1.00 98.00 375 LEU A O 1
ATOM 2836 N N . ARG A 1 376 ? -20.056 2.196 2.214 1.00 97.38 376 ARG A N 1
ATOM 2837 C CA . ARG A 1 376 ? -21.038 1.774 1.198 1.00 97.38 376 ARG A CA 1
ATOM 2838 C C . ARG A 1 376 ? -20.864 2.526 -0.119 1.00 97.38 376 ARG A C 1
ATOM 2840 O O . ARG A 1 376 ? -21.040 1.943 -1.190 1.00 97.38 376 ARG A O 1
ATOM 2847 N N . SER A 1 377 ? -20.550 3.816 -0.060 1.00 97.44 377 SER A N 1
ATOM 2848 C CA . SER A 1 377 ? -20.274 4.645 -1.235 1.00 97.44 377 SER A CA 1
ATOM 2849 C C . SER A 1 377 ? -18.998 4.194 -1.954 1.00 97.44 377 SER A C 1
ATOM 2851 O O . SER A 1 377 ? -19.036 3.888 -3.144 1.00 97.44 377 SER A O 1
ATOM 2853 N N . THR A 1 378 ? -17.900 4.018 -1.220 1.00 96.88 378 THR A N 1
ATOM 2854 C CA . THR A 1 378 ? -16.605 3.550 -1.733 1.00 96.88 378 THR A CA 1
ATOM 2855 C C . THR A 1 378 ? -16.692 2.154 -2.336 1.00 96.88 378 THR A C 1
ATOM 2857 O O . THR A 1 378 ? -16.151 1.915 -3.410 1.00 96.88 378 THR A O 1
ATOM 2860 N N . GLN A 1 379 ? -17.439 1.235 -1.720 1.00 96.12 379 GLN A N 1
ATOM 2861 C CA . GLN A 1 379 ? -17.696 -0.088 -2.295 1.00 96.12 379 GLN A CA 1
ATOM 2862 C C . GLN A 1 379 ? -18.480 -0.010 -3.611 1.00 96.12 379 GLN A C 1
ATOM 2864 O O . GLN A 1 379 ? -18.198 -0.769 -4.537 1.00 96.12 379 GLN A O 1
ATOM 2869 N N . ARG A 1 380 ? -19.463 0.895 -3.725 1.00 95.06 380 ARG A N 1
ATOM 2870 C CA . ARG A 1 380 ? -20.184 1.125 -4.990 1.00 95.06 380 ARG A CA 1
ATOM 2871 C C . ARG A 1 380 ? -19.254 1.680 -6.066 1.00 95.06 380 ARG A C 1
ATOM 2873 O O . ARG A 1 380 ? -19.273 1.171 -7.184 1.00 95.06 380 ARG A O 1
ATOM 2880 N N . LEU A 1 381 ? -18.424 2.662 -5.717 1.00 95.56 381 LEU A N 1
ATOM 2881 C CA . LEU A 1 381 ? -17.436 3.239 -6.626 1.00 95.56 381 LEU A CA 1
ATOM 2882 C C . LEU A 1 381 ? -16.434 2.179 -7.104 1.00 95.56 381 LEU A C 1
ATOM 2884 O O . LEU A 1 381 ? -16.215 2.039 -8.304 1.00 95.56 381 LEU A O 1
ATOM 2888 N N . PHE A 1 382 ? -15.899 1.370 -6.189 1.00 96.38 382 PHE A N 1
ATOM 2889 C CA . PHE A 1 382 ? -14.987 0.278 -6.520 1.00 96.38 382 PHE A CA 1
ATOM 2890 C C . PHE A 1 382 ? -15.626 -0.757 -7.456 1.00 96.38 382 PHE A C 1
ATOM 2892 O O . PHE A 1 382 ? -15.004 -1.166 -8.433 1.00 96.38 382 PHE A O 1
ATOM 2899 N N . ARG A 1 383 ? -16.883 -1.157 -7.215 1.00 94.25 383 ARG A N 1
ATOM 2900 C CA . ARG A 1 383 ? -17.597 -2.067 -8.130 1.00 94.25 383 ARG A CA 1
ATOM 2901 C C . ARG A 1 383 ? -17.733 -1.474 -9.532 1.00 94.25 383 ARG A C 1
ATOM 2903 O O . ARG A 1 383 ? -17.563 -2.204 -10.503 1.00 94.25 383 ARG A O 1
ATOM 2910 N N . ALA A 1 384 ? -17.993 -0.171 -9.643 1.00 92.69 384 ALA A N 1
ATOM 2911 C CA . ALA A 1 384 ? -18.046 0.511 -10.934 1.00 92.69 384 ALA A CA 1
ATOM 2912 C C . ALA A 1 384 ? -16.677 0.513 -11.640 1.00 92.69 384 ALA A C 1
ATOM 2914 O O . ALA A 1 384 ? -16.617 0.247 -12.838 1.00 92.69 384 ALA A O 1
ATOM 2915 N N . VAL A 1 385 ? -15.580 0.735 -10.902 1.00 94.12 385 VAL A N 1
ATOM 2916 C CA . VAL A 1 385 ? -14.203 0.612 -11.423 1.00 94.12 385 VAL A CA 1
ATOM 2917 C C . VAL A 1 385 ? -13.952 -0.803 -11.943 1.00 94.12 385 VAL A C 1
ATOM 2919 O O . VAL A 1 385 ? -13.562 -0.971 -13.096 1.00 94.12 385 VAL A O 1
ATOM 2922 N N . ALA A 1 386 ? -14.216 -1.824 -11.122 1.00 93.31 386 ALA A N 1
ATOM 2923 C CA . ALA A 1 386 ? -14.012 -3.222 -11.491 1.00 93.31 386 ALA A CA 1
ATOM 2924 C C . ALA A 1 386 ? -14.814 -3.590 -12.749 1.00 93.31 386 ALA A C 1
ATOM 2926 O O . ALA A 1 386 ? -14.257 -4.140 -13.696 1.00 93.31 386 ALA A O 1
ATOM 2927 N N . GLN A 1 387 ? -16.091 -3.200 -12.807 1.00 91.31 387 GLN A N 1
ATOM 2928 C CA . GLN A 1 387 ? -16.944 -3.426 -13.972 1.00 91.31 387 GLN A CA 1
ATOM 2929 C C . GLN A 1 387 ? -16.409 -2.725 -15.227 1.00 91.31 387 GLN A C 1
ATOM 2931 O O . GLN A 1 387 ? -16.390 -3.327 -16.300 1.00 91.31 387 GLN A O 1
ATOM 2936 N N . ARG A 1 388 ? -15.954 -1.472 -15.105 1.00 90.69 388 ARG A N 1
ATOM 2937 C CA . ARG A 1 388 ? -15.402 -0.702 -16.228 1.00 90.69 388 ARG A CA 1
ATOM 2938 C C . ARG A 1 388 ? -14.133 -1.335 -16.795 1.00 90.69 388 ARG A C 1
ATOM 2940 O O . ARG A 1 388 ? -13.933 -1.313 -18.004 1.00 90.69 388 ARG A O 1
ATOM 2947 N N . LEU A 1 389 ? -13.315 -1.935 -15.936 1.00 91.12 389 LEU A N 1
ATOM 2948 C CA . LEU A 1 389 ? -12.100 -2.655 -16.323 1.00 91.12 389 LEU A CA 1
ATOM 2949 C C . LEU A 1 389 ? -12.365 -4.105 -16.763 1.00 91.12 389 LEU A C 1
ATOM 2951 O O . LEU A 1 389 ? -11.431 -4.822 -17.114 1.00 91.12 389 LEU A O 1
ATOM 2955 N N . GLY A 1 390 ? -13.625 -4.551 -16.754 1.00 89.81 390 GLY A N 1
ATOM 2956 C CA . GLY A 1 390 ? -14.004 -5.913 -17.123 1.00 89.81 390 GLY A CA 1
ATOM 2957 C C . GLY A 1 390 ? -13.643 -6.970 -16.077 1.00 89.81 390 GLY A C 1
ATOM 2958 O O . GLY A 1 390 ? -13.628 -8.158 -16.404 1.00 89.81 390 GLY A O 1
ATOM 2959 N N . GLU A 1 391 ? -13.362 -6.573 -14.836 1.00 90.56 391 GLU A N 1
ATOM 2960 C CA . GLU A 1 391 ? -13.113 -7.463 -13.700 1.00 90.56 391 GLU A CA 1
ATOM 2961 C C . GLU A 1 391 ? -14.410 -7.900 -13.005 1.00 90.56 391 GLU A C 1
ATOM 2963 O O . GLU A 1 391 ? -15.481 -7.327 -13.214 1.00 90.56 391 GLU A O 1
ATOM 2968 N N . ASP A 1 392 ? -14.335 -8.973 -12.212 1.00 82.00 392 ASP A N 1
ATOM 2969 C CA . ASP A 1 392 ? -15.512 -9.508 -11.523 1.00 82.00 392 ASP A CA 1
ATOM 2970 C C . ASP A 1 392 ? -15.978 -8.578 -10.388 1.00 82.00 392 ASP A C 1
ATOM 2972 O O . ASP A 1 392 ? -15.413 -8.545 -9.294 1.00 82.00 392 ASP A O 1
ATOM 2976 N N . ALA A 1 393 ? -17.048 -7.829 -10.658 1.00 71.38 393 ALA A N 1
ATOM 2977 C CA . ALA A 1 393 ? -17.679 -6.909 -9.716 1.00 71.38 393 ALA A CA 1
ATOM 2978 C C . ALA A 1 393 ? -18.658 -7.592 -8.737 1.00 71.38 393 ALA A C 1
ATOM 2980 O O . ALA A 1 393 ? -19.221 -6.913 -7.872 1.00 71.38 393 ALA A O 1
ATOM 2981 N N . SER A 1 394 ? -18.881 -8.911 -8.852 1.00 66.19 394 SER A N 1
ATOM 2982 C CA . SER A 1 394 ? -19.891 -9.645 -8.071 1.00 66.19 394 SER A CA 1
ATOM 2983 C C . SER A 1 394 ? -19.497 -9.917 -6.610 1.00 66.19 394 SER A C 1
ATOM 2985 O O . SER A 1 394 ? -20.332 -10.364 -5.827 1.00 66.19 394 SER A O 1
ATOM 2987 N N . GLY A 1 395 ? -18.273 -9.550 -6.206 1.00 62.53 395 GLY A N 1
ATOM 2988 C CA . GLY A 1 395 ? -17.843 -9.517 -4.802 1.00 62.53 395 GLY A CA 1
ATOM 2989 C C . GLY A 1 395 ? -16.610 -10.356 -4.467 1.00 62.53 395 GLY A C 1
ATOM 2990 O O . GLY A 1 395 ? -16.175 -10.319 -3.322 1.00 62.53 395 GLY A O 1
ATOM 2991 N N . GLY A 1 396 ? -16.030 -11.075 -5.435 1.00 69.06 396 GLY A N 1
ATOM 2992 C CA . GLY A 1 396 ? -14.832 -11.897 -5.212 1.00 69.06 396 GLY A CA 1
ATOM 2993 C C . GLY A 1 396 ? -13.503 -11.130 -5.197 1.00 69.06 396 GLY A C 1
ATOM 2994 O O . GLY A 1 396 ? -12.527 -11.622 -4.640 1.00 69.06 396 GLY A O 1
ATOM 2995 N N . VAL A 1 397 ? -13.445 -9.932 -5.790 1.00 82.38 397 VAL A N 1
ATOM 2996 C CA . VAL A 1 397 ? -12.209 -9.140 -5.915 1.00 82.38 397 VAL A CA 1
ATOM 2997 C C . VAL A 1 397 ? -12.265 -7.938 -4.973 1.00 82.38 397 VAL A C 1
ATOM 2999 O O . VAL A 1 397 ? -13.095 -7.048 -5.149 1.00 82.38 397 VAL A O 1
ATOM 3002 N N . GLY A 1 398 ? -11.386 -7.904 -3.969 1.00 92.25 398 GLY A N 1
ATOM 3003 C CA . GLY A 1 398 ? -11.195 -6.746 -3.093 1.00 92.25 398 GLY A CA 1
ATOM 3004 C C . GLY A 1 398 ? -10.195 -5.720 -3.653 1.00 92.25 398 GLY A C 1
ATOM 3005 O O . GLY A 1 398 ? -9.507 -5.997 -4.648 1.00 92.25 398 GLY A O 1
ATOM 3006 N N . PRO A 1 399 ? -10.083 -4.527 -3.033 1.00 95.44 399 PRO A N 1
ATOM 3007 C CA . PRO A 1 399 ? -9.149 -3.485 -3.451 1.00 95.44 399 PRO A CA 1
ATOM 3008 C C . PRO A 1 399 ? -7.708 -3.983 -3.445 1.00 95.44 399 PRO A C 1
ATOM 3010 O O . PRO A 1 399 ? -6.960 -3.699 -4.378 1.00 95.44 399 PRO A O 1
ATOM 3013 N N . GLU A 1 400 ? -7.342 -4.810 -2.468 1.00 95.19 400 GLU A N 1
ATOM 3014 C CA . GLU A 1 400 ? -6.020 -5.416 -2.357 1.00 95.19 400 GLU A CA 1
ATOM 3015 C C . GLU A 1 400 ? -5.652 -6.294 -3.558 1.00 95.19 400 GLU A C 1
ATOM 3017 O O . GLU A 1 400 ? -4.482 -6.414 -3.907 1.00 95.19 400 GLU A O 1
ATOM 3022 N N . THR A 1 401 ? -6.634 -6.875 -4.246 1.00 94.19 401 THR A N 1
ATOM 3023 C CA . THR A 1 401 ? -6.385 -7.711 -5.425 1.00 94.19 401 THR A CA 1
ATOM 3024 C C . THR A 1 401 ? -6.259 -6.860 -6.688 1.00 94.19 401 THR A C 1
ATOM 3026 O O . THR A 1 401 ? -5.282 -6.985 -7.428 1.00 94.19 401 THR A O 1
ATOM 3029 N N . LEU A 1 402 ? -7.217 -5.959 -6.928 1.00 95.44 402 LEU A N 1
ATOM 3030 C CA . LEU A 1 402 ? -7.226 -5.122 -8.131 1.00 95.44 402 LEU A CA 1
ATOM 3031 C C . LEU A 1 402 ? -6.082 -4.099 -8.122 1.00 95.44 402 LEU A C 1
ATOM 3033 O O . LEU A 1 402 ? -5.319 -3.995 -9.082 1.00 95.44 402 LEU A O 1
ATOM 3037 N N . PHE A 1 403 ? -5.933 -3.353 -7.028 1.00 97.31 403 PHE A N 1
ATOM 3038 C CA . PHE A 1 403 ? -4.934 -2.293 -6.943 1.00 97.31 403 PHE A CA 1
ATOM 3039 C C . PHE A 1 403 ? -3.514 -2.841 -6.817 1.00 97.31 403 PHE A C 1
ATOM 3041 O O . PHE A 1 403 ? -2.593 -2.222 -7.336 1.00 97.31 403 PHE A O 1
ATOM 3048 N N . SER A 1 404 ? -3.301 -4.031 -6.241 1.00 96.81 404 SER A N 1
ATOM 3049 C CA . SER A 1 404 ? -1.969 -4.660 -6.278 1.00 96.81 404 SER A CA 1
ATOM 3050 C C . SER A 1 404 ? -1.564 -5.125 -7.674 1.00 96.81 404 SER A C 1
ATOM 3052 O O . SER A 1 404 ? -0.377 -5.142 -7.999 1.00 96.81 404 SER A O 1
ATOM 3054 N N . LEU A 1 405 ? -2.516 -5.507 -8.526 1.00 96.75 405 LEU A N 1
ATOM 3055 C CA . LEU A 1 405 ? -2.239 -5.797 -9.929 1.00 96.75 405 LEU A CA 1
ATOM 3056 C C . LEU A 1 405 ? -1.797 -4.527 -10.657 1.00 96.75 405 LEU A C 1
ATOM 3058 O O . LEU A 1 405 ? -0.738 -4.531 -11.287 1.00 96.75 405 LEU A O 1
ATOM 3062 N N . LEU A 1 406 ? -2.576 -3.450 -10.536 1.00 97.38 406 LEU A N 1
ATOM 3063 C CA . LEU A 1 406 ? -2.269 -2.170 -11.176 1.00 97.38 406 LEU A CA 1
ATOM 3064 C C . LEU A 1 406 ? -0.941 -1.589 -10.677 1.00 97.38 406 LEU A C 1
ATOM 3066 O O . LEU A 1 406 ? -0.118 -1.179 -11.488 1.00 97.38 406 LEU A O 1
ATOM 3070 N N . GLU A 1 407 ? -0.678 -1.651 -9.371 1.00 97.94 407 GLU A N 1
ATOM 3071 C CA . GLU A 1 407 ? 0.577 -1.173 -8.786 1.00 97.94 407 GLU A CA 1
ATOM 3072 C C . GLU A 1 407 ? 1.791 -1.982 -9.263 1.00 97.94 407 GLU A C 1
ATOM 3074 O O . GLU A 1 407 ? 2.852 -1.427 -9.550 1.00 97.94 407 GLU A O 1
ATOM 3079 N N . ARG A 1 408 ? 1.650 -3.307 -9.406 1.00 97.94 408 ARG A N 1
ATOM 3080 C CA . ARG A 1 408 ? 2.713 -4.141 -9.987 1.00 97.94 408 ARG A CA 1
ATOM 3081 C C . ARG A 1 408 ? 2.982 -3.773 -11.439 1.00 97.94 408 ARG A C 1
ATOM 3083 O O . ARG A 1 408 ? 4.144 -3.667 -11.821 1.00 97.94 408 ARG A O 1
ATOM 3090 N N . PHE A 1 409 ? 1.934 -3.575 -12.235 1.00 97.88 409 PHE A N 1
ATOM 3091 C CA . PHE A 1 409 ? 2.090 -3.161 -13.625 1.00 97.88 409 PHE A CA 1
ATOM 3092 C C . PHE A 1 409 ? 2.752 -1.779 -13.734 1.00 97.88 409 PHE A C 1
ATOM 3094 O O . PHE A 1 409 ? 3.703 -1.625 -14.499 1.00 97.88 409 PHE A O 1
ATOM 3101 N N . ARG A 1 410 ? 2.329 -0.811 -12.911 1.00 97.50 410 ARG A N 1
ATOM 3102 C CA . ARG A 1 410 ? 2.943 0.522 -12.808 1.00 97.50 410 ARG A CA 1
ATOM 3103 C C . ARG A 1 410 ? 4.439 0.426 -12.512 1.00 97.50 410 ARG A C 1
ATOM 3105 O O . ARG A 1 410 ? 5.243 0.995 -13.243 1.00 97.50 410 ARG A O 1
ATOM 3112 N N . HIS A 1 411 ? 4.835 -0.373 -11.520 1.00 97.44 411 HIS A N 1
ATOM 3113 C CA . HIS A 1 411 ? 6.250 -0.593 -11.212 1.00 97.44 411 HIS A CA 1
ATOM 3114 C C . HIS A 1 411 ? 7.032 -1.247 -12.354 1.00 97.44 411 HIS A C 1
ATOM 3116 O O . HIS A 1 411 ? 8.145 -0.816 -12.656 1.00 97.44 411 HIS A O 1
ATOM 3122 N N . GLN A 1 412 ? 6.470 -2.273 -12.999 1.00 97.50 412 GLN A N 1
ATOM 3123 C CA . GLN A 1 412 ? 7.109 -2.911 -14.150 1.00 97.50 412 GLN A CA 1
ATOM 3124 C C . GLN A 1 412 ? 7.316 -1.911 -15.297 1.00 97.50 412 GLN A C 1
ATOM 3126 O O . GLN A 1 412 ? 8.382 -1.905 -15.914 1.00 97.50 412 GLN A O 1
ATOM 3131 N N . TRP A 1 413 ? 6.331 -1.048 -15.557 1.00 97.50 413 TRP A N 1
ATOM 3132 C CA . TRP A 1 413 ? 6.422 0.001 -16.570 1.00 97.50 413 TRP A CA 1
ATOM 3133 C C . TRP A 1 413 ? 7.499 1.032 -16.244 1.00 97.50 413 TRP A C 1
ATOM 3135 O O . TRP A 1 413 ? 8.382 1.253 -17.068 1.00 97.50 413 TRP A O 1
ATOM 3145 N N . CYS A 1 414 ? 7.477 1.615 -15.039 1.00 96.94 414 CYS A N 1
ATOM 3146 C CA . CYS A 1 414 ? 8.492 2.579 -14.609 1.00 96.94 414 CYS A CA 1
ATOM 3147 C C . CYS A 1 414 ? 9.902 1.975 -14.682 1.00 96.94 414 CYS A C 1
ATOM 3149 O O . CYS A 1 414 ? 10.825 2.621 -15.168 1.00 96.94 414 CYS A O 1
ATOM 3151 N N . GLY A 1 415 ? 10.067 0.716 -14.260 1.00 96.44 415 GLY A N 1
ATOM 3152 C CA . GLY A 1 415 ? 11.344 0.009 -14.360 1.00 96.44 415 GLY A CA 1
ATOM 3153 C C . GLY A 1 415 ? 11.810 -0.182 -15.807 1.00 96.44 415 GLY A C 1
ATOM 3154 O O . GLY A 1 415 ? 12.984 0.022 -16.111 1.00 96.44 415 GLY A O 1
ATOM 3155 N N . ALA A 1 416 ? 10.899 -0.533 -16.718 1.00 94.81 416 ALA A N 1
ATOM 3156 C CA . ALA A 1 416 ? 11.212 -0.675 -18.138 1.00 94.81 416 ALA A CA 1
ATOM 3157 C C . ALA A 1 416 ? 11.528 0.671 -18.819 1.00 94.81 416 ALA A C 1
ATOM 3159 O O . ALA A 1 416 ? 12.439 0.719 -19.645 1.00 94.81 416 ALA A O 1
ATOM 3160 N N . SER A 1 417 ? 10.827 1.748 -18.451 1.00 94.88 417 SER A N 1
ATOM 3161 C CA . SER A 1 417 ? 11.086 3.119 -18.920 1.00 94.88 417 SER A CA 1
ATOM 3162 C C . SER A 1 417 ? 12.457 3.618 -18.452 1.00 94.88 417 SER A C 1
ATOM 3164 O O . SER A 1 417 ? 13.280 4.031 -19.269 1.00 94.88 417 SER A O 1
ATOM 3166 N N . ALA A 1 418 ? 12.780 3.445 -17.165 1.00 95.56 418 ALA A N 1
ATOM 3167 C CA . ALA A 1 418 ? 14.098 3.781 -16.626 1.00 95.56 418 ALA A CA 1
ATOM 3168 C C . ALA A 1 418 ? 15.225 3.005 -17.330 1.00 95.56 418 ALA A C 1
ATOM 3170 O O . ALA A 1 418 ? 16.211 3.597 -17.766 1.00 95.56 418 ALA A O 1
ATOM 3171 N N . ALA A 1 419 ? 15.052 1.695 -17.535 1.00 92.44 419 ALA A N 1
ATOM 3172 C CA . ALA A 1 419 ? 16.032 0.880 -18.251 1.00 92.44 419 ALA A CA 1
ATOM 3173 C C . ALA A 1 419 ? 16.223 1.325 -19.715 1.00 92.44 419 ALA A C 1
ATOM 3175 O O . ALA A 1 419 ? 17.335 1.258 -20.244 1.00 92.44 419 ALA A O 1
ATOM 3176 N N . LEU A 1 420 ? 15.158 1.785 -20.382 1.00 90.62 420 LEU A N 1
ATOM 3177 C CA . LEU A 1 420 ? 15.226 2.317 -21.745 1.00 90.62 420 LEU A CA 1
ATOM 3178 C C . LEU A 1 420 ? 15.966 3.662 -21.796 1.00 90.62 420 LEU A C 1
ATOM 3180 O O . LEU A 1 420 ? 16.789 3.876 -22.695 1.00 90.62 420 LEU A O 1
ATOM 3184 N N . ALA A 1 421 ? 15.714 4.541 -20.825 1.00 91.50 421 ALA A N 1
ATOM 3185 C CA . ALA A 1 421 ? 16.416 5.811 -20.682 1.00 91.50 421 ALA A CA 1
ATOM 3186 C C . ALA A 1 421 ? 17.916 5.593 -20.419 1.00 91.50 421 ALA A C 1
ATOM 3188 O O . ALA A 1 421 ? 18.755 6.180 -21.109 1.00 91.50 421 ALA A O 1
ATOM 3189 N N . ASP A 1 422 ? 18.259 4.679 -19.506 1.00 92.06 422 ASP A N 1
ATOM 3190 C CA . ASP A 1 422 ? 19.642 4.310 -19.195 1.00 92.06 422 ASP A CA 1
ATOM 3191 C C . ASP A 1 422 ? 20.363 3.734 -20.419 1.00 92.06 422 ASP A C 1
ATOM 3193 O O . ASP A 1 422 ? 21.472 4.165 -20.750 1.00 92.06 422 ASP A O 1
ATOM 3197 N N . ALA A 1 423 ? 19.726 2.806 -21.141 1.00 88.38 423 ALA A N 1
ATOM 3198 C CA . ALA A 1 423 ? 20.285 2.225 -22.359 1.00 88.38 423 ALA A CA 1
ATOM 3199 C C . ALA A 1 423 ? 20.510 3.287 -23.451 1.00 88.38 423 ALA A C 1
ATOM 3201 O O . ALA A 1 423 ? 21.556 3.299 -24.106 1.00 88.38 423 ALA A O 1
ATOM 3202 N N . SER A 1 424 ? 19.568 4.218 -23.617 1.00 88.00 424 SER A N 1
ATOM 3203 C CA . SER A 1 424 ? 19.687 5.326 -24.574 1.00 88.00 424 SER A CA 1
ATOM 3204 C C . SER A 1 424 ? 20.822 6.281 -24.195 1.00 88.00 424 SER A C 1
ATOM 3206 O O . SER A 1 424 ? 21.613 6.686 -25.053 1.00 88.00 424 SER A O 1
ATOM 3208 N N . GLN A 1 425 ? 20.967 6.597 -22.905 1.00 89.62 425 GLN A N 1
ATOM 3209 C CA . GLN A 1 425 ? 22.048 7.444 -22.406 1.00 89.62 425 GLN A CA 1
ATOM 3210 C C . GLN A 1 425 ? 23.419 6.769 -22.563 1.00 89.62 425 GLN A C 1
ATOM 3212 O O . GLN A 1 425 ? 24.396 7.425 -22.937 1.00 89.62 425 GLN A O 1
ATOM 3217 N N . GLN A 1 426 ? 23.512 5.463 -22.305 1.00 87.75 426 GLN A N 1
ATOM 3218 C CA . GLN A 1 426 ? 24.730 4.681 -22.523 1.00 87.75 426 GLN A CA 1
ATOM 3219 C C . GLN A 1 426 ? 25.121 4.658 -24.004 1.00 87.75 426 GLN A C 1
ATOM 3221 O O . GLN A 1 426 ? 26.259 5.000 -24.327 1.00 87.75 426 GLN A O 1
ATOM 3226 N N . ALA A 1 427 ? 24.176 4.375 -24.905 1.00 88.06 427 ALA A N 1
ATOM 3227 C CA . ALA A 1 427 ? 24.420 4.393 -26.346 1.00 88.06 427 ALA A CA 1
ATOM 3228 C C . ALA A 1 427 ? 24.904 5.773 -26.831 1.00 88.06 427 ALA A C 1
ATOM 3230 O O . ALA A 1 427 ? 25.880 5.864 -27.577 1.00 88.06 427 ALA A O 1
ATOM 3231 N N . ALA A 1 428 ? 24.299 6.865 -26.350 1.00 90.06 428 ALA A N 1
ATOM 3232 C CA . ALA A 1 428 ? 24.746 8.223 -26.668 1.00 90.06 428 ALA A CA 1
ATOM 3233 C C . ALA A 1 428 ? 26.179 8.500 -26.171 1.00 90.06 428 ALA A C 1
ATOM 3235 O O . ALA A 1 428 ? 26.991 9.100 -26.882 1.00 90.06 428 ALA A O 1
ATOM 3236 N N . ARG A 1 429 ? 26.530 8.024 -24.967 1.00 91.50 429 ARG A N 1
ATOM 3237 C CA . ARG A 1 429 ? 27.893 8.133 -24.420 1.00 91.50 429 ARG A CA 1
ATOM 3238 C C . ARG A 1 429 ? 28.902 7.339 -25.247 1.00 91.50 429 ARG A C 1
ATOM 3240 O O . ARG A 1 429 ? 30.012 7.828 -25.459 1.00 91.50 429 ARG A O 1
ATOM 3247 N N . GLU A 1 430 ? 28.544 6.147 -25.711 1.00 89.75 430 GLU A N 1
ATOM 3248 C CA . GLU A 1 430 ? 29.397 5.313 -26.563 1.00 89.75 430 GLU A CA 1
ATOM 3249 C C . GLU A 1 430 ? 29.629 5.943 -27.935 1.00 89.75 430 GLU A C 1
ATOM 3251 O O . GLU A 1 430 ? 30.783 6.062 -28.351 1.00 89.75 430 GLU A O 1
ATOM 3256 N N . VAL A 1 431 ? 28.578 6.448 -28.587 1.00 91.69 431 VAL A N 1
ATOM 3257 C CA . VAL A 1 431 ? 28.700 7.193 -29.850 1.00 91.69 431 VAL A CA 1
ATOM 3258 C C . VAL A 1 431 ? 29.594 8.420 -29.661 1.00 91.69 431 VAL A C 1
ATOM 3260 O O . VAL A 1 431 ? 30.534 8.618 -30.428 1.00 91.69 431 VAL A O 1
ATOM 3263 N N . GLY A 1 432 ? 29.397 9.193 -28.588 1.00 91.88 432 GLY A N 1
ATOM 3264 C CA . GLY A 1 432 ? 30.252 10.343 -28.280 1.00 91.88 432 GLY A CA 1
ATOM 3265 C C . GLY A 1 432 ? 31.704 9.968 -27.944 1.00 91.88 432 GLY A C 1
ATOM 3266 O O . GLY A 1 432 ? 32.628 10.747 -28.183 1.00 91.88 432 GLY A O 1
ATOM 3267 N N . ARG A 1 433 ? 31.962 8.780 -27.377 1.00 91.69 433 ARG A N 1
ATOM 3268 C CA . ARG A 1 433 ? 33.328 8.250 -27.188 1.00 91.69 433 ARG A CA 1
ATOM 3269 C C . ARG A 1 433 ? 33.951 7.841 -28.523 1.00 91.69 433 ARG A C 1
ATOM 3271 O O . ARG A 1 433 ? 35.111 8.169 -28.761 1.00 91.69 433 ARG A O 1
ATOM 3278 N N . ALA A 1 434 ? 33.191 7.173 -29.389 1.00 91.81 434 ALA A N 1
ATOM 3279 C CA . ALA A 1 434 ? 33.639 6.760 -30.714 1.00 91.81 434 ALA A CA 1
ATOM 3280 C C . ALA A 1 434 ? 33.960 7.969 -31.608 1.00 91.81 434 ALA A C 1
ATOM 3282 O O . ALA A 1 434 ? 35.030 7.999 -32.210 1.00 91.81 434 ALA A O 1
ATOM 3283 N N . GLN A 1 435 ? 33.107 9.000 -31.610 1.00 90.75 435 GLN A N 1
ATOM 3284 C CA . GLN A 1 435 ? 33.342 10.255 -32.332 1.00 90.75 435 GLN A CA 1
ATOM 3285 C C . GLN A 1 435 ? 34.618 10.955 -31.854 1.00 90.75 435 GLN A C 1
ATOM 3287 O O . GLN A 1 435 ? 35.489 11.241 -32.667 1.00 90.75 435 GLN A O 1
ATOM 3292 N N . ARG A 1 436 ? 34.804 11.129 -30.536 1.00 92.38 436 ARG A N 1
ATOM 3293 C CA . ARG A 1 436 ? 36.039 11.719 -29.980 1.00 92.38 436 ARG A CA 1
ATOM 3294 C C . ARG A 1 436 ? 37.289 10.902 -30.307 1.00 92.38 436 ARG A C 1
ATOM 3296 O O . ARG A 1 436 ? 38.360 11.470 -30.508 1.00 92.38 436 ARG A O 1
ATOM 3303 N N . LYS A 1 437 ? 37.181 9.570 -30.346 1.00 91.12 437 LYS A N 1
ATOM 3304 C CA . LYS A 1 437 ? 38.286 8.691 -30.755 1.00 91.12 437 LYS A CA 1
ATOM 3305 C C . LYS A 1 437 ? 38.618 8.873 -32.241 1.00 91.12 437 LYS A C 1
ATOM 3307 O O . LYS A 1 437 ? 39.796 8.972 -32.568 1.00 91.12 437 LYS A O 1
ATOM 3312 N N . ALA A 1 438 ? 37.607 8.941 -33.107 1.00 91.06 438 ALA A N 1
ATOM 3313 C CA . ALA A 1 438 ? 37.776 9.168 -34.541 1.00 91.06 438 ALA A CA 1
ATOM 3314 C C . ALA A 1 438 ? 38.360 10.558 -34.837 1.00 91.06 438 ALA A C 1
ATOM 3316 O O . ALA A 1 438 ? 39.308 10.667 -35.605 1.00 91.06 438 ALA A O 1
ATOM 3317 N N . GLU A 1 439 ? 37.876 11.601 -34.161 1.00 89.94 439 GLU A N 1
ATOM 3318 C CA . GLU A 1 439 ? 38.393 12.967 -34.285 1.00 89.94 439 GLU A CA 1
ATOM 3319 C C . GLU A 1 439 ? 39.866 13.053 -33.859 1.00 89.94 439 GLU A C 1
ATOM 3321 O O . GLU A 1 439 ? 40.700 13.576 -34.596 1.00 89.94 439 GLU A O 1
ATOM 3326 N N . ARG A 1 440 ? 40.232 12.453 -32.715 1.00 90.12 440 ARG A N 1
ATOM 3327 C CA . ARG A 1 440 ? 41.640 12.361 -32.288 1.00 90.12 440 ARG A CA 1
ATOM 3328 C C . ARG A 1 440 ? 42.507 11.617 -33.305 1.00 90.12 440 ARG A C 1
ATOM 3330 O O . ARG A 1 440 ? 43.633 12.043 -33.548 1.00 90.12 440 ARG A O 1
ATOM 3337 N N . ALA A 1 441 ? 42.006 10.525 -33.885 1.00 88.50 441 ALA A N 1
ATOM 3338 C CA . ALA A 1 441 ? 42.727 9.776 -34.913 1.00 88.50 441 ALA A CA 1
ATOM 3339 C C . ALA A 1 441 ? 42.948 10.623 -36.179 1.00 88.50 441 ALA A C 1
ATOM 3341 O O . ALA A 1 441 ? 44.079 10.699 -36.654 1.00 88.50 441 ALA A O 1
ATOM 3342 N N . ALA A 1 442 ? 41.919 11.337 -36.645 1.00 88.69 442 ALA A N 1
ATOM 3343 C CA . ALA A 1 442 ? 42.009 12.236 -37.794 1.00 88.69 442 ALA A CA 1
ATOM 3344 C C . ALA A 1 442 ? 42.993 13.397 -37.556 1.00 88.69 442 ALA A C 1
ATOM 3346 O O . ALA A 1 442 ? 43.784 13.724 -38.437 1.00 88.69 442 ALA A O 1
ATOM 3347 N N . VAL A 1 443 ? 43.020 13.984 -36.351 1.00 90.12 443 VAL A N 1
ATOM 3348 C CA . VAL A 1 443 ? 44.005 15.022 -35.988 1.00 90.12 443 VAL A CA 1
ATOM 3349 C C . VAL A 1 443 ? 45.435 14.474 -36.023 1.00 90.12 443 VAL A C 1
ATOM 3351 O O . VAL A 1 443 ? 46.342 15.151 -36.507 1.00 90.12 443 VAL A O 1
ATOM 3354 N N . ILE A 1 444 ? 45.659 13.258 -35.516 1.00 81.25 444 ILE A N 1
ATOM 3355 C CA . ILE A 1 444 ? 46.978 12.608 -35.563 1.00 81.25 444 ILE A CA 1
ATOM 3356 C C . ILE A 1 444 ? 47.396 12.344 -37.015 1.00 81.25 444 ILE A C 1
ATOM 3358 O O . ILE A 1 444 ? 48.546 12.597 -37.373 1.00 81.25 444 ILE A O 1
ATOM 3362 N N . GLU A 1 445 ? 46.479 11.867 -37.853 1.00 79.00 445 GLU A N 1
ATOM 3363 C CA . GLU A 1 445 ? 46.728 11.602 -39.272 1.00 79.00 445 GLU A CA 1
ATOM 3364 C C . GLU A 1 445 ? 47.036 12.887 -40.054 1.00 79.00 445 GLU A C 1
ATOM 3366 O O . GLU A 1 445 ? 48.036 12.940 -40.768 1.00 79.00 445 GLU A O 1
ATOM 3371 N N . ALA A 1 446 ? 46.279 13.963 -39.827 1.00 80.38 446 ALA A N 1
ATOM 3372 C CA . ALA A 1 446 ? 46.543 15.273 -40.422 1.00 80.38 446 ALA A CA 1
ATOM 3373 C C . ALA A 1 446 ? 47.916 15.831 -40.008 1.00 80.38 446 ALA A C 1
ATOM 3375 O O . ALA A 1 446 ? 48.655 16.344 -40.848 1.00 80.38 446 ALA A O 1
ATOM 3376 N N . LYS A 1 447 ? 48.302 15.680 -38.731 1.00 77.19 447 LYS A N 1
ATOM 3377 C CA . LYS A 1 447 ? 49.644 16.061 -38.258 1.00 77.19 447 LYS A CA 1
ATOM 3378 C C . LYS A 1 447 ? 50.749 15.253 -38.945 1.00 77.19 447 LYS A C 1
ATOM 3380 O O . LYS A 1 447 ? 51.771 15.830 -39.304 1.00 77.19 447 LYS A O 1
ATOM 3385 N N . ARG A 1 448 ? 50.552 13.944 -39.151 1.00 69.38 448 ARG A N 1
ATOM 3386 C CA . ARG A 1 448 ? 51.504 13.090 -39.886 1.00 69.38 448 ARG A CA 1
ATOM 3387 C C . ARG A 1 448 ? 51.622 13.497 -41.354 1.00 69.38 448 ARG A C 1
ATOM 3389 O O . ARG A 1 448 ? 52.737 13.607 -41.851 1.00 69.38 448 ARG A O 1
ATOM 3396 N N . ALA A 1 449 ? 50.502 13.766 -42.023 1.00 69.12 449 ALA A N 1
ATOM 3397 C CA . ALA A 1 449 ? 50.491 14.219 -43.413 1.00 69.12 449 ALA A CA 1
ATOM 3398 C C . ALA A 1 449 ? 51.191 15.579 -43.581 1.00 69.12 449 ALA A C 1
ATOM 3400 O O . ALA A 1 449 ? 51.993 15.747 -44.497 1.00 69.12 449 ALA A O 1
ATOM 3401 N N . ALA A 1 450 ? 50.955 16.524 -42.665 1.00 70.31 450 ALA A N 1
ATOM 3402 C CA . ALA A 1 450 ? 51.637 17.818 -42.659 1.00 70.31 450 ALA A CA 1
ATOM 3403 C C . ALA A 1 450 ? 53.152 17.678 -42.434 1.00 70.31 450 ALA A C 1
ATOM 3405 O O . ALA A 1 450 ? 53.931 18.323 -43.131 1.00 70.31 450 ALA A O 1
ATOM 3406 N N . ALA A 1 451 ? 53.574 16.806 -41.509 1.00 63.53 451 ALA A N 1
ATOM 3407 C CA . ALA A 1 451 ? 54.991 16.518 -41.283 1.00 63.53 451 ALA A CA 1
ATOM 3408 C C . ALA A 1 451 ? 55.659 15.907 -42.529 1.00 63.53 451 ALA A C 1
ATOM 3410 O O . ALA A 1 451 ? 56.742 16.337 -42.911 1.00 63.53 451 ALA A O 1
ATOM 3411 N N . HIS A 1 452 ? 54.988 14.969 -43.204 1.00 60.75 452 HIS A N 1
ATOM 3412 C CA . HIS A 1 452 ? 55.487 14.365 -44.442 1.00 60.75 452 HIS A CA 1
ATOM 3413 C C . HIS A 1 452 ? 55.570 15.377 -45.598 1.00 60.75 452 HIS A C 1
ATOM 3415 O O . HIS A 1 452 ? 56.533 15.376 -46.358 1.00 60.75 452 HIS A O 1
ATOM 3421 N N . ALA A 1 453 ? 54.585 16.269 -45.739 1.00 61.62 453 ALA A N 1
ATOM 3422 C CA . ALA A 1 453 ? 54.617 17.327 -46.749 1.00 61.62 453 ALA A CA 1
ATOM 3423 C C . ALA A 1 453 ? 55.740 18.347 -46.488 1.00 61.62 453 ALA A C 1
ATOM 3425 O O . ALA A 1 453 ? 56.407 18.774 -47.428 1.00 61.62 453 ALA A O 1
ATOM 3426 N N . ALA A 1 454 ? 55.980 18.701 -45.221 1.00 59.25 454 ALA A N 1
ATOM 3427 C CA . ALA A 1 454 ? 57.093 19.564 -44.832 1.00 59.25 454 ALA A CA 1
ATOM 3428 C C . ALA A 1 454 ? 58.454 18.910 -45.132 1.00 59.25 454 ALA A C 1
ATOM 3430 O O . ALA A 1 454 ? 59.323 19.565 -45.703 1.00 59.25 454 ALA A O 1
ATOM 3431 N N . ALA A 1 455 ? 58.613 17.615 -44.830 1.00 53.88 455 ALA A N 1
ATOM 3432 C CA . ALA A 1 455 ? 59.816 16.853 -45.168 1.00 53.88 455 ALA A CA 1
ATOM 3433 C C . ALA A 1 455 ? 60.057 16.803 -46.689 1.00 53.88 455 ALA A C 1
ATOM 3435 O O . ALA A 1 455 ? 61.149 17.123 -47.152 1.00 53.88 455 ALA A O 1
ATOM 3436 N N . ALA A 1 456 ? 59.016 16.525 -47.482 1.00 51.09 456 ALA A N 1
ATOM 3437 C CA . ALA A 1 456 ? 59.105 16.511 -48.943 1.00 51.09 456 ALA A CA 1
ATOM 3438 C C . ALA A 1 456 ? 59.455 17.889 -49.540 1.00 51.09 456 ALA A C 1
ATOM 3440 O O . ALA A 1 456 ? 60.220 17.969 -50.500 1.00 51.09 456 ALA A O 1
ATOM 3441 N N . ALA A 1 457 ? 58.937 18.980 -48.967 1.00 51.94 457 ALA A N 1
ATOM 3442 C CA . ALA A 1 457 ? 59.285 20.339 -49.382 1.00 51.94 457 ALA A CA 1
ATOM 3443 C C . ALA A 1 457 ? 60.746 20.690 -49.047 1.00 51.94 457 ALA A C 1
ATOM 3445 O O . ALA A 1 457 ? 61.430 21.294 -49.872 1.00 51.94 457 ALA A O 1
ATOM 3446 N N . SER A 1 458 ? 61.248 20.264 -47.882 1.00 49.03 458 SER A N 1
ATOM 3447 C CA . SER A 1 458 ? 62.672 20.378 -47.538 1.00 49.03 458 SER A CA 1
ATOM 3448 C C . SER A 1 458 ? 63.562 19.542 -48.461 1.00 49.03 458 SER A C 1
ATOM 3450 O O . SER A 1 458 ? 64.617 20.022 -48.863 1.00 49.03 458 SER A O 1
ATOM 3452 N N . ALA A 1 459 ? 63.132 18.341 -48.857 1.00 46.28 459 ALA A N 1
ATOM 3453 C CA . ALA A 1 459 ? 63.861 17.497 -49.804 1.00 46.28 459 ALA A CA 1
ATOM 3454 C C . ALA A 1 459 ? 63.911 18.099 -51.222 1.00 46.28 459 ALA A C 1
ATOM 3456 O O . ALA A 1 459 ? 64.934 18.006 -51.888 1.00 46.28 459 ALA A O 1
ATOM 3457 N N . ALA A 1 460 ? 62.842 18.763 -51.672 1.00 43.53 460 ALA A N 1
ATOM 3458 C CA . ALA A 1 460 ? 62.805 19.446 -52.969 1.00 43.53 460 ALA A CA 1
ATOM 3459 C C . ALA A 1 460 ? 63.598 20.770 -52.995 1.00 43.53 460 ALA A C 1
ATOM 3461 O O . ALA A 1 460 ? 63.991 21.228 -54.066 1.00 43.53 460 ALA A O 1
ATOM 3462 N N . ALA A 1 461 ? 63.833 21.390 -51.833 1.00 42.03 461 ALA A N 1
ATOM 3463 C CA . ALA A 1 461 ? 64.672 22.582 -51.693 1.00 42.03 461 ALA A CA 1
ATOM 3464 C C . ALA A 1 461 ? 66.182 22.264 -51.660 1.00 42.03 461 ALA A C 1
ATOM 3466 O O . ALA A 1 461 ? 67.003 23.173 -51.793 1.00 42.03 461 ALA A O 1
ATOM 3467 N N . LEU A 1 462 ? 66.554 20.987 -51.516 1.00 43.41 462 LEU A N 1
ATOM 3468 C CA . LEU A 1 462 ? 67.923 20.509 -51.686 1.00 43.41 462 LEU A CA 1
ATOM 3469 C C . LEU A 1 462 ? 68.190 20.333 -53.186 1.00 43.41 462 LEU A C 1
ATOM 3471 O O . LEU A 1 462 ? 67.888 19.302 -53.780 1.00 43.41 462 LEU A O 1
ATOM 3475 N N . GLY A 1 463 ? 68.705 21.398 -53.800 1.00 38.09 463 GLY A N 1
ATOM 3476 C CA . GLY A 1 463 ? 69.132 21.405 -55.193 1.00 38.09 463 GLY A CA 1
ATOM 3477 C C . GLY A 1 463 ? 70.226 20.375 -55.487 1.00 38.09 463 GLY A C 1
ATOM 3478 O O . GLY A 1 463 ? 71.026 20.024 -54.621 1.00 38.09 463 GLY A O 1
ATOM 3479 N N . ASP A 1 464 ? 70.229 19.927 -56.740 1.00 39.28 464 ASP A N 1
ATOM 3480 C CA . ASP A 1 464 ? 71.194 19.042 -57.398 1.00 39.28 464 ASP A CA 1
ATOM 3481 C C . ASP A 1 464 ? 72.648 19.436 -57.045 1.00 39.28 464 ASP A C 1
ATOM 3483 O O . ASP A 1 464 ? 73.215 20.389 -57.580 1.00 39.28 464 ASP A O 1
ATOM 3487 N N . GLY A 1 465 ? 73.228 18.743 -56.062 1.00 46.25 465 GLY A N 1
ATOM 3488 C CA . GLY A 1 465 ? 74.494 19.091 -55.409 1.00 46.25 465 GLY A CA 1
ATOM 3489 C C . GLY A 1 465 ? 75.119 17.856 -54.765 1.00 46.25 465 GLY A C 1
ATOM 3490 O O . GLY A 1 465 ? 75.197 17.715 -53.547 1.00 46.25 465 GLY A O 1
ATOM 3491 N N . ASP A 1 466 ? 75.504 16.927 -55.628 1.00 53.00 466 ASP A N 1
ATOM 3492 C CA . ASP A 1 466 ? 75.801 15.513 -55.405 1.00 53.00 466 ASP A CA 1
ATOM 3493 C C . ASP A 1 466 ? 77.080 15.191 -54.589 1.00 53.00 466 ASP A C 1
ATOM 3495 O O . ASP A 1 466 ? 77.963 14.474 -55.056 1.00 53.00 466 ASP A O 1
ATOM 3499 N N . THR A 1 467 ? 77.223 15.699 -53.357 1.00 61.16 467 THR A N 1
ATOM 3500 C CA . THR A 1 467 ? 78.404 15.391 -52.508 1.00 61.16 467 THR A CA 1
ATOM 3501 C C . THR A 1 467 ? 78.085 14.639 -51.213 1.00 61.16 467 THR A C 1
ATOM 3503 O O . THR A 1 467 ? 78.787 13.684 -50.878 1.00 61.16 467 THR A O 1
ATOM 3506 N N . SER A 1 468 ? 77.010 14.990 -50.500 1.00 64.25 468 SER A N 1
ATOM 3507 C CA . SER A 1 468 ? 76.670 14.362 -49.207 1.00 64.25 468 SER A CA 1
ATOM 3508 C C . SER A 1 468 ? 75.901 13.037 -49.348 1.00 64.25 468 SER A C 1
ATOM 3510 O O . SER A 1 468 ? 76.147 12.095 -48.594 1.00 64.25 468 SER A O 1
ATOM 3512 N N . SER A 1 469 ? 74.998 12.926 -50.332 1.00 65.75 469 SER A N 1
ATOM 3513 C CA . SER A 1 469 ? 74.227 11.693 -50.589 1.00 65.75 469 SER A CA 1
ATOM 3514 C C . SER A 1 469 ? 75.117 10.589 -51.172 1.00 65.75 469 SER A C 1
ATOM 3516 O O . SER A 1 469 ? 75.101 9.451 -50.702 1.00 65.75 469 SER A O 1
ATOM 3518 N N . THR A 1 470 ? 75.994 10.940 -52.116 1.00 73.06 470 THR A N 1
ATOM 3519 C CA . THR A 1 470 ? 77.025 10.043 -52.661 1.00 73.06 470 THR A CA 1
ATOM 3520 C C . THR A 1 470 ? 78.045 9.600 -51.612 1.00 73.06 470 THR A C 1
ATOM 3522 O O . THR A 1 470 ? 78.409 8.424 -51.597 1.00 73.06 470 THR A O 1
ATOM 3525 N N . ALA A 1 471 ? 78.469 10.478 -50.695 1.00 80.44 471 ALA A N 1
ATOM 3526 C CA . ALA A 1 471 ? 79.318 10.089 -49.562 1.00 80.44 471 ALA A CA 1
ATOM 3527 C C . ALA A 1 471 ? 78.626 9.080 -48.633 1.00 80.44 471 ALA A C 1
ATOM 3529 O O . ALA A 1 471 ? 79.236 8.101 -48.200 1.00 80.44 471 ALA A O 1
ATOM 3530 N N . TRP A 1 472 ? 77.324 9.244 -48.377 1.00 86.81 472 TRP A N 1
ATOM 3531 C CA . TRP A 1 472 ? 76.583 8.274 -47.571 1.00 86.81 472 TRP A CA 1
ATOM 3532 C C . TRP A 1 472 ? 76.423 6.922 -48.262 1.00 86.81 472 TRP A C 1
ATOM 3534 O O . TRP A 1 472 ? 76.556 5.886 -47.609 1.00 86.81 472 TRP A O 1
ATOM 3544 N N . MET A 1 473 ? 76.213 6.903 -49.581 1.00 81.50 473 MET A N 1
ATOM 3545 C CA . MET A 1 473 ? 76.208 5.650 -50.342 1.00 81.50 473 MET A CA 1
ATOM 3546 C C . MET A 1 473 ? 77.553 4.918 -50.231 1.00 81.50 473 MET A C 1
ATOM 3548 O O . MET A 1 473 ? 77.547 3.709 -50.007 1.00 81.50 473 MET A O 1
ATOM 3552 N N . ARG A 1 474 ? 78.686 5.639 -50.274 1.00 86.44 474 ARG A N 1
ATOM 3553 C CA . ARG A 1 474 ? 80.023 5.062 -50.037 1.00 86.44 474 ARG A CA 1
ATOM 3554 C C . ARG A 1 474 ? 80.156 4.464 -48.639 1.00 86.44 474 ARG A C 1
ATOM 3556 O O . ARG A 1 474 ? 80.593 3.332 -48.505 1.00 86.44 474 ARG A O 1
ATOM 3563 N N . VAL A 1 475 ? 79.728 5.169 -47.592 1.00 87.75 475 VAL A N 1
ATOM 3564 C CA . VAL A 1 475 ? 79.777 4.630 -46.217 1.00 87.75 475 VAL A CA 1
ATOM 3565 C C . VAL A 1 475 ? 78.892 3.391 -46.054 1.00 87.75 475 VAL A C 1
ATOM 3567 O O . VAL A 1 475 ? 79.216 2.474 -45.294 1.00 87.75 475 VAL A O 1
ATOM 3570 N N . ARG A 1 476 ? 77.773 3.328 -46.777 1.00 87.56 476 ARG A N 1
ATOM 3571 C CA . ARG A 1 476 ? 76.841 2.199 -46.726 1.00 87.56 476 ARG A CA 1
ATOM 3572 C C . ARG A 1 476 ? 77.297 0.969 -47.491 1.00 87.56 476 ARG A C 1
ATOM 3574 O O . ARG A 1 476 ? 76.914 -0.138 -47.111 1.00 87.56 476 ARG A O 1
ATOM 3581 N N . ASP A 1 477 ? 78.095 1.156 -48.529 1.00 85.56 477 ASP A N 1
ATOM 3582 C CA . ASP A 1 477 ? 78.650 0.056 -49.293 1.00 85.56 477 ASP A CA 1
ATOM 3583 C C . ASP A 1 477 ? 79.754 -0.645 -48.500 1.00 85.56 477 ASP A C 1
ATOM 3585 O O . ASP A 1 477 ? 80.855 -0.124 -48.343 1.00 85.56 477 ASP A O 1
ATOM 3589 N N . HIS A 1 478 ? 79.452 -1.843 -48.000 1.00 80.81 478 HIS A N 1
ATOM 3590 C CA . HIS A 1 478 ? 80.370 -2.671 -47.219 1.00 80.81 478 HIS A CA 1
ATOM 3591 C C . HIS A 1 478 ? 81.715 -2.971 -47.902 1.00 80.81 478 HIS A C 1
ATOM 3593 O O . HIS A 1 478 ? 82.676 -3.252 -47.188 1.00 80.81 478 HIS A O 1
ATOM 3599 N N . GLU A 1 479 ? 81.803 -2.886 -49.233 1.00 81.19 479 GLU A N 1
ATOM 3600 C CA . GLU A 1 479 ? 83.055 -3.077 -49.977 1.00 81.19 479 GLU A CA 1
ATOM 3601 C C . GLU A 1 479 ? 83.906 -1.799 -50.030 1.00 81.19 479 GLU A C 1
ATOM 3603 O O . GLU A 1 479 ? 85.118 -1.856 -50.241 1.00 81.19 479 GLU A O 1
ATOM 3608 N N . HIS A 1 480 ? 83.296 -0.637 -49.795 1.00 88.56 480 HIS A N 1
ATOM 3609 C CA . HIS A 1 480 ? 83.992 0.639 -49.792 1.00 88.56 480 HIS A CA 1
ATOM 3610 C C . HIS A 1 480 ? 84.731 0.862 -48.455 1.00 88.56 480 HIS A C 1
ATOM 3612 O O . HIS A 1 480 ? 84.175 0.583 -47.382 1.00 88.56 480 HIS A O 1
ATOM 3618 N N . PRO A 1 481 ? 85.972 1.397 -48.475 1.00 85.50 481 PRO A N 1
ATOM 3619 C CA . PRO A 1 481 ? 86.782 1.569 -47.267 1.00 85.50 481 PRO A CA 1
ATOM 3620 C C . PRO A 1 481 ? 86.197 2.597 -46.293 1.00 85.50 481 PRO A C 1
ATOM 3622 O O . PRO A 1 481 ? 86.314 2.421 -45.081 1.00 85.50 481 PRO A O 1
ATOM 3625 N N . ASN A 1 482 ? 85.546 3.648 -46.803 1.00 91.50 482 ASN A N 1
ATOM 3626 C CA . ASN A 1 482 ? 84.937 4.659 -45.942 1.00 91.50 482 ASN A CA 1
ATOM 3627 C C . ASN A 1 482 ? 83.824 4.046 -45.091 1.00 91.50 482 ASN A C 1
ATOM 3629 O O . ASN A 1 482 ? 82.933 3.367 -45.596 1.00 91.50 482 ASN A O 1
ATOM 3633 N N . ASN A 1 483 ? 83.867 4.317 -43.796 1.00 91.44 483 ASN A N 1
ATOM 3634 C CA . ASN A 1 483 ? 82.921 3.815 -42.811 1.00 91.44 483 ASN A CA 1
ATOM 3635 C C . ASN A 1 483 ? 82.349 4.930 -41.932 1.00 91.44 483 ASN A C 1
ATOM 3637 O O . ASN A 1 483 ? 81.500 4.648 -41.093 1.00 91.44 483 ASN A O 1
ATOM 3641 N N . TRP A 1 484 ? 82.721 6.189 -42.148 1.00 94.38 484 TRP A N 1
ATOM 3642 C CA . TRP A 1 484 ? 82.048 7.323 -41.530 1.00 94.38 484 TRP A CA 1
ATOM 3643 C C . TRP A 1 484 ? 82.011 8.539 -42.454 1.00 94.38 484 TRP A C 1
ATOM 3645 O O . TRP A 1 484 ? 82.841 8.679 -43.353 1.00 94.38 484 TRP A O 1
ATOM 3655 N N . LEU A 1 485 ? 81.051 9.428 -42.202 1.00 93.06 485 LEU A N 1
ATOM 3656 C CA . LEU A 1 485 ? 81.017 10.781 -42.749 1.00 93.06 485 LEU A CA 1
ATOM 3657 C C . LEU A 1 485 ? 80.448 11.765 -41.730 1.00 93.06 485 LEU A C 1
ATOM 3659 O O . LEU A 1 485 ? 79.643 11.385 -40.878 1.00 93.06 485 LEU A O 1
ATOM 3663 N N . LEU A 1 486 ? 80.832 13.031 -41.862 1.00 91.00 486 LEU A N 1
ATOM 3664 C CA . LEU A 1 486 ? 80.275 14.166 -41.139 1.00 91.00 486 LEU A CA 1
ATOM 3665 C C . LEU A 1 486 ? 79.775 15.208 -42.134 1.00 91.00 486 LEU A C 1
ATOM 3667 O O . LEU A 1 486 ? 80.458 15.538 -43.102 1.00 91.00 486 LEU A O 1
ATOM 3671 N N . VAL A 1 487 ? 78.603 15.761 -41.862 1.00 87.44 487 VAL A N 1
ATOM 3672 C CA . VAL A 1 487 ? 77.976 16.835 -42.629 1.00 87.44 487 VAL A CA 1
ATOM 3673 C C . VAL A 1 487 ? 77.487 17.918 -41.678 1.00 87.44 487 VAL A C 1
ATOM 3675 O O . VAL A 1 487 ? 77.143 17.649 -40.528 1.00 87.44 487 VAL A O 1
ATOM 3678 N N . GLY A 1 488 ? 77.437 19.159 -42.133 1.00 82.81 488 GLY A N 1
ATOM 3679 C CA . GLY A 1 488 ? 76.910 20.248 -41.317 1.00 82.81 488 GLY A CA 1
ATOM 3680 C C . GLY A 1 488 ? 76.531 21.459 -42.152 1.00 82.81 488 GLY A C 1
ATOM 3681 O O . GLY A 1 488 ? 76.661 21.416 -43.372 1.00 82.81 488 GLY A O 1
ATOM 3682 N N . PRO A 1 489 ? 76.033 22.526 -41.513 1.00 73.81 489 PRO A N 1
ATOM 3683 C CA . PRO A 1 489 ? 75.592 23.726 -42.212 1.00 73.81 489 PRO A CA 1
ATOM 3684 C C . PRO A 1 489 ? 76.720 24.306 -43.068 1.00 73.81 489 PRO A C 1
ATOM 3686 O O . PRO A 1 489 ? 77.854 24.416 -42.591 1.00 73.81 489 PRO A O 1
ATOM 3689 N N . SER A 1 490 ? 76.409 24.676 -44.309 1.00 69.75 490 SER A N 1
ATOM 3690 C CA . SER A 1 490 ? 77.399 25.211 -45.234 1.00 69.75 490 SER A CA 1
ATOM 3691 C C . SER A 1 490 ? 77.888 26.589 -44.804 1.00 69.75 490 SER A C 1
ATOM 3693 O O . SER A 1 490 ? 77.133 27.425 -44.303 1.00 69.75 490 SER A O 1
ATOM 3695 N N . THR A 1 491 ? 79.175 26.839 -45.032 1.00 63.78 491 THR A N 1
ATOM 3696 C CA . THR A 1 491 ? 79.785 28.159 -44.813 1.00 63.78 491 THR A CA 1
ATOM 3697 C C . THR A 1 491 ? 79.393 29.188 -45.880 1.00 63.78 491 THR A C 1
ATOM 3699 O O . THR A 1 491 ? 79.561 30.388 -45.657 1.00 63.78 491 THR A O 1
ATOM 3702 N N . HIS A 1 492 ? 78.842 28.737 -47.012 1.00 57.41 492 HIS A N 1
ATOM 3703 C CA . HIS A 1 492 ? 78.476 29.578 -48.154 1.00 57.41 492 HIS A CA 1
ATOM 3704 C C . HIS A 1 492 ? 76.971 29.870 -48.247 1.00 57.41 492 HIS A C 1
ATOM 3706 O O . HIS A 1 492 ? 76.596 30.956 -48.690 1.00 57.41 492 HIS A O 1
ATOM 3712 N N . ASP A 1 493 ? 76.117 28.947 -47.794 1.00 60.53 493 ASP A N 1
ATOM 3713 C CA . ASP A 1 493 ? 74.665 29.131 -47.706 1.00 60.53 493 ASP A CA 1
ATOM 3714 C C . ASP A 1 493 ? 74.137 28.551 -46.386 1.00 60.53 493 ASP A C 1
ATOM 3716 O O . ASP A 1 493 ? 74.223 27.352 -46.123 1.00 60.53 493 ASP A O 1
ATOM 3720 N N . ALA A 1 494 ? 73.539 29.415 -45.563 1.00 57.00 494 ALA A N 1
ATOM 3721 C CA . ALA A 1 494 ? 72.994 29.051 -44.260 1.00 57.00 494 ALA A CA 1
ATOM 3722 C C . ALA A 1 494 ? 71.807 28.070 -44.331 1.00 57.00 494 ALA A C 1
ATOM 3724 O O . ALA A 1 494 ? 71.348 27.625 -43.281 1.00 57.00 494 ALA A O 1
ATOM 3725 N N . ASN A 1 495 ? 71.281 27.769 -45.524 1.00 57.31 495 ASN A N 1
ATOM 3726 C CA . ASN A 1 495 ? 70.205 26.803 -45.756 1.00 57.31 495 ASN A CA 1
ATOM 3727 C C . ASN A 1 495 ? 70.674 25.500 -46.422 1.00 57.31 495 ASN A C 1
ATOM 3729 O O . ASN A 1 495 ? 69.836 24.655 -46.734 1.00 57.31 495 ASN A O 1
ATOM 3733 N N . GLN A 1 496 ? 71.979 25.319 -46.634 1.00 63.97 496 GLN A N 1
ATOM 3734 C CA . GLN A 1 496 ? 72.535 24.104 -47.228 1.00 63.97 496 GLN A CA 1
ATOM 3735 C C . GLN A 1 496 ? 73.396 23.329 -46.234 1.00 63.97 496 GLN A C 1
ATOM 3737 O O . GLN A 1 496 ? 73.901 23.878 -45.257 1.00 63.97 496 GLN A O 1
ATOM 3742 N N . VAL A 1 497 ? 73.560 22.034 -46.497 1.00 71.06 497 VAL A N 1
ATOM 3743 C CA . VAL A 1 497 ? 74.401 21.129 -45.712 1.00 71.06 497 VAL A CA 1
ATOM 3744 C C . VAL A 1 497 ? 75.557 20.659 -46.590 1.00 71.06 497 VAL A C 1
ATOM 3746 O O . VAL A 1 497 ? 75.332 20.133 -47.677 1.00 71.06 497 VAL A O 1
ATOM 3749 N N . GLU A 1 498 ? 76.786 20.823 -46.114 1.00 78.12 498 GLU A N 1
ATOM 3750 C CA . GLU A 1 498 ? 78.008 20.428 -46.817 1.00 78.12 498 GLU A CA 1
ATOM 3751 C C . GLU A 1 498 ? 78.697 19.238 -46.140 1.00 78.12 498 GLU A C 1
ATOM 3753 O O . GLU A 1 498 ? 78.586 19.033 -44.925 1.00 78.12 498 GLU A O 1
ATOM 3758 N N . LEU A 1 499 ? 79.423 18.451 -46.937 1.00 84.12 499 LEU A N 1
ATOM 3759 C CA . LEU A 1 499 ? 80.277 17.375 -46.445 1.00 84.12 499 LEU A CA 1
ATOM 3760 C C . LEU A 1 499 ? 81.500 17.969 -45.733 1.00 84.12 499 LEU A C 1
ATOM 3762 O O . LEU A 1 499 ? 82.337 18.625 -46.347 1.00 84.12 499 LEU A O 1
ATOM 3766 N N . ILE A 1 500 ? 81.613 17.709 -44.431 1.00 86.56 500 ILE A N 1
ATOM 3767 C CA . ILE A 1 500 ? 82.719 18.162 -43.573 1.00 86.56 500 ILE A CA 1
ATOM 3768 C C . ILE A 1 500 ? 83.910 17.194 -43.649 1.00 86.56 500 ILE A C 1
ATOM 3770 O O . ILE A 1 500 ? 85.071 17.600 -43.504 1.00 86.56 500 ILE A O 1
ATOM 3774 N N . GLY A 1 501 ? 83.631 15.907 -43.850 1.00 87.31 501 GLY A N 1
ATOM 3775 C CA . GLY A 1 501 ? 84.645 14.876 -44.044 1.00 87.31 501 GLY A CA 1
ATOM 3776 C C . GLY A 1 501 ? 84.049 13.477 -44.134 1.00 87.31 501 GLY A C 1
ATOM 3777 O O . GLY A 1 501 ? 82.926 13.246 -43.697 1.00 87.31 501 GLY A O 1
ATOM 3778 N N . GLU A 1 502 ? 84.820 12.549 -44.685 1.00 92.06 502 GLU A N 1
ATOM 3779 C CA . GLU A 1 502 ? 84.554 11.110 -44.683 1.00 92.06 502 GLU A CA 1
ATOM 3780 C C . GLU A 1 502 ? 85.881 10.358 -44.559 1.00 92.06 502 GLU A C 1
ATOM 3782 O O . GLU A 1 502 ? 86.932 10.900 -44.908 1.00 92.06 502 GLU A O 1
ATOM 3787 N N . GLY A 1 503 ? 85.843 9.125 -44.064 1.00 91.31 503 GLY A N 1
ATOM 3788 C CA . GLY A 1 503 ? 87.063 8.356 -43.839 1.00 91.31 503 GLY A CA 1
ATOM 3789 C C . GLY A 1 503 ? 86.812 6.891 -43.513 1.00 91.31 503 GLY A C 1
ATOM 3790 O O . GLY A 1 503 ? 85.667 6.443 -43.418 1.00 91.31 503 GLY A O 1
ATOM 3791 N N . ALA A 1 504 ? 87.908 6.145 -43.376 1.00 91.94 504 ALA A N 1
ATOM 3792 C CA . ALA A 1 504 ? 87.940 4.690 -43.188 1.00 91.94 504 ALA A CA 1
ATOM 3793 C C . ALA A 1 504 ? 88.423 4.261 -41.786 1.00 91.94 504 ALA A C 1
ATOM 3795 O O . ALA A 1 504 ? 88.348 3.085 -41.420 1.00 91.94 504 ALA A O 1
ATOM 3796 N N . GLY A 1 505 ? 88.909 5.201 -40.977 1.00 90.19 505 GLY A N 1
ATOM 3797 C CA . GLY A 1 505 ? 89.438 4.996 -39.628 1.00 90.19 505 GLY A CA 1
ATOM 3798 C C . GLY A 1 505 ? 88.376 4.801 -38.543 1.00 90.19 505 GLY A C 1
ATOM 3799 O O . GLY A 1 505 ? 88.706 4.793 -37.357 1.00 90.19 505 GLY A O 1
ATOM 3800 N N . GLY A 1 506 ? 87.109 4.619 -38.923 1.00 91.88 506 GLY A N 1
ATOM 3801 C CA . GLY A 1 506 ? 86.054 4.198 -38.012 1.00 91.88 506 GLY A CA 1
ATOM 3802 C C . GLY A 1 506 ? 85.645 5.256 -36.993 1.00 91.88 506 GLY A C 1
ATOM 3803 O O . GLY A 1 506 ? 85.781 6.463 -37.206 1.00 91.88 506 GLY A O 1
ATOM 3804 N N . LEU A 1 507 ? 85.132 4.790 -35.853 1.00 93.00 507 LEU A N 1
ATOM 3805 C CA . LEU A 1 507 ? 84.635 5.665 -34.789 1.00 93.00 507 LEU A CA 1
ATOM 3806 C C . LEU A 1 507 ? 85.715 6.621 -34.259 1.00 93.00 507 LEU A C 1
ATOM 3808 O O . LEU A 1 507 ? 85.418 7.779 -33.976 1.00 93.00 507 LEU A O 1
ATOM 3812 N N . SER A 1 508 ? 86.957 6.160 -34.128 1.00 92.25 508 SER A N 1
ATOM 3813 C CA . SER A 1 508 ? 88.036 6.964 -33.543 1.00 92.25 508 SER A CA 1
ATOM 3814 C C . SER A 1 508 ? 88.426 8.148 -34.435 1.00 92.25 508 SER A C 1
ATOM 3816 O O . SER A 1 508 ? 88.513 9.274 -33.944 1.00 92.25 508 SER A O 1
ATOM 3818 N N . GLU A 1 509 ? 88.564 7.926 -35.746 1.00 93.44 509 GLU A N 1
ATOM 3819 C CA . GLU A 1 509 ? 88.822 8.999 -36.716 1.00 93.44 509 GLU A CA 1
ATOM 3820 C C . GLU A 1 509 ? 87.628 9.960 -36.824 1.00 93.44 509 GLU A C 1
ATOM 3822 O O . GLU A 1 509 ? 87.806 11.178 -36.808 1.00 93.44 509 GLU A O 1
ATOM 3827 N N . CYS A 1 510 ? 86.400 9.430 -36.839 1.00 92.81 510 CYS A N 1
ATOM 3828 C CA . CYS A 1 510 ? 85.179 10.237 -36.852 1.00 92.81 510 CYS A CA 1
ATOM 3829 C C . CYS A 1 510 ? 85.102 11.186 -35.643 1.00 92.81 510 CYS A C 1
ATOM 3831 O O . CYS A 1 510 ? 84.828 12.378 -35.795 1.00 92.81 510 CYS A O 1
ATOM 3833 N N . ARG A 1 511 ? 85.406 10.684 -34.437 1.00 93.00 511 ARG A N 1
ATOM 3834 C CA . ARG A 1 511 ? 85.455 11.490 -33.206 1.00 93.00 511 ARG A CA 1
ATOM 3835 C C . ARG A 1 511 ? 86.516 12.580 -33.285 1.00 93.00 511 ARG A C 1
ATOM 3837 O O . ARG A 1 511 ? 86.230 13.725 -32.945 1.00 93.00 511 ARG A O 1
ATOM 3844 N N . GLN A 1 512 ? 87.715 12.245 -33.755 1.00 91.88 512 GLN A N 1
ATOM 3845 C CA . GLN A 1 512 ? 88.780 13.228 -33.928 1.00 91.88 512 GLN A CA 1
ATOM 3846 C C . GLN A 1 512 ? 88.344 14.337 -34.893 1.00 91.88 512 GLN A C 1
ATOM 3848 O O . GLN A 1 512 ? 88.440 15.520 -34.560 1.00 91.88 512 GLN A O 1
ATOM 3853 N N . ARG A 1 513 ? 87.777 13.967 -36.048 1.00 92.31 513 ARG A N 1
ATOM 3854 C CA . ARG A 1 513 ? 87.304 14.940 -37.034 1.00 92.31 513 ARG A CA 1
ATOM 3855 C C . ARG A 1 513 ? 86.180 15.817 -36.491 1.00 92.31 513 ARG A C 1
ATOM 3857 O O . ARG A 1 513 ? 86.159 17.010 -36.784 1.00 92.31 513 ARG A O 1
ATOM 3864 N N . LEU A 1 514 ? 85.280 15.256 -35.682 1.00 89.06 514 LEU A N 1
ATOM 3865 C CA . LEU A 1 514 ? 84.193 15.998 -35.045 1.00 89.06 514 LEU A CA 1
ATOM 3866 C C . LEU A 1 514 ? 84.718 17.108 -34.118 1.00 89.06 514 LEU A C 1
ATOM 3868 O O . LEU A 1 514 ? 84.155 18.203 -34.080 1.00 89.06 514 LEU A O 1
ATOM 3872 N N . VAL A 1 515 ? 85.819 16.855 -33.406 1.00 88.81 515 VAL A N 1
ATOM 3873 C CA . VAL A 1 515 ? 86.493 17.869 -32.580 1.00 88.81 515 VAL A CA 1
ATOM 3874 C C . VAL A 1 515 ? 87.171 18.918 -33.458 1.00 88.81 515 VAL A C 1
ATOM 3876 O O . VAL A 1 515 ? 86.930 20.111 -33.285 1.00 88.81 515 VAL A O 1
ATOM 3879 N N . GLU A 1 516 ? 87.972 18.486 -34.434 1.00 87.50 516 GLU A N 1
ATOM 3880 C CA . GLU A 1 516 ? 88.708 19.379 -35.340 1.00 87.50 516 GLU A CA 1
ATOM 3881 C C . GLU A 1 516 ? 87.788 20.312 -36.129 1.00 87.50 516 GLU A C 1
ATOM 3883 O O . GLU A 1 516 ? 88.136 21.457 -36.411 1.00 87.50 516 GLU A O 1
ATOM 3888 N N . CYS A 1 517 ? 86.596 19.833 -36.485 1.00 81.88 517 CYS A N 1
ATOM 3889 C CA . CYS A 1 517 ? 85.623 20.607 -37.234 1.00 81.88 517 CYS A CA 1
ATOM 3890 C C . CYS A 1 517 ? 84.758 21.515 -36.344 1.00 81.88 517 CYS A C 1
ATOM 3892 O O . CYS A 1 517 ? 83.774 22.065 -36.841 1.00 81.88 517 CYS A O 1
ATOM 3894 N N . GLY A 1 518 ? 85.072 21.660 -35.054 1.00 81.25 518 GLY A N 1
ATOM 3895 C CA . GLY A 1 518 ? 84.353 22.542 -34.136 1.00 81.25 518 GLY A CA 1
ATOM 3896 C C . GLY A 1 518 ? 82.981 22.019 -33.703 1.00 81.25 518 GLY A C 1
ATOM 3897 O O . GLY A 1 518 ? 82.073 22.816 -33.492 1.00 81.25 518 GLY A O 1
ATOM 3898 N N . GLY A 1 519 ? 82.795 20.703 -33.556 1.00 78.06 519 GLY A N 1
ATOM 3899 C CA . GLY A 1 519 ? 81.521 20.107 -33.115 1.00 78.06 519 GLY A CA 1
ATOM 3900 C C . GLY A 1 519 ? 81.019 20.587 -31.741 1.00 78.06 519 GLY A C 1
ATOM 3901 O O . GLY A 1 519 ? 79.848 20.405 -31.426 1.00 78.06 519 GLY A O 1
ATOM 3902 N N . ALA A 1 520 ? 81.874 21.244 -30.947 1.00 77.88 520 ALA A N 1
ATOM 3903 C CA . ALA A 1 520 ? 81.500 21.909 -29.697 1.00 77.88 520 ALA A CA 1
ATOM 3904 C C . ALA A 1 520 ? 80.753 23.248 -29.903 1.00 77.88 520 ALA A C 1
ATOM 3906 O O . ALA A 1 520 ? 80.009 23.672 -29.025 1.00 77.88 520 ALA A O 1
ATOM 3907 N N . THR A 1 521 ? 80.930 23.910 -31.053 1.00 79.25 521 THR A N 1
ATOM 3908 C CA . THR A 1 521 ? 80.434 25.277 -31.311 1.00 79.25 521 THR A CA 1
ATOM 3909 C C . THR A 1 521 ? 79.460 25.371 -32.488 1.00 79.25 521 THR A C 1
ATOM 3911 O O . THR A 1 521 ? 78.831 26.414 -32.686 1.00 79.25 521 THR A O 1
ATOM 3914 N N . ARG A 1 522 ? 79.269 24.285 -33.251 1.00 84.69 522 ARG A N 1
ATOM 3915 C CA . ARG A 1 522 ? 78.231 24.170 -34.292 1.00 84.69 522 ARG A CA 1
ATOM 3916 C C . ARG A 1 522 ? 77.550 22.803 -34.292 1.00 84.69 522 ARG A C 1
ATOM 3918 O O . ARG A 1 522 ? 78.131 21.818 -33.850 1.00 84.69 522 ARG A O 1
ATOM 3925 N N . VAL A 1 523 ? 76.335 22.749 -34.843 1.00 85.69 523 VAL A N 1
ATOM 3926 C CA . VAL A 1 523 ? 75.613 21.485 -35.055 1.00 85.69 523 VAL A CA 1
ATOM 3927 C C . VAL A 1 523 ? 76.265 20.711 -36.199 1.00 85.69 523 VAL A C 1
ATOM 3929 O O . VAL A 1 523 ? 76.462 21.259 -37.284 1.00 85.69 523 VAL A O 1
ATOM 3932 N N . VAL A 1 524 ? 76.579 19.442 -35.958 1.00 88.12 524 VAL A N 1
ATOM 3933 C CA . VAL A 1 524 ? 77.166 18.527 -36.945 1.00 88.12 524 VAL A CA 1
ATOM 3934 C C . VAL A 1 524 ? 76.385 17.220 -36.934 1.00 88.12 524 VAL A C 1
ATOM 3936 O O . VAL A 1 524 ? 76.024 16.714 -35.875 1.00 88.12 524 VAL A O 1
ATOM 3939 N N . TYR A 1 525 ? 76.148 16.647 -38.107 1.00 89.62 525 TYR A N 1
ATOM 3940 C CA . TYR A 1 525 ? 75.506 15.348 -38.261 1.00 89.62 525 TYR A CA 1
ATOM 3941 C C . TYR A 1 525 ? 76.510 14.337 -38.791 1.00 89.62 525 TYR A C 1
ATOM 3943 O O . TYR A 1 525 ? 77.361 14.663 -39.612 1.00 89.62 525 TYR A O 1
ATOM 3951 N N . GLY A 1 526 ? 76.411 13.101 -38.328 1.00 89.44 526 GLY A N 1
ATOM 3952 C CA . GLY A 1 526 ? 77.320 12.028 -38.677 1.00 89.44 526 GLY A CA 1
ATOM 3953 C C . GLY A 1 526 ? 76.588 10.760 -39.070 1.00 89.44 526 GLY A C 1
ATOM 3954 O O . GLY A 1 526 ? 75.548 10.418 -38.506 1.00 89.44 526 GLY A O 1
ATOM 3955 N N . GLY A 1 527 ? 77.165 10.048 -40.027 1.00 92.06 527 GLY A N 1
ATOM 3956 C CA . GLY A 1 527 ? 76.800 8.682 -40.363 1.00 92.06 527 GLY A CA 1
ATOM 3957 C C . GLY A 1 527 ? 77.987 7.770 -40.090 1.00 92.06 527 GLY A C 1
ATOM 3958 O O . GLY A 1 527 ? 79.084 8.049 -40.562 1.00 92.06 527 GLY A O 1
ATOM 3959 N N . LEU A 1 528 ? 77.782 6.686 -39.345 1.00 93.06 528 LEU A N 1
ATOM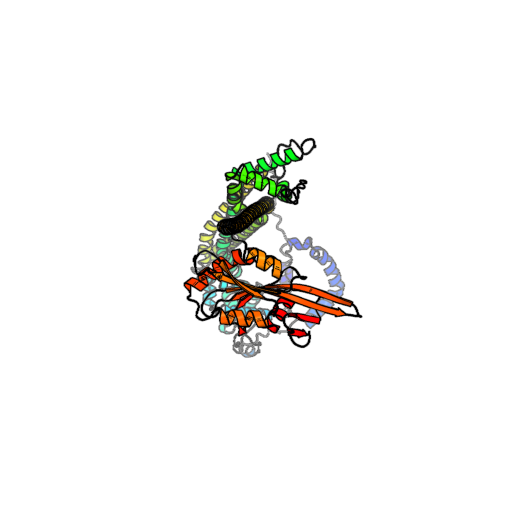 3960 C CA . LEU A 1 528 ? 78.824 5.711 -39.018 1.00 93.06 528 LEU A CA 1
ATOM 3961 C C . LEU A 1 528 ? 78.356 4.299 -39.372 1.00 93.06 528 LEU A C 1
ATOM 3963 O O . LEU A 1 528 ? 77.282 3.872 -38.949 1.00 93.06 528 LEU A O 1
ATOM 3967 N N . ARG A 1 529 ? 79.183 3.563 -40.111 1.00 93.94 529 ARG A N 1
ATOM 3968 C CA . ARG A 1 529 ? 79.075 2.123 -40.317 1.00 93.94 529 ARG A CA 1
ATOM 3969 C C . ARG A 1 529 ? 80.008 1.408 -39.348 1.00 93.94 529 ARG A C 1
ATOM 3971 O O . ARG A 1 529 ? 81.209 1.646 -39.340 1.00 93.94 529 ARG A O 1
ATOM 3978 N N . LEU A 1 530 ? 79.455 0.455 -38.615 1.00 92.75 530 LEU A N 1
ATOM 3979 C CA . LEU A 1 530 ? 80.203 -0.547 -37.863 1.00 92.75 530 LEU A CA 1
ATOM 3980 C C . LEU A 1 530 ? 79.673 -1.945 -38.202 1.00 92.75 530 LEU A C 1
ATOM 3982 O O . LEU A 1 530 ? 78.623 -2.079 -38.835 1.00 92.75 530 LEU A O 1
ATOM 3986 N N . VAL A 1 531 ? 80.372 -2.995 -37.793 1.00 92.12 531 VAL A N 1
ATOM 3987 C CA . VAL A 1 531 ? 80.000 -4.379 -38.104 1.00 92.12 531 VAL A CA 1
ATOM 3988 C C . VAL A 1 531 ? 79.724 -5.139 -36.816 1.00 92.12 531 VAL A C 1
ATOM 3990 O O . VAL A 1 531 ? 80.569 -5.237 -35.935 1.00 92.12 531 VAL A O 1
ATOM 3993 N N . ALA A 1 532 ? 78.525 -5.703 -36.703 1.00 90.50 532 ALA A N 1
ATOM 3994 C CA . ALA A 1 532 ? 78.214 -6.670 -35.662 1.00 90.50 532 ALA A CA 1
ATOM 3995 C C . ALA A 1 532 ? 78.777 -8.038 -36.073 1.00 90.50 532 ALA A C 1
ATOM 3997 O O . ALA A 1 532 ? 78.344 -8.597 -37.084 1.00 90.50 532 ALA A O 1
ATOM 3998 N N . VAL A 1 533 ? 79.720 -8.560 -35.293 1.00 89.06 533 VAL A N 1
ATOM 3999 C CA . VAL A 1 533 ? 80.435 -9.815 -35.547 1.00 89.06 533 VAL A CA 1
ATOM 4000 C C . VAL A 1 533 ? 79.917 -10.899 -34.608 1.00 89.06 533 VAL A C 1
ATOM 4002 O O . VAL A 1 533 ? 79.756 -10.697 -33.405 1.00 89.06 533 VAL A O 1
ATOM 4005 N N . ASP A 1 534 ? 79.639 -12.071 -35.161 1.00 87.62 534 ASP A N 1
ATOM 4006 C CA . ASP A 1 534 ? 79.062 -13.200 -34.441 1.00 87.62 534 ASP A CA 1
ATOM 4007 C C . ASP A 1 534 ? 79.743 -14.482 -34.906 1.00 87.62 534 ASP A C 1
ATOM 4009 O O . ASP A 1 534 ? 79.581 -14.896 -36.056 1.00 87.62 534 ASP A O 1
ATOM 4013 N N . THR A 1 535 ? 80.559 -15.069 -34.033 1.00 82.19 535 THR A N 1
ATOM 4014 C CA . THR A 1 535 ? 81.363 -16.248 -34.365 1.00 82.19 535 THR A CA 1
ATOM 4015 C C . THR A 1 535 ? 80.943 -17.393 -33.462 1.00 82.19 535 THR A C 1
ATOM 4017 O O . THR A 1 535 ? 81.312 -17.445 -32.292 1.00 82.19 535 THR A O 1
ATOM 4020 N N . ARG A 1 536 ? 80.167 -18.338 -34.000 1.00 81.38 536 ARG A N 1
ATOM 4021 C CA . ARG A 1 536 ? 79.658 -19.492 -33.243 1.00 81.38 536 ARG A CA 1
ATOM 4022 C C . ARG A 1 536 ? 79.880 -20.772 -34.030 1.00 81.38 536 ARG A C 1
ATOM 4024 O O . ARG A 1 536 ? 79.565 -20.843 -35.213 1.00 81.38 536 ARG A O 1
ATOM 4031 N N . ARG A 1 537 ? 80.401 -21.808 -33.360 1.00 75.44 537 ARG A N 1
ATOM 4032 C CA . ARG A 1 537 ? 80.606 -23.156 -33.935 1.00 75.44 537 ARG A CA 1
ATOM 4033 C C . ARG A 1 537 ? 81.359 -23.146 -35.283 1.00 75.44 537 ARG A C 1
ATOM 4035 O O . ARG A 1 537 ? 81.027 -23.913 -36.178 1.00 75.44 537 ARG A O 1
ATOM 4042 N N . GLY A 1 538 ? 82.352 -22.264 -35.423 1.00 75.00 538 GLY A N 1
ATOM 4043 C CA . GLY A 1 538 ? 83.194 -22.159 -36.623 1.00 75.00 538 GLY A CA 1
ATOM 4044 C C . GLY A 1 538 ? 82.613 -21.337 -37.782 1.00 75.00 538 GLY A C 1
ATOM 4045 O O . GLY A 1 538 ? 83.276 -21.221 -38.807 1.00 75.00 538 GLY A O 1
ATOM 4046 N N . ILE A 1 539 ? 81.421 -20.743 -37.640 1.00 78.56 539 ILE A N 1
ATOM 4047 C CA . ILE A 1 539 ? 80.814 -19.853 -38.644 1.00 78.56 539 ILE A CA 1
ATOM 4048 C C . ILE A 1 539 ? 80.879 -18.409 -38.135 1.00 78.56 539 ILE A C 1
ATOM 4050 O O . ILE A 1 539 ? 80.432 -18.132 -37.021 1.00 78.56 539 ILE A O 1
ATOM 4054 N N . ARG A 1 540 ? 81.412 -17.498 -38.959 1.00 86.75 540 ARG A N 1
ATOM 4055 C CA . ARG A 1 540 ? 81.500 -16.054 -38.693 1.00 86.75 540 ARG A CA 1
ATOM 4056 C C . ARG A 1 540 ? 80.457 -15.311 -39.526 1.00 86.75 540 ARG A C 1
ATOM 4058 O O . ARG A 1 540 ? 80.488 -15.372 -40.750 1.00 86.75 540 ARG A O 1
ATOM 4065 N N . SER A 1 541 ? 79.528 -14.630 -38.861 1.00 85.31 541 SER A N 1
ATOM 4066 C CA . SER A 1 541 ? 78.524 -13.759 -39.476 1.00 85.31 541 SER A CA 1
ATOM 4067 C C . SER A 1 541 ? 78.861 -12.303 -39.173 1.00 85.31 541 SER A C 1
ATOM 4069 O O . SER A 1 541 ? 78.996 -11.922 -38.012 1.00 85.31 541 SER A O 1
ATOM 4071 N N . GLU A 1 542 ? 78.971 -11.493 -40.222 1.00 88.62 542 GLU A N 1
ATOM 4072 C CA . GLU A 1 542 ? 79.197 -10.052 -40.145 1.00 88.62 542 GLU A CA 1
ATOM 4073 C C . GLU A 1 542 ? 77.960 -9.314 -40.643 1.00 88.62 542 GLU A C 1
ATOM 4075 O O . GLU A 1 542 ? 77.436 -9.601 -41.720 1.00 88.62 542 GLU A O 1
ATOM 4080 N N . ARG A 1 543 ? 77.450 -8.382 -39.837 1.00 89.56 543 ARG A N 1
ATOM 4081 C CA . ARG A 1 543 ? 76.227 -7.637 -40.149 1.00 89.56 543 ARG A CA 1
ATOM 4082 C C . ARG A 1 543 ? 76.484 -6.138 -40.007 1.00 89.56 543 ARG A C 1
ATOM 4084 O O . ARG A 1 543 ? 76.630 -5.681 -38.870 1.00 89.56 543 ARG A O 1
ATOM 4091 N N . PRO A 1 544 ? 76.501 -5.364 -41.108 1.00 90.44 544 PRO A N 1
ATOM 4092 C CA . PRO A 1 544 ? 76.644 -3.916 -41.044 1.00 90.44 544 PRO A CA 1
ATOM 4093 C C . PRO A 1 544 ? 75.538 -3.273 -40.203 1.00 90.44 544 PRO A C 1
ATOM 4095 O O . PRO A 1 544 ? 74.357 -3.620 -40.307 1.00 90.44 544 PRO A O 1
ATOM 4098 N N . LYS A 1 545 ? 75.932 -2.326 -39.359 1.00 91.31 545 LYS A N 1
ATOM 4099 C CA . LYS A 1 545 ? 75.063 -1.478 -38.551 1.00 91.31 545 LYS A CA 1
ATOM 4100 C C . LYS A 1 545 ? 75.413 -0.030 -38.830 1.00 91.31 545 LYS A C 1
ATOM 4102 O O . LYS A 1 545 ? 76.579 0.342 -38.888 1.00 91.31 545 LYS A O 1
ATOM 4107 N N . PHE A 1 546 ? 74.372 0.767 -39.003 1.00 92.88 546 PHE A N 1
ATOM 4108 C CA . PHE A 1 546 ? 74.477 2.167 -39.387 1.00 92.88 546 PHE A CA 1
ATOM 4109 C C . PHE A 1 546 ? 73.954 3.030 -38.251 1.00 92.88 546 PHE A C 1
ATOM 4111 O O . PHE A 1 546 ? 72.861 2.783 -37.743 1.00 92.88 546 PHE A O 1
ATOM 4118 N N . VAL A 1 547 ? 74.723 4.025 -37.847 1.00 92.38 547 VAL A N 1
ATOM 4119 C CA . VAL A 1 547 ? 74.420 4.900 -36.719 1.00 92.38 547 VAL A CA 1
ATOM 4120 C C . VAL A 1 547 ? 74.335 6.321 -37.235 1.00 92.38 547 VAL A C 1
ATOM 4122 O O . VAL A 1 547 ? 75.250 6.796 -37.903 1.00 92.38 547 VAL A O 1
ATOM 4125 N N . PHE A 1 548 ? 73.227 6.982 -36.922 1.00 93.00 548 PHE A N 1
ATOM 4126 C CA . PHE A 1 548 ? 73.087 8.417 -37.108 1.00 93.00 548 PHE A CA 1
ATOM 4127 C C . PHE A 1 548 ? 73.547 9.128 -35.842 1.00 93.00 548 PHE A C 1
ATOM 4129 O O . PHE A 1 548 ? 73.154 8.740 -34.742 1.00 93.00 548 PHE A O 1
ATOM 4136 N N . VAL A 1 549 ? 74.335 10.182 -35.981 1.00 91.06 549 VAL A N 1
ATOM 4137 C CA . VAL A 1 549 ? 74.791 11.016 -34.871 1.00 91.06 549 VAL A CA 1
ATOM 4138 C C . VAL A 1 549 ? 74.404 12.454 -35.166 1.00 91.06 549 VAL A C 1
ATOM 4140 O O . VAL A 1 549 ? 74.603 12.934 -36.273 1.00 91.06 549 VAL A O 1
ATOM 4143 N N . MET A 1 550 ? 73.870 13.152 -34.177 1.00 90.75 550 MET A N 1
ATOM 4144 C CA . MET A 1 550 ? 73.709 14.596 -34.187 1.00 90.75 550 MET A CA 1
ATOM 4145 C C . MET A 1 550 ? 74.485 15.148 -32.998 1.00 90.75 550 MET A C 1
ATOM 4147 O O . MET A 1 550 ? 74.113 14.927 -31.849 1.00 90.75 550 MET A O 1
ATOM 4151 N N . ALA A 1 551 ? 75.580 15.839 -33.277 1.00 88.19 551 ALA A N 1
ATOM 4152 C CA . ALA A 1 551 ? 76.368 16.533 -32.279 1.00 88.19 551 ALA A CA 1
ATOM 4153 C C . ALA A 1 551 ? 75.870 17.974 -32.155 1.00 88.19 551 ALA A C 1
ATOM 4155 O O . ALA A 1 551 ? 75.884 18.729 -33.129 1.00 88.19 551 ALA A O 1
ATOM 4156 N N . THR A 1 552 ? 75.424 18.340 -30.958 1.00 86.31 552 THR A N 1
ATOM 4157 C CA . THR A 1 552 ? 75.026 19.703 -30.597 1.00 86.31 552 THR A CA 1
ATOM 4158 C C . THR A 1 552 ? 75.902 20.136 -29.439 1.00 86.31 552 THR A C 1
ATOM 4160 O O . THR A 1 552 ? 75.530 19.966 -28.286 1.00 86.31 552 THR A O 1
ATOM 4163 N N . GLY A 1 553 ? 77.095 20.628 -29.759 1.00 78.44 553 GLY A N 1
ATOM 4164 C CA . GLY A 1 553 ? 78.075 21.037 -28.764 1.00 78.44 553 GLY A CA 1
ATOM 4165 C C . GLY A 1 553 ? 77.523 21.950 -27.665 1.00 78.44 553 GLY A C 1
ATOM 4166 O O . GLY A 1 553 ? 76.649 22.779 -27.924 1.00 78.44 553 GLY A O 1
ATOM 4167 N N . ALA A 1 554 ? 78.070 21.838 -26.454 1.00 77.69 554 ALA A N 1
ATOM 4168 C CA . ALA A 1 554 ? 77.650 22.638 -25.298 1.00 77.69 554 ALA A CA 1
ATOM 4169 C C . ALA A 1 554 ? 77.709 24.165 -25.530 1.00 77.69 554 ALA A C 1
ATOM 4171 O O . ALA A 1 554 ? 76.930 24.910 -24.935 1.00 77.69 554 ALA A O 1
ATOM 4172 N N . ASP A 1 555 ? 78.584 24.628 -26.429 1.00 79.69 555 ASP A N 1
ATOM 4173 C CA . ASP A 1 555 ? 78.769 26.047 -26.751 1.00 79.69 555 ASP A CA 1
ATOM 4174 C C . ASP A 1 555 ? 77.989 26.490 -28.007 1.00 79.69 555 ASP A C 1
ATOM 4176 O O . ASP A 1 555 ? 78.155 27.612 -28.496 1.00 79.69 555 ASP A O 1
ATOM 4180 N N . VAL A 1 556 ? 77.118 25.633 -28.555 1.00 81.56 556 VAL A N 1
ATOM 4181 C CA . VAL A 1 556 ? 76.252 25.977 -29.692 1.00 81.56 556 VAL A CA 1
ATOM 4182 C C . VAL A 1 556 ? 75.164 26.964 -29.241 1.00 81.56 556 VAL A C 1
ATOM 4184 O O . VAL A 1 556 ? 74.386 26.661 -28.333 1.00 81.56 556 VAL A O 1
ATOM 4187 N N . PRO A 1 557 ? 74.997 28.126 -29.904 1.00 80.44 557 PRO A N 1
ATOM 4188 C CA . PRO A 1 557 ? 73.925 29.058 -29.567 1.00 80.44 557 PRO A CA 1
ATOM 4189 C C . PRO A 1 557 ? 72.540 28.400 -29.658 1.00 80.44 557 PRO A C 1
ATOM 4191 O O . PRO A 1 557 ? 72.227 27.753 -30.657 1.00 80.44 557 PRO A O 1
ATOM 4194 N N . ILE A 1 558 ? 71.661 28.654 -28.680 1.00 75.50 558 ILE A N 1
ATOM 4195 C CA . ILE A 1 558 ? 70.315 28.040 -28.573 1.00 75.50 558 ILE A CA 1
ATOM 4196 C C . ILE A 1 558 ? 69.523 28.118 -29.887 1.00 75.50 558 ILE A C 1
ATOM 4198 O O . ILE A 1 558 ? 68.829 27.173 -30.260 1.00 75.50 558 ILE A O 1
ATOM 4202 N N . ARG A 1 559 ? 69.645 29.227 -30.630 1.00 73.00 559 ARG A N 1
ATOM 4203 C CA . ARG A 1 559 ? 68.988 29.388 -31.939 1.00 73.00 559 ARG A CA 1
ATOM 4204 C C . ARG A 1 559 ? 69.511 28.404 -32.992 1.00 73.00 559 ARG A C 1
ATOM 4206 O O . ARG A 1 559 ? 68.707 27.864 -33.744 1.00 73.00 559 ARG A O 1
ATOM 4213 N N . ALA A 1 560 ? 70.818 28.155 -33.035 1.00 72.44 560 ALA A N 1
ATOM 4214 C CA . ALA A 1 560 ? 71.429 27.194 -33.950 1.00 72.44 560 ALA A CA 1
ATOM 4215 C C . ALA A 1 560 ? 71.118 25.744 -33.539 1.00 72.44 560 ALA A C 1
ATOM 4217 O O . ALA A 1 560 ? 70.769 24.938 -34.396 1.00 72.44 560 ALA A O 1
ATOM 4218 N N . ALA A 1 561 ? 71.132 25.440 -32.236 1.00 74.69 561 ALA A N 1
ATOM 4219 C CA . ALA A 1 561 ? 70.733 24.133 -31.707 1.00 74.69 561 ALA A CA 1
ATOM 4220 C C . ALA A 1 561 ? 69.262 23.803 -32.033 1.00 74.69 561 ALA A C 1
ATOM 4222 O O . ALA A 1 561 ? 68.954 22.730 -32.550 1.00 74.69 561 ALA A O 1
ATOM 4223 N N . THR A 1 562 ? 68.357 24.767 -31.817 1.00 72.62 562 THR A N 1
ATOM 4224 C CA . THR A 1 562 ? 66.921 24.619 -32.124 1.00 72.62 562 THR A CA 1
ATOM 4225 C C . THR A 1 562 ? 66.696 24.387 -33.616 1.00 72.62 562 THR A C 1
ATOM 4227 O O . THR A 1 562 ? 65.913 23.524 -34.004 1.00 72.62 562 THR A O 1
ATOM 4230 N N . ARG A 1 563 ? 67.404 25.143 -34.463 1.00 73.75 563 ARG A N 1
ATOM 4231 C CA . ARG A 1 563 ? 67.355 24.966 -35.914 1.00 73.75 563 ARG A CA 1
ATOM 4232 C C . ARG A 1 563 ? 67.839 23.573 -36.325 1.00 73.75 563 ARG A C 1
ATOM 4234 O O . ARG A 1 563 ? 67.152 22.906 -37.090 1.00 73.75 563 ARG A O 1
ATOM 4241 N N . GLY A 1 564 ? 68.947 23.105 -35.754 1.00 72.12 564 GLY A N 1
ATOM 4242 C CA . GLY A 1 564 ? 69.462 21.766 -36.023 1.00 72.12 564 GLY A CA 1
ATOM 4243 C C . GLY A 1 564 ? 68.483 20.648 -35.642 1.00 72.12 564 GLY A C 1
ATOM 4244 O O . GLY A 1 564 ? 68.294 19.696 -36.392 1.00 72.12 564 GLY A O 1
ATOM 4245 N N . MET A 1 565 ? 67.761 20.786 -34.525 1.00 73.94 565 MET A N 1
ATOM 4246 C CA . MET A 1 565 ? 66.731 19.808 -34.136 1.00 73.94 565 MET A CA 1
ATOM 4247 C C . MET A 1 565 ? 65.564 19.744 -35.129 1.00 73.94 565 MET A C 1
ATOM 4249 O O . MET A 1 565 ? 65.006 18.669 -35.350 1.00 73.94 565 MET A O 1
ATOM 4253 N N . LEU A 1 566 ? 65.204 20.873 -35.746 1.00 70.56 566 LEU A N 1
ATOM 4254 C CA . LEU A 1 566 ? 64.176 20.920 -36.790 1.00 70.56 566 LEU A CA 1
ATOM 4255 C C . LEU A 1 566 ? 64.665 20.286 -38.102 1.00 70.56 566 LEU A C 1
ATOM 4257 O O . LEU A 1 566 ? 63.887 19.632 -38.793 1.00 70.56 566 LEU A O 1
ATOM 4261 N N . GLU A 1 567 ? 65.951 20.436 -38.423 1.00 71.00 567 GLU A N 1
ATOM 4262 C CA . GLU A 1 567 ? 66.576 19.897 -39.641 1.00 71.00 567 GLU A CA 1
ATOM 4263 C C . GLU A 1 567 ? 66.965 18.412 -39.516 1.00 71.00 567 GLU A C 1
ATOM 4265 O O . GLU A 1 567 ? 67.104 17.722 -40.530 1.00 71.00 567 GLU A O 1
ATOM 4270 N N . ARG A 1 568 ? 67.061 17.882 -38.286 1.00 79.19 568 ARG A N 1
ATOM 4271 C CA . ARG A 1 568 ? 67.411 16.483 -37.982 1.00 79.19 568 ARG A CA 1
ATOM 4272 C C . ARG A 1 568 ? 66.633 15.474 -38.826 1.00 79.19 568 ARG A C 1
ATOM 4274 O O . ARG A 1 568 ? 67.221 14.510 -39.308 1.00 79.19 568 ARG A O 1
ATOM 4281 N N . GLY A 1 569 ? 65.323 15.674 -38.982 1.00 68.19 569 GLY A N 1
ATOM 4282 C CA . GLY A 1 569 ? 64.457 14.758 -39.731 1.00 68.19 569 GLY A CA 1
ATOM 4283 C C . GLY A 1 569 ? 64.848 14.657 -41.205 1.00 68.19 569 GLY A C 1
ATOM 4284 O O . GLY A 1 569 ? 65.049 13.555 -41.708 1.00 68.19 569 GLY A O 1
ATOM 4285 N N . ALA A 1 570 ? 65.046 15.801 -41.863 1.00 69.38 570 ALA A N 1
ATOM 4286 C CA . ALA A 1 570 ? 65.442 15.858 -43.268 1.00 69.38 570 ALA A CA 1
ATOM 4287 C C . ALA A 1 570 ? 66.850 15.281 -43.489 1.00 69.38 570 ALA A C 1
ATOM 4289 O O . ALA A 1 570 ? 67.093 14.566 -44.455 1.00 69.38 570 ALA A O 1
ATOM 4290 N N . ILE A 1 571 ? 67.783 15.525 -42.564 1.00 73.56 571 ILE A N 1
ATOM 4291 C CA . ILE A 1 571 ? 69.160 15.026 -42.688 1.00 73.56 571 ILE A CA 1
ATOM 4292 C C . ILE A 1 571 ? 69.237 13.523 -42.393 1.00 73.56 571 ILE A C 1
ATOM 4294 O O . ILE A 1 571 ? 69.977 12.809 -43.065 1.00 73.56 571 ILE A O 1
ATOM 4298 N N . ALA A 1 572 ? 68.437 13.004 -41.459 1.00 74.69 572 ALA A N 1
ATOM 4299 C CA . ALA A 1 572 ? 68.293 11.561 -41.259 1.00 74.69 572 ALA A CA 1
ATOM 4300 C C . ALA A 1 572 ? 67.638 10.865 -42.471 1.00 74.69 572 ALA A C 1
ATOM 4302 O O . ALA A 1 572 ? 67.958 9.713 -42.759 1.00 74.69 572 ALA A O 1
ATOM 4303 N N . GLU A 1 573 ? 66.764 11.559 -43.209 1.00 68.81 573 GLU A N 1
ATOM 4304 C CA . GLU A 1 573 ? 66.222 11.091 -44.494 1.00 68.81 573 GLU A CA 1
ATOM 4305 C C . GLU A 1 573 ? 67.232 11.142 -45.646 1.00 68.81 573 GLU A C 1
ATOM 4307 O O . GLU A 1 573 ? 67.061 10.412 -46.617 1.00 68.81 573 GLU A O 1
ATOM 4312 N N . VAL A 1 574 ? 68.289 11.952 -45.563 1.00 70.25 574 VAL A N 1
ATOM 4313 C CA . VAL A 1 574 ? 69.440 11.858 -46.479 1.00 70.25 574 VAL A CA 1
ATOM 4314 C C . VAL A 1 574 ? 70.349 10.705 -46.040 1.00 70.25 574 VAL A C 1
ATOM 4316 O O . VAL A 1 574 ? 70.731 9.856 -46.846 1.00 70.25 574 VAL A O 1
ATOM 4319 N N . LEU A 1 575 ? 70.616 10.599 -44.734 1.00 75.25 575 LEU A N 1
ATOM 4320 C CA . LEU A 1 575 ? 71.382 9.519 -44.107 1.00 75.25 575 LEU A CA 1
ATOM 4321 C C . LEU A 1 575 ? 70.505 8.285 -43.810 1.00 75.25 575 LEU A C 1
ATOM 4323 O O . LEU A 1 575 ? 70.463 7.762 -42.694 1.00 75.25 575 LEU A O 1
ATOM 4327 N N . GLN A 1 576 ? 69.790 7.815 -44.839 1.00 71.19 576 GLN A N 1
ATOM 4328 C CA . GLN A 1 576 ? 68.790 6.745 -44.749 1.00 71.19 576 GLN A CA 1
ATOM 4329 C C . GLN A 1 576 ? 69.331 5.432 -44.175 1.00 71.19 576 GLN A C 1
ATOM 4331 O O . GLN A 1 576 ? 70.500 5.088 -44.356 1.00 71.19 576 GLN A O 1
ATOM 4336 N N . GLN A 1 577 ? 68.416 4.633 -43.614 1.00 76.88 577 GLN A N 1
ATOM 4337 C CA . GLN A 1 577 ? 68.646 3.254 -43.152 1.00 76.88 577 GLN A CA 1
ATOM 4338 C C . GLN A 1 577 ? 69.644 3.134 -41.988 1.00 76.88 577 GLN A C 1
ATOM 4340 O O . GLN A 1 577 ? 70.344 2.130 -41.832 1.00 76.88 577 GLN A O 1
ATOM 4345 N N . THR A 1 578 ? 69.667 4.150 -41.126 1.00 84.62 578 THR A N 1
ATOM 4346 C CA . THR A 1 578 ? 70.319 4.069 -39.819 1.00 84.62 578 THR A CA 1
ATOM 4347 C C . THR A 1 578 ? 69.487 3.208 -38.867 1.00 84.62 578 THR A C 1
ATOM 4349 O O . THR A 1 578 ? 68.259 3.209 -38.886 1.00 84.62 578 THR A O 1
ATOM 4352 N N . HIS A 1 579 ? 70.170 2.398 -38.066 1.00 88.88 579 HIS A N 1
ATOM 4353 C CA . HIS A 1 579 ? 69.568 1.469 -37.115 1.00 88.88 579 HIS A CA 1
ATOM 4354 C C . HIS A 1 579 ? 69.227 2.161 -35.797 1.00 88.88 579 HIS A C 1
ATOM 4356 O O . HIS A 1 579 ? 68.224 1.844 -35.165 1.00 88.88 579 HIS A O 1
ATOM 4362 N N . ILE A 1 580 ? 70.078 3.097 -35.382 1.00 89.00 580 ILE A N 1
ATOM 4363 C CA . ILE A 1 580 ? 69.896 3.904 -34.181 1.00 89.00 580 ILE A CA 1
ATOM 4364 C C . ILE A 1 580 ? 70.374 5.329 -34.428 1.00 89.00 580 ILE A C 1
ATOM 4366 O O . ILE A 1 580 ? 71.195 5.583 -35.312 1.00 89.00 580 ILE A O 1
ATOM 4370 N N . SER A 1 581 ? 69.882 6.246 -33.601 1.00 89.44 581 SER A N 1
ATOM 4371 C CA . SER A 1 581 ? 70.291 7.647 -33.613 1.00 89.44 581 SER A CA 1
ATOM 4372 C C . SER A 1 581 ? 70.840 8.066 -32.255 1.00 89.44 581 SER A C 1
ATOM 4374 O O . SER A 1 581 ? 70.269 7.711 -31.218 1.00 89.44 581 SER A O 1
ATOM 4376 N N . PHE A 1 582 ? 71.909 8.851 -32.261 1.00 86.62 582 PHE A N 1
ATOM 4377 C CA . PHE A 1 582 ? 72.483 9.520 -31.102 1.00 86.62 582 PHE A CA 1
ATOM 4378 C C . PHE A 1 582 ? 72.339 11.024 -31.230 1.00 86.62 582 PHE A C 1
ATOM 4380 O O . PHE A 1 582 ? 72.551 11.580 -32.302 1.00 86.62 582 PHE A O 1
ATOM 4387 N N . GLU A 1 583 ? 72.006 11.654 -30.116 1.00 87.75 583 GLU A N 1
ATOM 4388 C CA . GLU A 1 583 ? 72.198 13.081 -29.908 1.00 87.75 583 GLU A CA 1
ATOM 4389 C C . GLU A 1 583 ? 73.271 13.186 -28.836 1.00 87.75 583 GLU A C 1
ATOM 4391 O O . GLU A 1 583 ? 73.151 12.514 -27.810 1.00 87.75 583 GLU A O 1
ATOM 4396 N N . VAL A 1 584 ? 74.342 13.915 -29.133 1.00 85.69 584 VAL A N 1
ATOM 4397 C CA . VAL A 1 584 ? 75.484 14.066 -28.229 1.00 85.69 584 VAL A CA 1
ATOM 4398 C C . VAL A 1 584 ? 75.789 15.539 -28.020 1.00 85.69 584 VAL A C 1
ATOM 4400 O O . VAL A 1 584 ? 75.817 16.308 -28.984 1.00 85.69 584 VAL A O 1
ATOM 4403 N N . GLU A 1 585 ? 76.026 15.928 -26.772 1.00 81.62 585 GLU A N 1
ATOM 4404 C CA . GLU A 1 585 ? 76.437 17.298 -26.426 1.00 81.62 585 GLU A CA 1
ATOM 4405 C C . GLU A 1 585 ? 77.966 17.458 -26.445 1.00 81.62 585 GLU A C 1
ATOM 4407 O O . GLU A 1 585 ? 78.494 18.556 -26.626 1.00 81.62 585 GLU A O 1
ATOM 4412 N N . GLY A 1 586 ? 78.696 16.343 -26.348 1.00 77.38 586 GLY A N 1
ATOM 4413 C CA . GLY A 1 586 ? 80.152 16.290 -26.439 1.00 77.38 586 GLY A CA 1
ATOM 4414 C C . GLY A 1 586 ? 80.654 14.994 -27.076 1.00 77.38 586 GLY A C 1
ATOM 4415 O O . GLY A 1 586 ? 79.989 13.959 -27.057 1.00 77.38 586 GLY A O 1
ATOM 4416 N N . VAL A 1 587 ? 81.869 15.026 -27.634 1.00 81.00 587 VAL A N 1
ATOM 4417 C CA . VAL A 1 587 ? 82.486 13.861 -28.304 1.00 81.00 587 VAL A CA 1
ATOM 4418 C C . VAL A 1 587 ? 82.759 12.682 -27.354 1.00 81.00 587 VAL A C 1
ATOM 4420 O O . VAL A 1 587 ? 82.965 11.547 -27.795 1.00 81.00 587 VAL A O 1
ATOM 4423 N N . ASP A 1 588 ? 82.766 12.940 -26.048 1.00 82.69 588 ASP A N 1
ATOM 4424 C CA . ASP A 1 588 ? 82.975 11.939 -25.002 1.00 82.69 588 ASP A CA 1
ATOM 4425 C C . ASP A 1 588 ? 81.759 11.031 -24.797 1.00 82.69 588 ASP A C 1
ATOM 4427 O O . ASP A 1 588 ? 81.908 9.916 -24.307 1.00 82.69 588 ASP A O 1
ATOM 4431 N N . GLU A 1 589 ? 80.570 11.450 -25.238 1.00 82.44 589 GLU A N 1
ATOM 4432 C CA . GLU A 1 589 ? 79.348 10.635 -25.184 1.00 82.44 589 GLU A CA 1
ATOM 4433 C C . GLU A 1 589 ? 79.273 9.620 -26.334 1.00 82.44 589 GLU A C 1
ATOM 4435 O O . GLU A 1 589 ? 78.579 8.599 -26.250 1.00 82.44 589 GLU A O 1
ATOM 4440 N N . LEU A 1 590 ? 80.023 9.874 -27.411 1.00 88.56 590 LEU A N 1
ATOM 4441 C CA . LEU A 1 590 ? 80.085 9.027 -28.594 1.00 88.56 590 LEU A CA 1
ATOM 4442 C C . LEU A 1 590 ? 81.197 7.978 -28.447 1.00 88.56 590 LEU A C 1
ATOM 4444 O O . LEU A 1 590 ? 82.265 8.104 -29.042 1.00 88.56 590 LEU A O 1
ATOM 4448 N N . THR A 1 591 ? 80.960 6.935 -27.651 1.00 90.62 591 THR A N 1
ATOM 4449 C CA . THR A 1 591 ? 81.924 5.848 -27.412 1.00 90.62 591 THR A CA 1
ATOM 4450 C C . THR A 1 591 ? 81.452 4.525 -28.006 1.00 90.62 591 THR A C 1
ATOM 4452 O O . THR A 1 591 ? 80.271 4.329 -28.299 1.00 90.62 591 THR A O 1
ATOM 4455 N N . ALA A 1 592 ? 82.383 3.583 -28.180 1.00 90.50 592 ALA A N 1
ATOM 4456 C CA . ALA A 1 592 ? 82.053 2.245 -28.662 1.00 90.50 592 ALA A CA 1
ATOM 4457 C C . ALA A 1 592 ? 81.039 1.556 -27.730 1.00 90.50 592 ALA A C 1
ATOM 4459 O O . ALA A 1 592 ? 80.091 0.927 -28.197 1.00 90.50 592 ALA A O 1
ATOM 4460 N N . GLN A 1 593 ? 81.192 1.740 -26.416 1.00 89.06 593 GLN A N 1
ATOM 4461 C CA . GLN A 1 593 ? 80.323 1.167 -25.391 1.00 89.06 593 GLN A CA 1
ATOM 4462 C C . GLN A 1 593 ? 78.904 1.740 -25.458 1.00 89.06 593 GLN A C 1
ATOM 4464 O O . GLN A 1 593 ? 77.936 0.978 -25.475 1.00 89.06 593 GLN A O 1
ATOM 4469 N N . THR A 1 594 ? 78.753 3.068 -25.550 1.00 89.25 594 THR A N 1
ATOM 4470 C CA . THR A 1 594 ? 77.419 3.691 -25.598 1.00 89.25 594 THR A CA 1
ATOM 4471 C C . THR A 1 594 ? 76.674 3.301 -26.873 1.00 89.25 594 THR A C 1
ATOM 4473 O O . THR A 1 594 ? 75.481 2.982 -26.819 1.00 89.25 594 THR A O 1
ATOM 4476 N N . ILE A 1 595 ? 77.381 3.235 -28.007 1.00 90.69 595 ILE A N 1
ATOM 4477 C CA . ILE A 1 595 ? 76.824 2.789 -29.289 1.00 90.69 595 ILE A CA 1
ATOM 4478 C C . ILE A 1 595 ? 76.409 1.315 -29.238 1.00 90.69 595 ILE A C 1
ATOM 4480 O O . ILE A 1 595 ? 75.274 0.994 -29.605 1.00 90.69 595 ILE A O 1
ATOM 4484 N N . ALA A 1 596 ? 77.280 0.428 -28.750 1.00 89.06 596 ALA A N 1
ATOM 4485 C CA . ALA A 1 596 ? 76.988 -0.999 -28.627 1.00 89.06 596 ALA A CA 1
ATOM 4486 C C . ALA A 1 596 ? 75.769 -1.257 -27.725 1.00 89.06 596 ALA A C 1
ATOM 4488 O O . ALA A 1 596 ? 74.837 -1.952 -28.137 1.00 89.06 596 ALA A O 1
ATOM 4489 N N . ALA A 1 597 ? 75.709 -0.625 -26.548 1.00 87.62 597 ALA A N 1
ATOM 4490 C CA . ALA A 1 597 ? 74.593 -0.768 -25.612 1.00 87.62 597 ALA A CA 1
ATOM 4491 C C . ALA A 1 597 ? 73.243 -0.390 -26.251 1.00 87.62 597 ALA A C 1
ATOM 4493 O O . ALA A 1 597 ? 72.246 -1.108 -26.121 1.00 87.62 597 ALA A O 1
ATOM 4494 N N . LYS A 1 598 ? 73.207 0.708 -27.016 1.00 88.50 598 LYS A N 1
ATOM 4495 C CA . LYS A 1 598 ? 71.984 1.165 -27.693 1.00 88.50 598 LYS A CA 1
ATOM 4496 C C . LYS A 1 598 ? 71.597 0.275 -28.881 1.00 88.50 598 LYS A C 1
ATOM 4498 O O . LYS A 1 598 ? 70.406 0.048 -29.113 1.00 88.50 598 LYS A O 1
ATOM 4503 N N . LEU A 1 599 ? 72.571 -0.277 -29.610 1.00 87.25 599 LEU A N 1
ATOM 4504 C CA . LEU A 1 599 ? 72.319 -1.274 -30.661 1.00 87.25 599 LEU A CA 1
ATOM 4505 C C . LEU A 1 599 ? 71.729 -2.568 -30.094 1.00 87.25 599 LEU A C 1
ATOM 4507 O O . LEU A 1 599 ? 70.856 -3.167 -30.716 1.00 87.25 599 LEU A O 1
ATOM 4511 N N . LEU A 1 600 ? 72.162 -2.988 -28.906 1.00 84.38 600 LEU A N 1
ATOM 4512 C CA . LEU A 1 600 ? 71.630 -4.181 -28.243 1.00 84.38 600 LEU A CA 1
ATOM 4513 C C . LEU A 1 600 ? 70.210 -3.968 -27.728 1.00 84.38 600 LEU A C 1
ATOM 4515 O O . LEU A 1 600 ? 69.389 -4.871 -27.843 1.00 84.38 600 LEU A O 1
ATOM 4519 N N . HIS A 1 601 ? 69.907 -2.781 -27.196 1.00 81.38 601 HIS A N 1
ATOM 4520 C CA . HIS A 1 601 ? 68.561 -2.457 -26.721 1.00 81.38 601 HIS A CA 1
ATOM 4521 C C . HIS A 1 601 ? 67.539 -2.335 -27.863 1.00 81.38 601 HIS A C 1
ATOM 4523 O O . HIS A 1 601 ? 66.363 -2.635 -27.683 1.00 81.38 601 HIS A O 1
ATOM 4529 N N . SER A 1 602 ? 67.986 -1.903 -29.045 1.00 76.56 602 SER A N 1
ATOM 4530 C CA . SER A 1 602 ? 67.152 -1.809 -30.252 1.00 76.56 602 SER A CA 1
ATOM 4531 C C . SER A 1 602 ? 67.092 -3.109 -31.066 1.00 76.56 602 SER A C 1
ATOM 4533 O O . SER A 1 602 ? 66.255 -3.237 -31.960 1.00 76.56 602 SER A O 1
ATOM 4535 N N . GLY A 1 603 ? 67.958 -4.081 -30.767 1.00 62.88 603 GLY A N 1
ATOM 4536 C CA . GLY A 1 603 ? 68.000 -5.392 -31.412 1.00 62.88 603 GLY A CA 1
ATOM 4537 C C . GLY A 1 603 ? 67.018 -6.403 -30.805 1.00 62.88 603 GLY A C 1
ATOM 4538 O O . GLY A 1 603 ? 66.687 -6.350 -29.625 1.00 62.88 603 GLY A O 1
ATOM 4539 N N . GLY A 1 604 ? 66.550 -7.356 -31.619 1.00 60.81 604 GLY A N 1
ATOM 4540 C CA . GLY A 1 604 ? 65.750 -8.500 -31.157 1.00 60.81 604 GLY A CA 1
ATOM 4541 C C . GLY A 1 604 ? 66.576 -9.562 -30.412 1.00 60.81 604 GLY A C 1
ATOM 4542 O O . GLY A 1 604 ? 67.722 -9.339 -30.042 1.00 60.81 604 GLY A O 1
ATOM 4543 N N . ALA A 1 605 ? 66.020 -10.764 -30.231 1.00 55.00 605 ALA A N 1
ATOM 4544 C CA . ALA A 1 605 ? 66.554 -11.813 -29.343 1.00 55.00 605 ALA A CA 1
ATOM 4545 C C . ALA A 1 605 ? 67.988 -12.337 -29.634 1.00 55.00 605 ALA A C 1
ATOM 4547 O O . ALA A 1 605 ? 68.515 -13.114 -28.839 1.00 55.00 605 ALA A O 1
ATOM 4548 N N . HIS A 1 606 ? 68.631 -11.948 -30.741 1.00 64.81 606 HIS A N 1
ATOM 4549 C CA . HIS A 1 606 ? 69.943 -12.455 -31.156 1.00 64.81 606 HIS A CA 1
ATOM 4550 C C . HIS A 1 606 ? 71.046 -11.395 -31.006 1.00 64.81 606 HIS A C 1
ATOM 4552 O O . HIS A 1 606 ? 71.074 -10.418 -31.757 1.00 64.81 606 HIS A O 1
ATOM 4558 N N . LYS A 1 607 ? 71.969 -11.605 -30.058 1.00 79.38 607 LYS A N 1
ATOM 4559 C CA . LYS A 1 607 ? 73.063 -10.673 -29.732 1.00 79.38 607 LYS A CA 1
ATOM 4560 C C . LYS A 1 607 ? 74.388 -11.091 -30.398 1.00 79.38 607 LYS A C 1
ATOM 4562 O O . LYS A 1 607 ? 74.719 -12.276 -30.329 1.00 79.38 607 LYS A O 1
ATOM 4567 N N . PRO A 1 608 ? 75.118 -10.168 -31.056 1.00 84.88 608 PRO A N 1
ATOM 4568 C CA . PRO A 1 608 ? 76.449 -10.441 -31.605 1.00 84.88 608 PRO A CA 1
ATOM 4569 C C . PRO A 1 608 ? 77.491 -10.608 -30.489 1.00 84.88 608 PRO A C 1
ATOM 4571 O O . PRO A 1 608 ? 77.277 -10.129 -29.383 1.00 84.88 608 PRO A O 1
ATOM 4574 N N . ASN A 1 609 ? 78.618 -11.255 -30.793 1.00 86.00 609 ASN A N 1
ATOM 4575 C CA . ASN A 1 609 ? 79.717 -11.463 -29.840 1.00 86.00 609 ASN A CA 1
ATOM 4576 C C . ASN A 1 609 ? 80.726 -10.306 -29.822 1.00 86.00 609 ASN A C 1
ATOM 4578 O O . ASN A 1 609 ? 81.488 -10.168 -28.874 1.00 86.00 609 ASN A O 1
ATOM 4582 N N . ALA A 1 610 ? 80.759 -9.475 -30.863 1.00 89.50 610 ALA A N 1
ATOM 4583 C CA . ALA A 1 610 ? 81.576 -8.270 -30.888 1.00 89.50 610 ALA A CA 1
ATOM 4584 C C . ALA A 1 610 ? 80.984 -7.214 -31.827 1.00 89.50 610 ALA A C 1
ATOM 4586 O O . ALA A 1 610 ? 80.200 -7.523 -32.731 1.00 89.50 610 ALA A O 1
ATOM 4587 N N . PHE A 1 611 ? 81.394 -5.967 -31.633 1.00 92.56 611 PHE A N 1
ATOM 4588 C CA . PHE A 1 611 ? 81.175 -4.872 -32.570 1.00 92.56 611 PHE A CA 1
ATOM 4589 C C . PHE A 1 611 ? 82.525 -4.333 -33.041 1.00 92.56 611 PHE A C 1
ATOM 4591 O O . PHE A 1 611 ? 83.331 -3.881 -32.233 1.00 92.56 611 PHE A O 1
ATOM 4598 N N . ASP A 1 612 ? 82.761 -4.375 -34.348 1.00 92.94 612 ASP A N 1
ATOM 4599 C CA . ASP A 1 612 ? 83.929 -3.780 -34.992 1.00 92.94 612 ASP A CA 1
ATOM 4600 C C . ASP A 1 612 ? 83.567 -2.387 -35.514 1.00 92.94 612 ASP A C 1
ATOM 4602 O O . ASP A 1 612 ? 82.725 -2.241 -36.405 1.00 92.94 612 ASP A O 1
ATOM 4606 N N . PHE A 1 613 ? 84.185 -1.363 -34.931 1.00 92.00 613 PHE A N 1
ATOM 4607 C CA . PHE A 1 613 ? 83.948 0.044 -35.240 1.00 92.00 613 PHE A CA 1
ATOM 4608 C C . PHE A 1 613 ? 84.880 0.596 -36.327 1.00 92.00 613 PHE A C 1
ATOM 4610 O O . PHE A 1 613 ? 84.803 1.790 -36.621 1.00 92.00 613 PHE A O 1
ATOM 4617 N N . GLY A 1 614 ? 85.731 -0.240 -36.932 1.00 86.88 614 GLY A N 1
ATOM 4618 C CA . GLY A 1 614 ? 86.758 0.176 -37.886 1.00 86.88 614 GLY A CA 1
ATOM 4619 C C . GLY A 1 614 ? 87.998 0.774 -37.209 1.00 86.88 614 GLY A C 1
ATOM 4620 O O . GLY A 1 614 ? 88.014 1.031 -36.006 1.00 86.88 614 GLY A O 1
ATOM 4621 N N . GLY A 1 615 ? 89.080 0.961 -37.973 1.00 81.12 615 GLY A N 1
ATOM 4622 C CA . GLY A 1 615 ? 90.329 1.545 -37.454 1.00 81.12 615 GLY A CA 1
ATOM 4623 C C . GLY A 1 615 ? 91.047 0.703 -36.386 1.00 81.12 615 GLY A C 1
ATOM 4624 O O . GLY A 1 615 ? 91.851 1.237 -35.629 1.00 81.12 615 GLY A O 1
ATOM 4625 N N . GLY A 1 616 ? 90.749 -0.601 -36.299 1.00 81.56 616 GLY A N 1
ATOM 4626 C CA . GLY A 1 616 ? 91.300 -1.513 -35.286 1.00 81.56 616 GLY A CA 1
ATOM 4627 C C . GLY A 1 616 ? 90.555 -1.508 -33.945 1.00 81.56 616 GLY A C 1
ATOM 4628 O O . GLY A 1 616 ? 90.986 -2.180 -33.010 1.00 81.56 616 GLY A O 1
ATOM 4629 N N . GLN A 1 617 ? 89.440 -0.778 -33.833 1.00 86.94 617 GLN A N 1
ATOM 4630 C CA . GLN A 1 617 ? 88.641 -0.695 -32.613 1.00 86.94 617 GLN A CA 1
ATOM 4631 C C . GLN A 1 617 ? 87.530 -1.759 -32.604 1.00 86.94 617 GLN A C 1
ATOM 4633 O O . GLN A 1 617 ? 86.449 -1.549 -33.152 1.00 86.94 617 GLN A O 1
ATOM 4638 N N . VAL A 1 618 ? 87.780 -2.886 -31.933 1.00 88.81 618 VAL A N 1
ATOM 4639 C CA . VAL A 1 618 ? 86.800 -3.970 -31.740 1.00 88.81 618 VAL A CA 1
ATOM 4640 C C . VAL A 1 618 ? 86.391 -4.045 -30.271 1.00 88.81 618 VAL A C 1
ATOM 4642 O O . VAL A 1 618 ? 87.243 -4.056 -29.386 1.00 88.81 618 VAL A O 1
ATOM 4645 N N . LEU A 1 619 ? 85.084 -4.093 -30.013 1.00 88.06 619 LEU A N 1
ATOM 4646 C CA . LEU A 1 619 ? 84.508 -4.220 -28.678 1.00 88.06 619 LEU A CA 1
ATOM 4647 C C . LEU A 1 619 ? 83.827 -5.585 -28.534 1.00 88.06 619 LEU A C 1
ATOM 4649 O O . LEU A 1 619 ? 82.798 -5.839 -29.163 1.00 88.06 619 LEU A O 1
ATOM 4653 N N . GLU A 1 620 ? 84.408 -6.459 -27.721 1.00 85.00 620 GLU A N 1
ATOM 4654 C CA . GLU A 1 620 ? 83.893 -7.809 -27.463 1.00 85.00 620 GLU A CA 1
ATOM 4655 C C . GLU A 1 620 ? 82.770 -7.816 -26.412 1.00 85.00 620 GLU A C 1
ATOM 4657 O O . GLU A 1 620 ? 82.616 -6.866 -25.646 1.00 85.00 620 GLU A O 1
ATOM 4662 N N . GLU A 1 621 ? 81.983 -8.896 -26.380 1.00 76.00 621 GLU A N 1
ATOM 4663 C CA . GLU A 1 621 ? 80.804 -9.087 -25.515 1.00 76.00 621 GLU A CA 1
ATOM 4664 C C . GLU A 1 621 ? 81.059 -8.853 -24.022 1.00 76.00 621 GLU A C 1
ATOM 4666 O O . GLU A 1 621 ? 80.157 -8.420 -23.314 1.00 76.00 621 GLU A O 1
ATOM 4671 N N . GLU A 1 622 ? 82.281 -9.074 -23.539 1.00 63.97 622 GLU A N 1
ATOM 4672 C CA . GLU A 1 622 ? 82.631 -8.907 -22.122 1.00 63.97 622 GLU A CA 1
ATOM 4673 C C . GLU A 1 622 ? 82.745 -7.434 -21.672 1.00 63.97 622 GLU A C 1
ATOM 4675 O O . GLU A 1 622 ? 82.907 -7.169 -20.481 1.00 63.97 622 GLU A O 1
ATOM 4680 N N . TRP A 1 623 ? 82.661 -6.471 -22.600 1.00 52.62 623 TRP A N 1
ATOM 4681 C CA . TRP A 1 623 ? 83.031 -5.067 -22.370 1.00 52.62 623 TRP A CA 1
ATOM 4682 C C . TRP A 1 623 ? 81.881 -4.050 -22.453 1.00 52.62 623 TRP A C 1
ATOM 4684 O O . TRP A 1 623 ? 82.143 -2.846 -22.351 1.00 52.62 623 TRP A O 1
ATOM 4694 N N . TYR A 1 624 ? 80.631 -4.488 -22.644 1.00 54.53 624 TYR A N 1
ATOM 4695 C CA . TYR A 1 624 ? 79.457 -3.603 -22.712 1.00 54.53 624 TYR A CA 1
ATOM 4696 C C . TYR A 1 624 ? 78.259 -4.066 -21.884 1.00 54.53 624 TYR A C 1
ATOM 4698 O O . TYR A 1 624 ? 78.026 -5.289 -21.761 1.00 54.53 624 TYR A O 1
#